Protein AF-A0A833XB16-F1 (afdb_monomer)

Nearest PDB structures (foldseek):
  5vkt-assembly1_A  TM=9.843E-01  e=1.422E-31  Sorghum bicolor
  3two-assembly1_A  TM=9.644E-01  e=2.245E-25  Helicobacter pylori 51
  1uuf-assembly1_A-2  TM=9.291E-01  e=1.873E-25  Escherichia coli K-12
  6c49-assembly1_A  TM=9.228E-01  e=1.831E-20  Acinetobacter baumannii
  6z42-assembly1_D  TM=9.075E-01  e=1.500E-16  Halomonas elongata DSM 2581

Solvent-accessible surface area (backbone atoms only — not comparable to full-atom values): 21908 Å² total; per-residue (Å²): 131,85,68,55,58,51,66,68,27,82,36,77,39,46,31,36,24,16,73,51,57,85,37,63,68,40,88,38,70,27,35,38,71,69,70,43,47,46,18,35,25,24,40,45,75,39,51,34,89,54,72,68,41,55,38,44,34,39,32,75,78,76,70,62,50,68,74,30,26,43,30,35,10,23,21,27,36,30,71,43,67,16,88,68,44,78,91,70,56,68,70,40,46,34,28,35,27,53,50,56,47,51,75,76,74,47,72,38,38,76,67,79,33,41,88,71,30,96,55,45,21,41,30,35,66,25,64,44,98,87,72,44,77,31,61,18,34,44,26,52,54,49,73,41,40,50,88,42,50,42,78,55,60,91,90,55,62,61,73,82,44,17,44,39,45,39,41,35,48,69,41,50,50,57,31,52,75,71,66,57,55,41,66,73,37,79,44,80,38,78,41,82,51,78,48,32,52,44,37,53,52,52,41,47,73,32,45,27,49,47,26,63,41,67,96,59,84,82,61,63,79,82,60,84,59,88,83,58,67,74,61,91,73,85,75,85,74,72,100,82,74,90,58,84,33,68,55,47,60,51,64,34,83,73,73,60,97,85,59,78,88,67,53,66,73,38,45,34,33,34,40,50,51,57,43,49,75,71,74,49,74,39,36,75,67,73,34,39,90,72,31,98,56,47,29,38,36,48,88,27,66,47,99,87,69,50,73,32,58,24,62,70,55,103,68,84,90,71,51,66,88,43,51,42,77,54,62,90,90,56,54,64,86,70,45,42,73,47,41,60,38,45,54,71,47,48,49,57,31,48,75,71,71,57,72,50,80,81,48,84,71,89,74,89,46,86,74,73,44,31,61,51,37,50,52,51,40,45,76,73,60,39,99

Organism: Juglans regia (NCBI:txid51240)

Radius of gyration: 28.68 Å; Cα contacts (8 Å, |Δi|>4): 712; chains: 1; bounding box: 74×72×60 Å

pLDDT: mean 74.76, std 21.72, range [21.66, 98.81]

InterPro domains:
  IPR002328 Alcohol dehydrogenase, zinc-type, conserved site [PS00059] (71-85)
  IPR002328 Alcohol dehydrogenase, zinc-type, conserved site [PS00059] (245-259)
  IPR011032 GroES-like superfamily [SSF50129] (20-185)
  IPR011032 GroES-like superfamily [SSF50129] (242-359)
  IPR013154 Alcohol dehydrogenase-like, N-terminal [PF08240] (36-153)
  IPR013154 Alcohol dehydrogenase-like, N-terminal [PF08240] (242-327)
  IPR036291 NAD(P)-binding domain superfamily [SSF51735] (168-221)
  IPR047109 Cinnamyl alcohol dehydrogenase-like [PTHR42683] (8-222)

Mean predicted aligned error: 16.92 Å

Secondary structure (DSSP, 8-state):
-PPPTTTSSSEEEEEEEB-STT---EEEEEEE----TTEEEEEEEEE---HHHHHHHTTTTS---SSB-----EEEEEEEE-TT--S--TT-EEEE-SEEE--SSSHHHHTT-GGG-TT-EESSSSB-TTSPBP--SSBSEEEEEGGGEEEPPTTS-HHHHGGGGTHHHHHHHHHHHTT--STT-EEEEE--SHHHHHHHHHHHHTT-EEEEE-S-GGGGGG--SS------------TT-----SSEEEE-----TT--S--TT-EEEE-SEEE--SSSHHHHTT-GGG-TTPEESEEEE-TTSPEEETTS-S-----GGGEEEPPTTS-HHHHHHHHHHHHHHHHHHHHTT--STT-------SSSHHHHHHHHHHHTT--

Structure (mmCIF, N/CA/C/O backbone):
data_AF-A0A833XB16-F1
#
_entry.id   AF-A0A833XB16-F1
#
loop_
_atom_site.group_PDB
_atom_site.id
_atom_site.type_symbol
_atom_site.label_atom_id
_atom_site.label_alt_id
_atom_site.label_comp_id
_atom_site.label_asym_id
_atom_site.label_entity_id
_atom_site.label_seq_id
_atom_site.pdbx_PDB_ins_code
_atom_site.Cartn_x
_atom_site.Cartn_y
_atom_site.Cartn_z
_atom_site.occupancy
_atom_site.B_iso_or_equiv
_atom_site.auth_seq_id
_atom_site.auth_comp_id
_atom_site.auth_asym_id
_atom_site.auth_atom_id
_atom_site.pdbx_PDB_model_num
ATOM 1 N N . MET A 1 1 ? 28.209 3.318 -18.991 1.00 53.84 1 MET A N 1
ATOM 2 C CA . MET A 1 1 ? 26.905 3.989 -19.162 1.00 53.84 1 MET A CA 1
ATOM 3 C C . MET A 1 1 ? 25.853 3.051 -18.613 1.00 53.84 1 MET A C 1
ATOM 5 O O . MET A 1 1 ? 25.850 1.893 -19.015 1.00 53.84 1 MET A O 1
ATOM 9 N N . GLU A 1 2 ? 25.046 3.495 -17.652 1.00 74.81 2 GLU A N 1
ATOM 10 C CA . GLU A 1 2 ? 23.890 2.709 -17.209 1.00 74.81 2 GLU A CA 1
ATOM 11 C C . GLU A 1 2 ? 22.916 2.539 -18.379 1.00 74.81 2 GLU A C 1
ATOM 13 O O . GLU A 1 2 ? 22.700 3.475 -19.151 1.00 74.81 2 GLU A O 1
ATOM 18 N N . LYS A 1 3 ? 22.369 1.330 -18.547 1.00 86.69 3 LYS A N 1
ATOM 19 C CA . LYS A 1 3 ? 21.352 1.067 -19.572 1.00 86.69 3 LYS A CA 1
ATOM 20 C C . LYS A 1 3 ? 20.090 1.864 -19.253 1.00 86.69 3 LYS A C 1
ATOM 22 O O . LYS A 1 3 ? 19.704 1.963 -18.084 1.00 86.69 3 LYS A O 1
ATOM 27 N N . ALA A 1 4 ? 19.428 2.375 -20.290 1.00 92.88 4 ALA A N 1
ATOM 28 C CA . ALA A 1 4 ? 18.131 3.025 -20.143 1.00 92.88 4 ALA A CA 1
ATOM 29 C C . ALA A 1 4 ? 17.128 2.070 -19.460 1.00 92.88 4 ALA A C 1
ATOM 31 O O . ALA A 1 4 ? 17.190 0.867 -19.725 1.00 92.88 4 ALA A O 1
ATOM 32 N N . PRO A 1 5 ? 16.175 2.554 -18.638 1.00 95.38 5 PRO A N 1
ATOM 33 C CA . PRO A 1 5 ? 15.213 1.693 -17.934 1.00 95.38 5 PRO A CA 1
ATOM 34 C C . PRO A 1 5 ? 14.433 0.728 -18.841 1.00 95.38 5 PRO A C 1
ATOM 36 O O . PRO A 1 5 ? 14.043 -0.359 -18.421 1.00 95.38 5 PRO A O 1
ATOM 39 N N . GLU A 1 6 ? 14.222 1.094 -20.106 1.00 96.25 6 GLU A N 1
ATOM 40 C CA . GLU A 1 6 ? 13.579 0.256 -21.125 1.00 96.25 6 GLU A CA 1
ATOM 41 C C . GLU A 1 6 ? 14.434 -0.938 -21.578 1.00 96.25 6 GLU A C 1
ATOM 43 O O . GLU A 1 6 ? 13.900 -1.902 -22.124 1.00 96.25 6 GLU A O 1
ATOM 48 N N . GLU A 1 7 ? 15.750 -0.877 -21.390 1.00 96.31 7 GLU A N 1
ATOM 49 C CA . GLU A 1 7 ? 16.743 -1.844 -21.878 1.00 96.31 7 GLU A CA 1
ATOM 50 C C . GLU A 1 7 ? 17.440 -2.614 -20.745 1.00 96.31 7 GLU A C 1
ATOM 52 O O . GLU A 1 7 ? 18.295 -3.465 -21.006 1.00 96.31 7 GLU A O 1
ATOM 57 N N . GLN A 1 8 ? 17.104 -2.313 -19.487 1.00 95.88 8 GLN A N 1
ATOM 58 C CA . GLN A 1 8 ? 17.676 -2.982 -18.316 1.00 95.88 8 GLN A CA 1
ATOM 59 C C . GLN A 1 8 ? 17.301 -4.467 -18.264 1.00 95.88 8 GLN A C 1
ATOM 61 O O . GLN A 1 8 ? 18.129 -5.295 -17.885 1.00 95.88 8 GLN A O 1
ATOM 66 N N . HIS A 1 9 ? 16.102 -4.818 -18.725 1.00 98.00 9 HIS A N 1
ATOM 67 C CA . HIS A 1 9 ? 15.565 -6.170 -18.675 1.00 98.00 9 HIS A CA 1
ATOM 68 C C . HIS A 1 9 ? 14.806 -6.560 -19.959 1.00 98.00 9 HIS A C 1
ATOM 70 O O . HIS A 1 9 ? 14.457 -5.698 -20.768 1.00 98.00 9 HIS A O 1
ATOM 76 N N . PRO A 1 10 ? 14.532 -7.864 -20.179 1.00 97.56 10 PRO A N 1
ATOM 77 C CA . PRO A 1 10 ? 13.933 -8.323 -21.434 1.00 97.56 10 PRO A CA 1
ATOM 78 C C . PRO A 1 10 ? 12.425 -8.059 -21.564 1.00 97.56 10 PRO A C 1
ATOM 80 O O . PRO A 1 10 ? 11.938 -7.917 -22.685 1.00 97.56 10 PRO A O 1
ATOM 83 N N . VAL A 1 11 ? 11.665 -8.004 -20.463 1.00 98.31 11 VAL A N 1
ATOM 84 C CA . VAL A 1 11 ? 10.201 -7.857 -20.526 1.00 98.31 11 VAL A CA 1
ATOM 85 C C . VAL A 1 11 ? 9.843 -6.380 -20.497 1.00 98.31 11 VAL A C 1
ATOM 87 O O . VAL A 1 11 ? 10.078 -5.708 -19.499 1.00 98.31 11 VAL A O 1
ATOM 90 N N . LYS A 1 12 ? 9.272 -5.859 -21.583 1.00 98.50 12 LYS A N 1
ATOM 91 C CA . LYS A 1 12 ? 8.818 -4.463 -21.644 1.00 98.50 12 LYS A CA 1
ATOM 92 C C . LYS A 1 12 ? 7.637 -4.242 -20.700 1.00 98.50 12 LYS A C 1
ATOM 94 O O . LYS A 1 12 ? 6.765 -5.100 -20.591 1.00 98.50 12 LYS A O 1
ATOM 99 N N . ALA A 1 13 ? 7.624 -3.088 -20.048 1.00 98.62 13 ALA A N 1
ATOM 100 C CA . ALA A 1 13 ? 6.581 -2.682 -19.121 1.00 98.62 13 ALA A CA 1
ATOM 101 C C . ALA A 1 13 ? 6.256 -1.197 -19.300 1.00 98.62 13 ALA A C 1
ATOM 103 O O . ALA A 1 13 ? 7.085 -0.396 -19.751 1.00 98.62 13 ALA A O 1
ATOM 104 N N . PHE A 1 14 ? 5.039 -0.830 -18.928 1.00 98.75 14 PHE A N 1
ATOM 105 C CA . PHE A 1 14 ? 4.556 0.540 -18.980 1.00 98.75 14 PHE A CA 1
ATOM 106 C C . PHE A 1 14 ? 3.933 0.931 -17.646 1.00 98.75 14 PHE A C 1
ATOM 108 O O . PHE A 1 14 ? 3.233 0.145 -17.015 1.00 98.75 14 PHE A O 1
ATOM 115 N N . GLY A 1 15 ? 4.172 2.163 -17.212 1.00 98.38 15 GLY A N 1
ATOM 116 C CA . GLY A 1 15 ? 3.622 2.681 -15.970 1.00 98.38 15 GLY A CA 1
ATOM 117 C C . GLY A 1 15 ? 3.672 4.195 -15.887 1.00 98.38 15 GLY A C 1
ATOM 118 O O . GLY A 1 15 ? 3.915 4.888 -16.875 1.00 98.38 15 GLY A O 1
ATOM 119 N N . TRP A 1 16 ? 3.422 4.706 -14.689 1.00 98.56 16 TRP A N 1
ATOM 120 C CA . TRP A 1 16 ? 3.446 6.131 -14.386 1.00 98.56 16 TRP A CA 1
ATOM 121 C C . TRP A 1 16 ? 4.534 6.412 -13.360 1.00 98.56 16 TRP A C 1
ATOM 123 O O . TRP A 1 16 ? 4.531 5.829 -12.278 1.00 98.56 16 TRP A O 1
ATOM 133 N N . ALA A 1 17 ? 5.463 7.304 -13.705 1.00 98.56 17 ALA A N 1
ATOM 134 C CA . ALA A 1 17 ? 6.603 7.626 -12.860 1.00 98.56 17 ALA A CA 1
ATOM 135 C C . ALA A 1 17 ? 6.670 9.113 -12.515 1.00 98.56 17 ALA A C 1
ATOM 137 O O . ALA A 1 17 ? 6.361 9.972 -13.349 1.00 98.56 17 ALA A O 1
ATOM 138 N N . ALA A 1 18 ? 7.144 9.398 -11.304 1.00 98.38 18 ALA A N 1
ATOM 139 C CA . ALA A 1 18 ? 7.681 10.698 -10.934 1.00 98.38 18 ALA A CA 1
ATOM 140 C C . ALA A 1 18 ? 9.149 10.773 -11.376 1.00 98.38 18 ALA A C 1
ATOM 142 O O . ALA A 1 18 ? 9.864 9.765 -11.356 1.00 98.38 18 ALA A O 1
ATOM 143 N N . ARG A 1 19 ? 9.604 11.957 -11.792 1.00 98.12 19 ARG A N 1
ATOM 144 C CA . ARG A 1 19 ? 11.000 12.197 -12.213 1.00 98.12 19 ARG A CA 1
ATOM 145 C C . ARG A 1 19 ? 11.774 13.104 -11.256 1.00 98.12 19 ARG A C 1
ATOM 147 O O . ARG A 1 19 ? 12.991 13.189 -11.367 1.00 98.12 19 ARG A O 1
ATOM 154 N N . ASP A 1 20 ? 11.073 13.746 -10.331 1.00 97.62 20 ASP A N 1
ATOM 155 C CA . ASP A 1 20 ? 11.612 14.656 -9.330 1.00 97.62 20 ASP A CA 1
ATOM 156 C C . ASP A 1 20 ? 10.635 14.781 -8.143 1.00 97.62 20 ASP A C 1
ATOM 158 O O . ASP A 1 20 ? 9.554 14.186 -8.137 1.00 97.62 20 ASP A O 1
ATOM 162 N N . SER A 1 21 ? 11.016 15.580 -7.143 1.00 97.38 21 SER A N 1
ATOM 163 C CA . SER A 1 21 ? 10.261 15.792 -5.904 1.00 97.38 21 SER A CA 1
ATOM 164 C C . SER A 1 21 ? 8.990 16.634 -6.046 1.00 97.38 21 SER A C 1
ATOM 166 O O . SER A 1 21 ? 8.310 16.852 -5.045 1.00 97.38 21 SER A O 1
ATOM 168 N N . SER A 1 22 ? 8.619 17.097 -7.248 1.00 97.19 22 SER A N 1
ATOM 169 C CA . SER A 1 22 ? 7.267 17.637 -7.466 1.00 97.19 22 SER A CA 1
ATOM 170 C C . SER A 1 22 ? 6.197 16.557 -7.274 1.00 97.19 22 SER A C 1
ATOM 172 O O . SER A 1 22 ? 5.050 16.865 -6.942 1.00 97.19 22 SER A O 1
ATOM 174 N N . GLY A 1 23 ? 6.572 15.288 -7.477 1.00 93.06 23 GLY A N 1
ATOM 175 C CA . GLY A 1 23 ? 5.671 14.145 -7.421 1.00 93.06 23 GLY A CA 1
ATOM 176 C C . GLY A 1 23 ? 4.689 14.069 -8.589 1.00 93.06 23 GLY A C 1
ATOM 177 O O . GLY A 1 23 ? 3.736 13.293 -8.524 1.00 93.06 23 GLY A O 1
ATOM 178 N N . LEU A 1 24 ? 4.891 14.850 -9.657 1.00 97.19 24 LEU A N 1
ATOM 179 C CA . LEU A 1 24 ? 4.035 14.782 -10.835 1.00 97.19 24 LEU A CA 1
ATOM 180 C C . LEU A 1 24 ? 4.273 13.462 -11.582 1.00 97.19 24 LEU A C 1
ATOM 182 O O . LEU A 1 24 ? 5.356 13.205 -12.110 1.00 97.19 24 LEU A O 1
ATOM 186 N N . LEU A 1 25 ? 3.237 12.627 -11.639 1.00 96.12 25 LEU A N 1
ATOM 187 C CA . LEU A 1 25 ? 3.277 11.360 -12.358 1.00 96.12 25 LEU A CA 1
ATOM 188 C C . LEU A 1 25 ? 3.029 11.575 -13.850 1.00 96.12 25 LEU A C 1
ATOM 190 O O . LEU A 1 25 ? 2.124 12.304 -14.252 1.00 96.12 25 LEU A O 1
ATOM 194 N N . SER A 1 26 ? 3.805 10.887 -14.681 1.00 97.44 26 SER A N 1
ATOM 195 C CA . SER A 1 26 ? 3.625 10.895 -16.134 1.00 97.44 26 SER A CA 1
ATOM 196 C C . SER A 1 26 ? 3.974 9.534 -16.744 1.00 97.44 26 SER A C 1
ATOM 198 O O . SER A 1 26 ? 4.704 8.761 -16.114 1.00 97.44 26 SER A O 1
ATOM 200 N N . PRO A 1 27 ? 3.480 9.228 -17.960 1.00 98.50 27 PRO A N 1
ATOM 201 C CA . PRO A 1 27 ? 3.797 7.991 -18.663 1.00 98.50 27 PRO A CA 1
ATOM 202 C C . PRO A 1 27 ? 5.299 7.692 -18.711 1.00 98.50 27 PRO A C 1
ATOM 204 O O . PRO A 1 27 ? 6.126 8.566 -19.001 1.00 98.50 27 PRO A O 1
ATOM 207 N N . PHE A 1 28 ? 5.640 6.437 -18.445 1.00 98.50 28 PHE A N 1
ATOM 208 C CA . PHE A 1 28 ? 7.004 5.944 -18.363 1.00 98.50 28 PHE A CA 1
ATOM 209 C C . PHE A 1 28 ? 7.079 4.513 -18.892 1.00 98.50 28 PHE A C 1
ATOM 211 O O . PHE A 1 28 ? 6.339 3.627 -18.462 1.00 98.50 28 PHE A O 1
ATOM 218 N N . LYS A 1 29 ? 7.979 4.293 -19.848 1.00 98.62 29 LYS A N 1
ATOM 219 C CA . LYS A 1 29 ? 8.306 2.969 -20.366 1.00 98.62 29 LYS A CA 1
ATOM 220 C C . LYS A 1 29 ? 9.550 2.468 -19.652 1.00 98.62 29 LYS A C 1
ATOM 222 O O . LYS A 1 29 ? 10.493 3.224 -19.427 1.00 98.62 29 LYS A O 1
ATOM 227 N N . PHE A 1 30 ? 9.537 1.196 -19.299 1.00 98.56 30 PHE A N 1
ATOM 228 C CA . PHE A 1 30 ? 10.648 0.539 -18.631 1.00 98.56 30 PHE A CA 1
ATOM 229 C C . PHE A 1 30 ? 10.635 -0.952 -18.961 1.00 98.56 30 PHE A C 1
ATOM 231 O O . PHE A 1 30 ? 9.959 -1.400 -19.892 1.00 98.56 30 PHE A O 1
ATOM 238 N N . SER A 1 31 ? 11.420 -1.726 -18.227 1.00 98.50 31 SER A N 1
ATOM 239 C CA . SER A 1 31 ? 11.467 -3.170 -18.373 1.00 98.50 31 SER A CA 1
ATOM 240 C C . SER A 1 31 ? 11.545 -3.869 -17.018 1.00 98.50 31 SER A C 1
ATOM 242 O O . SER A 1 31 ? 11.919 -3.271 -16.012 1.00 98.50 31 SER A O 1
ATOM 244 N N . ARG A 1 32 ? 11.126 -5.135 -16.982 1.00 98.50 32 ARG A N 1
ATOM 245 C CA . ARG A 1 32 ? 11.205 -6.024 -15.821 1.00 98.50 32 ARG A CA 1
ATOM 246 C C . ARG A 1 32 ? 11.946 -7.298 -16.187 1.00 98.50 32 ARG A C 1
ATOM 248 O O . ARG A 1 32 ? 11.926 -7.726 -17.345 1.00 98.50 32 ARG A O 1
ATOM 255 N N . ARG A 1 33 ? 12.597 -7.910 -15.194 1.00 98.12 33 ARG A N 1
ATOM 256 C CA . ARG A 1 33 ? 13.314 -9.181 -15.368 1.00 98.12 33 ARG A CA 1
ATOM 257 C C . ARG A 1 33 ? 12.415 -10.265 -15.975 1.00 98.12 33 ARG A C 1
ATOM 259 O O . ARG A 1 33 ? 11.194 -10.237 -15.814 1.00 98.12 33 ARG A O 1
ATOM 266 N N . ALA A 1 34 ? 13.039 -11.224 -16.657 1.00 98.31 34 ALA A N 1
ATOM 267 C CA . ALA A 1 34 ? 12.362 -12.455 -17.052 1.00 98.31 34 ALA A CA 1
ATOM 268 C C . ALA A 1 34 ? 11.823 -13.185 -15.810 1.00 98.31 34 ALA A C 1
ATOM 270 O O . ALA A 1 34 ? 12.359 -13.017 -14.714 1.00 98.31 34 ALA A O 1
ATOM 271 N N . THR A 1 35 ? 10.781 -13.997 -15.977 1.00 98.56 35 THR A N 1
ATOM 272 C CA . THR A 1 35 ? 10.270 -14.838 -14.889 1.00 98.56 35 THR A CA 1
ATOM 273 C C . THR A 1 35 ? 11.315 -15.907 -14.574 1.00 98.56 35 THR A C 1
ATOM 275 O O . THR A 1 35 ? 11.482 -16.852 -15.342 1.00 98.56 35 THR A O 1
ATOM 278 N N . GLY A 1 36 ? 12.068 -15.732 -13.487 1.00 98.19 36 GLY A N 1
ATOM 279 C CA . GLY A 1 36 ? 12.984 -16.761 -13.000 1.00 98.19 36 GLY A CA 1
ATOM 280 C C . GLY A 1 36 ? 12.237 -17.970 -12.431 1.00 98.19 36 GLY A C 1
ATOM 281 O O . GLY A 1 36 ? 11.025 -17.926 -12.236 1.00 98.19 36 GLY A O 1
ATOM 282 N N . ASP A 1 37 ? 12.962 -19.040 -12.098 1.00 98.44 37 ASP A N 1
ATOM 283 C CA . ASP A 1 37 ? 12.356 -20.322 -11.699 1.00 98.44 37 ASP A CA 1
ATOM 284 C C . ASP A 1 37 ? 11.425 -20.235 -10.481 1.00 98.44 37 ASP A C 1
ATOM 286 O O . ASP A 1 37 ? 10.475 -21.005 -10.385 1.00 98.44 37 ASP A O 1
ATOM 290 N N . LYS A 1 38 ? 11.644 -19.270 -9.581 1.00 98.25 38 LYS A N 1
ATOM 291 C CA . LYS A 1 38 ? 10.799 -19.022 -8.396 1.00 98.25 38 LYS A CA 1
ATOM 292 C C . LYS A 1 38 ? 9.952 -17.758 -8.504 1.00 98.25 38 LYS A C 1
ATOM 294 O O . LYS A 1 38 ? 9.364 -17.326 -7.513 1.00 98.25 38 LYS A O 1
ATOM 299 N N . ASP A 1 39 ? 9.933 -17.119 -9.665 1.00 98.69 39 ASP A N 1
ATOM 300 C CA . ASP A 1 39 ? 9.173 -15.897 -9.880 1.00 98.69 39 AS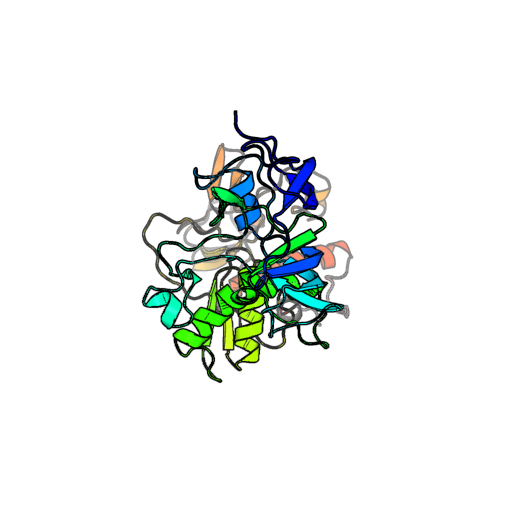P A CA 1
ATOM 301 C C . ASP A 1 39 ? 7.777 -16.183 -10.418 1.00 98.69 39 ASP A C 1
ATOM 303 O O . ASP A 1 39 ? 7.520 -17.151 -11.128 1.00 98.69 39 ASP A O 1
ATOM 307 N N . VAL A 1 40 ? 6.874 -15.264 -10.113 1.00 98.81 40 VAL A N 1
ATOM 308 C CA . VAL A 1 40 ? 5.525 -15.201 -10.653 1.00 98.81 40 VAL A CA 1
ATOM 309 C C . VAL A 1 40 ? 5.386 -13.861 -11.353 1.00 98.81 40 VAL A C 1
ATOM 311 O O . VAL A 1 40 ? 5.588 -12.807 -10.738 1.00 98.81 40 VAL A O 1
ATOM 314 N N . ARG A 1 41 ? 5.020 -13.893 -12.634 1.00 98.81 41 ARG A N 1
ATOM 315 C CA . ARG A 1 41 ? 4.631 -12.704 -13.390 1.00 98.81 41 ARG A CA 1
ATOM 316 C C . ARG A 1 41 ? 3.116 -12.646 -13.483 1.00 98.81 41 ARG A C 1
ATOM 318 O O . ARG A 1 41 ? 2.451 -13.644 -13.759 1.00 98.81 41 ARG A O 1
ATOM 325 N N . PHE A 1 42 ? 2.563 -11.468 -13.247 1.00 98.75 42 PHE A N 1
ATOM 326 C CA . PHE A 1 42 ? 1.127 -11.254 -13.284 1.00 98.75 42 PHE A CA 1
ATOM 327 C C . PHE A 1 42 ? 0.787 -9.905 -13.909 1.00 98.75 42 PHE A C 1
ATOM 329 O O . PHE A 1 42 ? 1.524 -8.923 -13.776 1.00 98.75 42 PHE A O 1
ATOM 336 N N . LYS A 1 43 ? -0.350 -9.871 -14.604 1.00 98.69 43 LYS A N 1
ATOM 337 C CA . LYS A 1 43 ? -0.941 -8.634 -15.110 1.00 98.69 43 LYS A CA 1
ATOM 338 C C . LYS A 1 43 ? -1.553 -7.890 -13.934 1.00 98.69 43 LYS A C 1
ATOM 340 O O . LYS A 1 43 ? -2.380 -8.462 -13.224 1.00 98.69 43 LYS A O 1
ATOM 345 N N . VAL A 1 44 ? -1.178 -6.629 -13.746 1.00 98.38 44 VAL A N 1
ATOM 346 C CA . VAL A 1 44 ? -1.765 -5.787 -12.701 1.00 98.38 44 VAL A CA 1
ATOM 347 C C . VAL A 1 44 ? -3.182 -5.406 -13.127 1.00 98.38 44 VAL A C 1
ATOM 349 O O . VAL A 1 44 ? -3.410 -4.967 -14.254 1.00 98.38 44 VAL A O 1
ATOM 352 N N . LEU A 1 45 ? -4.147 -5.621 -12.236 1.00 95.06 45 LEU A N 1
ATOM 353 C CA . LEU A 1 45 ? -5.548 -5.246 -12.443 1.00 95.06 45 LEU A CA 1
ATOM 354 C C . LEU A 1 45 ? -5.911 -4.021 -11.604 1.00 95.06 45 LEU A C 1
ATOM 356 O O . LEU A 1 45 ? -6.588 -3.124 -12.096 1.00 95.06 45 LEU A O 1
ATOM 360 N N . TYR A 1 46 ? -5.427 -3.979 -10.362 1.00 94.88 46 TYR A N 1
ATOM 361 C CA . TYR A 1 46 ? -5.645 -2.881 -9.428 1.00 94.88 46 TYR A CA 1
ATOM 362 C C . TYR A 1 46 ? -4.359 -2.595 -8.653 1.00 94.88 46 TYR A C 1
ATOM 364 O O . TYR A 1 46 ? -3.625 -3.515 -8.288 1.00 94.88 46 TYR A O 1
ATOM 372 N N . CYS A 1 47 ? -4.112 -1.321 -8.366 1.00 92.88 47 CYS A N 1
ATOM 373 C CA . CYS A 1 47 ? -3.117 -0.907 -7.389 1.00 92.88 47 CYS A CA 1
ATOM 374 C C . CYS A 1 47 ? -3.741 0.149 -6.479 1.00 92.88 47 CYS A C 1
ATOM 376 O O . CYS A 1 47 ? -4.255 1.157 -6.966 1.00 92.88 47 CYS A O 1
ATOM 378 N N . GLY A 1 48 ? -3.720 -0.096 -5.171 1.00 86.44 48 GLY A N 1
ATOM 379 C CA . GLY A 1 48 ? -4.150 0.888 -4.184 1.00 86.44 48 GLY A CA 1
ATOM 380 C C . GLY A 1 48 ? -3.179 2.069 -4.087 1.00 86.44 48 GLY A C 1
ATOM 381 O O . GLY A 1 48 ? -2.026 1.974 -4.519 1.00 86.44 48 GLY A O 1
ATOM 382 N N . ILE A 1 49 ? -3.677 3.186 -3.549 1.00 88.69 49 ILE A N 1
ATOM 383 C CA . ILE A 1 49 ? -2.910 4.412 -3.308 1.00 88.69 49 ILE A CA 1
ATOM 384 C C . ILE A 1 49 ? -2.724 4.565 -1.803 1.00 88.69 49 ILE A C 1
ATOM 386 O O . ILE A 1 49 ? -3.686 4.801 -1.066 1.00 88.69 49 ILE A O 1
ATOM 390 N N . CYS A 1 50 ? -1.476 4.507 -1.357 1.00 81.31 50 CYS A N 1
ATOM 391 C CA . CYS A 1 50 ? -1.101 4.665 0.037 1.00 81.31 50 CYS A CA 1
ATOM 392 C C . CYS A 1 50 ? -0.384 6.005 0.256 1.00 81.31 50 CYS A C 1
ATOM 394 O O . CYS A 1 50 ? 0.268 6.555 -0.631 1.00 81.31 50 CYS A O 1
ATOM 396 N N . HIS A 1 51 ? -0.461 6.553 1.471 1.00 83.56 51 HIS A N 1
ATOM 397 C CA . HIS A 1 51 ? 0.228 7.809 1.793 1.00 83.56 51 HIS A CA 1
ATOM 398 C C . HIS A 1 51 ? 1.757 7.681 1.660 1.00 83.56 51 HIS A C 1
ATOM 400 O O . HIS A 1 51 ? 2.432 8.653 1.332 1.00 83.56 51 HIS A O 1
ATOM 406 N N . SER A 1 52 ? 2.304 6.475 1.837 1.00 82.88 52 SER A N 1
ATOM 407 C CA . SER A 1 52 ? 3.720 6.191 1.582 1.00 82.88 52 SER A CA 1
ATOM 408 C C . SER A 1 52 ? 4.111 6.418 0.118 1.00 82.88 52 SER A C 1
ATOM 410 O O . SER A 1 52 ? 5.242 6.818 -0.146 1.00 82.88 52 SER A O 1
ATOM 412 N N . ASP A 1 53 ? 3.193 6.218 -0.836 1.00 83.75 53 ASP A N 1
ATOM 413 C CA . ASP A 1 53 ? 3.445 6.535 -2.245 1.00 83.75 53 ASP A CA 1
ATOM 414 C C . ASP A 1 53 ? 3.638 8.047 -2.416 1.00 83.75 53 ASP A C 1
ATOM 416 O O . ASP A 1 53 ? 4.589 8.474 -3.068 1.00 83.75 53 ASP A O 1
ATOM 420 N N . LEU A 1 54 ? 2.796 8.856 -1.755 1.00 90.44 54 LEU A N 1
ATOM 421 C CA . LEU A 1 54 ? 2.888 10.319 -1.765 1.00 90.44 54 LEU A CA 1
ATOM 422 C C . LEU A 1 54 ? 4.197 10.821 -1.138 1.00 90.44 54 LEU A C 1
ATOM 424 O O . LEU A 1 54 ? 4.895 11.630 -1.749 1.00 90.44 54 LEU A O 1
ATOM 428 N N . HIS A 1 55 ? 4.554 10.316 0.047 1.00 87.12 55 HIS A N 1
ATOM 429 C CA . HIS A 1 55 ? 5.806 10.682 0.718 1.00 87.12 55 HIS A CA 1
ATOM 430 C C . HIS A 1 55 ? 7.031 10.388 -0.160 1.00 87.12 55 HIS A C 1
ATOM 432 O O . HIS A 1 55 ? 7.973 11.181 -0.208 1.00 87.12 55 HIS A O 1
ATOM 438 N N . LYS A 1 56 ? 7.010 9.262 -0.884 1.00 94.69 56 LYS A N 1
ATOM 439 C CA . LYS A 1 56 ? 8.099 8.837 -1.768 1.00 94.69 56 LYS A CA 1
ATOM 440 C C . LYS A 1 56 ? 8.182 9.666 -3.049 1.00 94.69 56 LYS A C 1
ATOM 442 O O . LYS A 1 56 ? 9.251 10.177 -3.355 1.00 94.69 56 LYS A O 1
ATOM 447 N N . ILE A 1 57 ? 7.078 9.889 -3.767 1.00 96.31 57 ILE A N 1
ATOM 448 C CA . ILE A 1 57 ? 7.115 10.709 -4.997 1.00 96.31 57 ILE A CA 1
ATOM 449 C C . ILE A 1 57 ? 7.466 12.179 -4.725 1.00 96.31 57 ILE A C 1
ATOM 451 O O . ILE A 1 57 ? 7.943 12.859 -5.624 1.00 96.31 57 ILE A O 1
ATOM 455 N N . LYS A 1 58 ? 7.236 12.680 -3.504 1.00 96.44 58 LYS A N 1
ATOM 456 C CA . LYS A 1 58 ? 7.620 14.039 -3.085 1.00 96.44 58 LYS A CA 1
ATOM 457 C C . LYS A 1 58 ? 8.969 14.119 -2.377 1.00 96.44 58 LYS A C 1
ATOM 459 O O . LYS A 1 58 ? 9.406 15.200 -1.994 1.00 96.44 58 LYS A O 1
ATOM 464 N N . ASN A 1 59 ? 9.646 12.987 -2.204 1.00 96.19 59 ASN A N 1
ATOM 465 C CA . ASN A 1 59 ? 10.887 12.880 -1.448 1.00 96.19 59 ASN A CA 1
ATOM 466 C C . ASN A 1 59 ? 10.833 13.453 -0.018 1.00 96.19 59 ASN A C 1
ATOM 468 O O . ASN A 1 59 ? 11.833 13.957 0.489 1.00 96.19 59 ASN A O 1
ATOM 472 N N . GLU A 1 60 ? 9.695 13.344 0.665 1.00 92.06 60 GLU A N 1
ATOM 473 C CA . GLU A 1 60 ? 9.516 13.886 2.022 1.00 92.06 60 GLU A CA 1
ATOM 474 C C . GLU A 1 60 ? 10.380 13.154 3.069 1.00 92.06 60 GLU A C 1
ATOM 476 O O . GLU A 1 60 ? 10.629 13.675 4.152 1.00 92.06 60 GLU A O 1
ATOM 481 N N . TRP A 1 61 ? 10.898 11.969 2.728 1.00 89.25 61 TRP A N 1
ATOM 482 C CA . TRP A 1 61 ? 11.867 11.208 3.531 1.00 89.25 61 TRP A CA 1
ATOM 483 C C . TRP A 1 61 ? 13.320 11.331 3.038 1.00 89.25 61 TRP A C 1
ATOM 485 O O . TRP A 1 61 ? 14.191 10.601 3.509 1.00 89.25 61 TRP A O 1
ATOM 495 N N . GLY A 1 62 ? 13.593 12.198 2.057 1.00 94.56 62 GLY A N 1
ATOM 496 C CA . GLY A 1 62 ? 14.948 12.565 1.623 1.00 94.56 62 GLY A CA 1
ATOM 497 C C . GLY A 1 62 ? 15.783 11.476 0.931 1.00 94.56 62 GLY A C 1
ATOM 498 O O . GLY A 1 62 ? 16.971 11.685 0.715 1.00 94.56 62 GLY A O 1
ATOM 499 N N . SER A 1 63 ? 15.204 10.324 0.584 1.00 93.62 63 SER A N 1
ATOM 500 C CA . SER A 1 63 ? 15.931 9.132 0.102 1.00 93.62 63 SER A CA 1
ATOM 501 C C . SER A 1 63 ? 15.383 8.519 -1.197 1.00 93.62 63 SER A C 1
ATOM 503 O O . SER A 1 63 ? 15.715 7.378 -1.533 1.00 93.62 63 SER A O 1
ATOM 505 N N . SER A 1 64 ? 14.547 9.261 -1.922 1.00 95.88 64 SER A N 1
ATOM 506 C CA . SER A 1 64 ? 13.838 8.768 -3.111 1.00 95.88 64 SER A CA 1
ATOM 507 C C . SER A 1 64 ? 14.727 8.783 -4.352 1.00 95.88 64 SER A C 1
ATOM 509 O O . SER A 1 64 ? 15.426 9.762 -4.616 1.00 95.88 64 SER A O 1
ATOM 511 N N . LYS A 1 65 ? 14.682 7.702 -5.129 1.00 95.31 65 LYS A N 1
ATOM 512 C CA . LYS A 1 65 ? 15.417 7.499 -6.380 1.00 95.31 65 LYS A CA 1
ATOM 513 C C . LYS A 1 65 ? 14.459 7.656 -7.552 1.00 95.31 65 LYS A C 1
ATOM 515 O O . LYS A 1 65 ? 13.437 6.977 -7.617 1.00 95.31 65 LYS A O 1
ATOM 520 N N . TYR A 1 66 ? 14.813 8.532 -8.486 1.00 96.88 66 TYR A N 1
ATOM 521 C CA . TYR A 1 66 ? 14.041 8.788 -9.700 1.00 96.88 66 TYR A CA 1
ATOM 522 C C . TYR A 1 66 ? 14.730 8.185 -10.938 1.00 96.88 66 TYR A C 1
ATOM 524 O O . TYR A 1 66 ? 15.960 8.123 -10.960 1.00 96.88 66 TYR A O 1
ATOM 532 N N . PRO A 1 67 ? 13.983 7.777 -11.984 1.00 97.44 67 PRO A N 1
ATOM 533 C CA . PRO A 1 67 ? 12.519 7.773 -12.075 1.00 97.44 67 PRO A CA 1
ATOM 534 C C . PRO A 1 67 ? 11.888 6.788 -11.080 1.00 97.44 67 PRO A C 1
ATOM 536 O O . PRO A 1 67 ? 12.428 5.711 -10.856 1.00 97.44 67 PRO A O 1
ATOM 539 N N . LEU A 1 68 ? 10.756 7.164 -10.479 1.00 98.38 68 LEU A N 1
ATOM 540 C CA . LEU A 1 68 ? 10.088 6.408 -9.415 1.00 98.38 68 LEU A CA 1
ATOM 541 C C . LEU A 1 68 ? 8.683 6.016 -9.867 1.00 98.38 68 LEU A C 1
ATOM 543 O O . LEU A 1 68 ? 7.843 6.891 -10.061 1.00 98.38 68 LEU A O 1
ATOM 547 N N . VAL A 1 69 ? 8.417 4.714 -9.992 1.00 98.75 69 VAL A N 1
ATOM 548 C CA . VAL A 1 69 ? 7.065 4.161 -10.204 1.00 98.75 69 VAL A CA 1
ATOM 549 C C . VAL A 1 69 ? 6.542 3.671 -8.850 1.00 98.75 69 VAL A C 1
ATOM 551 O O . VAL A 1 69 ? 7.059 2.662 -8.364 1.00 98.75 69 VAL A O 1
ATOM 554 N N . PRO A 1 70 ? 5.587 4.364 -8.205 1.00 98.06 70 PRO A N 1
ATOM 555 C CA . PRO A 1 70 ? 5.092 3.977 -6.885 1.00 98.06 70 PRO A CA 1
ATOM 556 C C . PRO A 1 70 ? 4.047 2.847 -6.973 1.00 98.06 70 PRO A C 1
ATOM 558 O O . PRO A 1 70 ? 3.821 2.259 -8.037 1.00 98.06 70 PRO A O 1
ATOM 561 N N . GLY A 1 71 ? 3.414 2.536 -5.840 1.00 96.44 71 GLY A N 1
ATOM 562 C CA . GLY A 1 71 ? 2.372 1.524 -5.716 1.00 96.44 71 GLY A CA 1
ATOM 563 C C . GLY A 1 71 ? 2.897 0.222 -5.120 1.00 96.44 71 GLY A C 1
ATOM 564 O O . GLY A 1 71 ? 3.778 -0.431 -5.680 1.00 96.44 71 GLY A O 1
ATOM 565 N N . HIS A 1 72 ? 2.332 -0.168 -3.982 1.00 97.56 72 HIS A N 1
ATOM 566 C CA . HIS A 1 72 ? 2.708 -1.371 -3.227 1.00 97.56 72 HIS A CA 1
ATOM 567 C C . HIS A 1 72 ? 1.494 -2.102 -2.624 1.00 97.56 72 HIS A C 1
ATOM 569 O O . HIS A 1 72 ? 1.611 -2.903 -1.700 1.00 97.56 72 HIS A O 1
ATOM 575 N N . GLU A 1 73 ? 0.312 -1.808 -3.156 1.00 96.19 73 GLU A N 1
ATOM 576 C CA . GLU A 1 73 ? -0.956 -2.462 -2.843 1.00 96.19 73 GLU A CA 1
ATOM 577 C C . GLU A 1 73 ? -1.458 -3.133 -4.129 1.00 96.19 73 GLU A C 1
ATOM 579 O O . GLU A 1 73 ? -2.457 -2.716 -4.709 1.00 96.19 73 GLU A O 1
ATOM 584 N N . ILE A 1 74 ? -0.688 -4.094 -4.655 1.00 97.88 74 ILE A N 1
ATOM 585 C CA . ILE A 1 74 ? -0.797 -4.553 -6.048 1.00 97.88 74 ILE A CA 1
ATOM 586 C C . ILE A 1 74 ? -1.620 -5.834 -6.122 1.00 97.88 74 ILE A C 1
ATOM 588 O O . ILE A 1 74 ? -1.270 -6.813 -5.468 1.00 97.88 74 ILE A O 1
ATOM 592 N N . VAL A 1 75 ? -2.656 -5.870 -6.962 1.00 96.81 75 VAL A N 1
ATOM 593 C CA . VAL A 1 75 ? -3.480 -7.064 -7.205 1.00 96.81 75 VAL A CA 1
ATOM 594 C C . VAL A 1 75 ? -3.638 -7.314 -8.696 1.00 96.81 75 VAL A C 1
ATOM 596 O O . VAL A 1 75 ? -3.812 -6.391 -9.495 1.00 96.81 75 VAL A O 1
ATOM 599 N N . GLY A 1 76 ? -3.603 -8.582 -9.086 1.00 96.88 76 GLY A N 1
ATOM 600 C CA . GLY A 1 76 ? -3.682 -8.967 -10.478 1.00 96.88 76 GLY A CA 1
ATOM 601 C C . GLY A 1 76 ? -3.948 -10.444 -10.719 1.00 96.88 76 GLY A C 1
ATOM 602 O O . GLY A 1 76 ? -4.408 -11.174 -9.841 1.00 96.88 76 GLY A O 1
ATOM 603 N N . GLU A 1 77 ? -3.681 -10.865 -11.949 1.00 98.06 77 GLU A N 1
ATOM 604 C CA . GLU A 1 77 ? -3.877 -12.237 -12.415 1.00 98.06 77 GLU A CA 1
ATOM 605 C C . GLU A 1 77 ? -2.575 -12.800 -12.977 1.00 98.06 77 GLU A C 1
ATOM 607 O O . GLU A 1 77 ? -1.924 -12.156 -13.806 1.00 98.06 77 GLU A O 1
ATOM 612 N N . VAL A 1 78 ? -2.194 -13.991 -12.514 1.00 98.69 78 VAL A N 1
ATOM 613 C CA . VAL A 1 78 ? -0.953 -14.662 -12.919 1.00 98.69 78 VAL A CA 1
ATOM 614 C C . VAL A 1 78 ? -0.963 -14.949 -14.416 1.00 98.69 78 VAL A C 1
ATOM 616 O O . VAL A 1 78 ? -1.873 -15.602 -14.922 1.00 98.69 78 VAL A O 1
ATOM 619 N N . THR A 1 79 ? 0.083 -14.504 -15.110 1.00 98.75 79 THR A N 1
ATOM 620 C CA . THR A 1 79 ? 0.279 -14.711 -16.551 1.00 98.75 79 THR A CA 1
ATOM 621 C C . THR A 1 79 ? 1.419 -15.674 -16.858 1.00 98.75 79 THR A C 1
ATOM 623 O O . THR A 1 79 ? 1.399 -16.308 -17.907 1.00 98.75 79 THR A O 1
ATOM 626 N N . GLU A 1 80 ? 2.390 -15.820 -15.955 1.00 98.75 80 GLU A N 1
ATOM 627 C CA . GLU A 1 80 ? 3.497 -16.770 -16.086 1.00 98.75 80 GLU A CA 1
ATOM 628 C C . GLU A 1 80 ? 4.032 -17.157 -14.700 1.00 98.75 80 GLU A C 1
ATOM 630 O O . GLU A 1 80 ? 4.047 -16.337 -13.779 1.00 98.75 80 GLU A O 1
ATOM 635 N N . VAL A 1 81 ? 4.482 -18.402 -14.552 1.00 98.81 81 VAL A N 1
ATOM 636 C CA . VAL A 1 81 ? 5.129 -18.913 -13.337 1.00 98.81 81 VAL A CA 1
ATOM 637 C C . VAL A 1 81 ? 6.445 -19.584 -13.708 1.00 98.81 81 VAL A C 1
ATOM 639 O O . VAL A 1 81 ? 6.535 -20.225 -14.755 1.00 98.81 81 VAL A O 1
ATOM 642 N N . GLY A 1 82 ? 7.456 -19.430 -12.859 1.00 98.56 82 GLY A N 1
ATOM 643 C CA . GLY A 1 82 ? 8.706 -20.168 -12.974 1.00 98.56 82 GLY A CA 1
ATOM 644 C C . GLY A 1 82 ? 8.538 -21.660 -12.674 1.00 98.56 82 GLY A C 1
ATOM 645 O O . GLY A 1 82 ? 7.562 -22.085 -12.055 1.00 98.56 82 GLY A O 1
ATOM 646 N N . ASN A 1 83 ? 9.513 -22.464 -13.099 1.00 98.12 83 ASN A N 1
ATOM 647 C CA . ASN A 1 83 ? 9.447 -23.928 -13.027 1.00 98.12 83 ASN A CA 1
ATOM 648 C C . ASN A 1 83 ? 9.422 -24.494 -11.597 1.00 98.12 83 ASN A C 1
ATOM 650 O O . ASN A 1 83 ? 8.958 -25.613 -11.383 1.00 98.12 83 ASN A O 1
ATOM 654 N N . GLU A 1 84 ? 9.936 -23.748 -10.622 1.00 98.31 84 GLU A N 1
ATOM 655 C CA . GLU A 1 84 ? 9.983 -24.144 -9.213 1.00 98.31 84 GLU A CA 1
ATOM 656 C C . GLU A 1 84 ? 8.823 -23.575 -8.386 1.00 98.31 84 GLU A C 1
ATOM 658 O O . GLU A 1 84 ? 8.697 -23.938 -7.215 1.00 98.31 84 GLU A O 1
ATOM 663 N N . VAL A 1 85 ? 7.965 -22.733 -8.976 1.00 98.50 85 VAL A N 1
ATOM 664 C CA . VAL A 1 85 ? 6.808 -22.149 -8.287 1.00 98.50 85 VAL A CA 1
ATOM 665 C C . VAL A 1 85 ? 5.796 -23.232 -7.929 1.00 98.50 85 VAL A C 1
ATOM 667 O O . VAL A 1 85 ? 5.344 -24.000 -8.779 1.00 98.50 85 VAL A O 1
ATOM 670 N N . LYS A 1 86 ? 5.381 -23.259 -6.660 1.00 96.81 86 LYS A N 1
ATOM 671 C CA . LYS A 1 86 ? 4.399 -24.233 -6.142 1.00 96.81 86 LYS A CA 1
ATOM 672 C C . LYS A 1 86 ? 3.147 -23.579 -5.572 1.00 96.81 86 LYS A C 1
ATOM 674 O O . LYS A 1 86 ? 2.127 -24.248 -5.412 1.00 96.81 86 LYS A O 1
ATOM 679 N N . LYS A 1 87 ? 3.210 -22.287 -5.234 1.00 96.50 87 LYS A N 1
ATOM 680 C CA . LYS A 1 87 ? 2.142 -21.587 -4.500 1.00 96.50 87 LYS A CA 1
ATOM 681 C C . LYS A 1 87 ? 0.904 -21.262 -5.342 1.00 96.50 87 LYS A C 1
ATOM 683 O O . LYS A 1 87 ? -0.204 -21.219 -4.804 1.00 96.50 87 LYS A O 1
ATOM 688 N N . VAL A 1 88 ? 1.095 -20.980 -6.630 1.00 98.00 88 VAL A N 1
ATOM 689 C CA . VAL A 1 88 ? 0.071 -20.447 -7.545 1.00 98.00 88 VAL A CA 1
ATOM 690 C C . VAL A 1 88 ? 0.283 -20.971 -8.965 1.00 98.00 88 VAL A C 1
ATOM 692 O O . VAL A 1 88 ? 1.368 -21.443 -9.298 1.00 98.00 88 VAL A O 1
ATOM 695 N N . LYS A 1 89 ? -0.742 -20.855 -9.811 1.00 97.81 89 LYS A N 1
ATOM 696 C CA . LYS A 1 89 ? -0.698 -21.179 -11.247 1.00 97.81 89 LYS A CA 1
ATOM 697 C C . LYS A 1 89 ? -1.229 -20.023 -12.097 1.00 97.81 89 LYS A C 1
ATOM 699 O O . LYS A 1 89 ? -1.870 -19.108 -11.584 1.00 97.81 89 LYS A O 1
ATOM 704 N N . VAL A 1 90 ? -0.991 -20.085 -13.408 1.00 98.50 90 VAL A N 1
ATOM 705 C CA . VAL A 1 90 ? -1.560 -19.139 -14.386 1.00 98.50 90 VAL A CA 1
ATOM 706 C C . VAL A 1 90 ? -3.085 -19.055 -14.234 1.00 98.50 90 VAL A C 1
ATOM 708 O O . VAL A 1 90 ? -3.751 -20.076 -14.064 1.00 98.50 90 VAL A O 1
ATOM 711 N N . GLY A 1 91 ? -3.622 -17.833 -14.265 1.00 97.50 91 GLY A N 1
ATOM 712 C CA . GLY A 1 91 ? -5.037 -17.527 -14.036 1.00 97.50 91 GLY A CA 1
ATOM 713 C C . GLY A 1 91 ? -5.422 -17.287 -12.569 1.00 97.50 91 GLY A C 1
ATOM 714 O O . GLY A 1 91 ? -6.493 -16.735 -12.309 1.00 97.50 91 GLY A O 1
ATOM 715 N N . ASP A 1 92 ? -4.570 -17.639 -11.598 1.00 97.50 92 ASP A N 1
ATOM 716 C CA . ASP A 1 92 ? -4.856 -17.353 -10.188 1.00 97.50 92 ASP A CA 1
ATO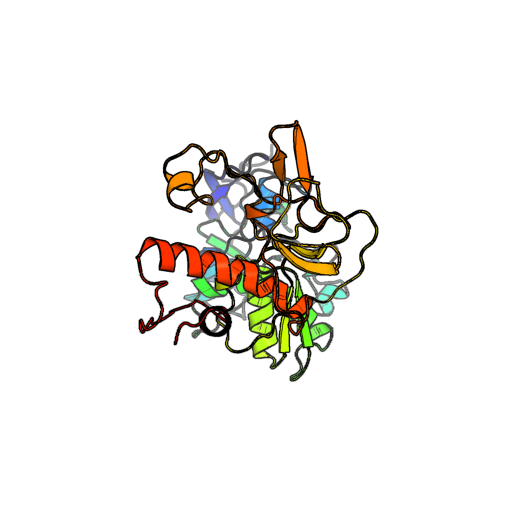M 717 C C . ASP A 1 92 ? -4.847 -15.839 -9.914 1.00 97.50 92 ASP A C 1
ATOM 719 O O . ASP A 1 92 ? -4.059 -15.076 -10.485 1.00 97.50 92 ASP A O 1
ATOM 723 N N . LYS A 1 93 ? -5.707 -15.400 -8.986 1.00 97.50 93 LYS A N 1
ATOM 724 C CA . LYS A 1 93 ? -5.707 -14.025 -8.477 1.00 97.50 93 LYS A CA 1
ATOM 725 C C . LYS A 1 93 ? -4.698 -13.880 -7.348 1.00 97.50 93 LYS A C 1
ATOM 727 O O . LYS A 1 93 ? -4.745 -14.604 -6.348 1.00 97.50 93 LYS A O 1
ATOM 732 N N . VAL A 1 94 ? -3.789 -12.932 -7.513 1.00 98.00 94 VAL A N 1
ATOM 733 C CA . VAL A 1 94 ? -2.646 -12.742 -6.622 1.00 98.00 94 VAL A CA 1
ATOM 734 C C . VAL A 1 94 ? -2.408 -11.273 -6.330 1.00 98.00 94 VAL A C 1
ATOM 736 O O . VAL A 1 94 ? -2.872 -10.403 -7.063 1.00 98.00 94 VAL A O 1
ATOM 739 N N . GLY A 1 95 ? -1.641 -10.993 -5.285 1.00 97.25 95 GLY A N 1
ATOM 740 C CA . GLY A 1 95 ? -1.117 -9.664 -5.039 1.00 97.25 95 GLY A CA 1
ATOM 741 C C . GLY A 1 95 ? 0.260 -9.658 -4.401 1.00 97.25 95 GLY A C 1
ATOM 742 O O . GLY A 1 95 ? 0.785 -10.695 -3.998 1.00 97.25 95 GLY A O 1
ATOM 743 N N . VAL A 1 96 ? 0.841 -8.467 -4.337 1.00 98.12 96 VAL A N 1
ATOM 744 C CA . VAL A 1 96 ? 2.158 -8.182 -3.760 1.00 98.12 96 VAL A CA 1
ATOM 745 C C . VAL A 1 96 ? 2.022 -6.942 -2.882 1.00 98.12 96 VAL A C 1
ATOM 747 O O . VAL A 1 96 ? 1.451 -5.938 -3.314 1.00 98.12 96 VAL A O 1
ATOM 750 N N . GLY A 1 97 ? 2.498 -7.053 -1.639 1.00 96.12 97 GLY A N 1
ATOM 751 C CA . GLY A 1 97 ? 2.505 -5.967 -0.654 1.00 96.12 97 GLY A CA 1
ATOM 752 C C . GLY A 1 97 ? 3.777 -5.127 -0.724 1.00 96.12 97 GLY A C 1
ATOM 753 O O . GLY A 1 97 ? 4.346 -4.959 -1.790 1.00 96.12 97 GLY A O 1
ATOM 754 N N . CYS A 1 98 ? 4.251 -4.620 0.418 1.00 96.00 98 CYS A N 1
ATOM 755 C CA . CYS A 1 98 ? 5.373 -3.672 0.473 1.00 96.00 98 CYS A CA 1
ATOM 756 C C . CYS A 1 98 ? 6.760 -4.270 0.194 1.00 96.00 98 CYS A C 1
ATOM 758 O O . CYS A 1 98 ? 7.672 -3.520 -0.158 1.00 96.00 98 CYS A O 1
ATOM 760 N N . VAL A 1 99 ? 6.935 -5.586 0.328 1.00 96.81 99 VAL A N 1
ATOM 761 C CA . VAL A 1 99 ? 8.241 -6.267 0.283 1.00 96.81 99 VAL A CA 1
ATOM 762 C C . VAL A 1 99 ? 8.299 -7.241 -0.890 1.00 96.81 99 VAL A C 1
ATOM 764 O O . VAL A 1 99 ? 7.351 -7.990 -1.113 1.00 96.81 99 VAL A O 1
ATOM 767 N N . VAL A 1 100 ? 9.427 -7.255 -1.605 1.00 98.31 100 VAL A N 1
ATOM 768 C CA . VAL A 1 100 ? 9.680 -8.139 -2.764 1.00 98.31 100 VAL A CA 1
ATOM 769 C C . VAL A 1 100 ? 10.994 -8.926 -2.671 1.00 98.31 100 VAL A C 1
ATOM 771 O O . VAL A 1 100 ? 11.315 -9.692 -3.585 1.00 98.31 100 VAL A O 1
ATOM 774 N N . GLY A 1 101 ? 11.762 -8.739 -1.596 1.00 98.06 101 GLY A N 1
ATOM 775 C CA . GLY A 1 101 ? 13.031 -9.428 -1.356 1.00 98.06 101 GLY A CA 1
ATOM 776 C C . GLY A 1 101 ? 13.552 -9.228 0.069 1.00 98.06 101 GLY A C 1
ATOM 777 O O . GLY A 1 101 ? 13.127 -8.311 0.771 1.00 98.06 101 GLY A O 1
ATOM 778 N N . ALA A 1 102 ? 14.454 -10.107 0.498 1.00 98.00 102 ALA A N 1
ATOM 779 C CA . ALA A 1 102 ? 15.161 -10.073 1.778 1.00 98.00 102 ALA A CA 1
ATOM 780 C C . ALA A 1 102 ? 16.437 -10.935 1.672 1.00 98.00 102 ALA A C 1
ATOM 782 O O . ALA A 1 102 ? 16.734 -11.476 0.609 1.00 98.00 102 ALA A O 1
ATOM 783 N N . CYS A 1 103 ? 17.210 -11.103 2.752 1.00 96.62 103 CYS A N 1
ATOM 784 C CA . CYS A 1 103 ? 18.402 -11.967 2.708 1.00 96.62 103 CYS A CA 1
ATOM 785 C C . CYS A 1 103 ? 18.095 -13.472 2.787 1.00 96.62 103 CYS A C 1
ATOM 787 O O . CYS A 1 103 ? 18.932 -14.285 2.405 1.00 96.62 103 CYS A O 1
ATOM 789 N N . HIS A 1 104 ? 16.925 -13.847 3.318 1.00 95.81 104 HIS A N 1
ATOM 790 C CA . HIS A 1 104 ? 16.481 -15.235 3.524 1.00 95.81 104 HIS A CA 1
ATOM 791 C C . HIS A 1 104 ? 17.388 -16.110 4.408 1.00 95.81 104 HIS A C 1
ATOM 793 O O . HIS A 1 104 ? 17.253 -17.329 4.400 1.00 95.81 104 HIS A O 1
ATOM 799 N N . SER A 1 105 ? 18.302 -15.506 5.168 1.00 97.25 105 SER A N 1
ATOM 800 C CA . SER A 1 105 ? 19.277 -16.226 6.000 1.00 97.25 105 SER A CA 1
ATOM 801 C C . SER A 1 105 ? 19.389 -15.702 7.433 1.00 97.25 105 SER A C 1
ATOM 803 O O . SER A 1 105 ? 19.971 -16.375 8.282 1.00 97.25 105 SER A O 1
ATOM 805 N N . CYS A 1 106 ? 18.843 -14.517 7.727 1.00 97.44 106 CYS A N 1
ATOM 806 C CA . CYS A 1 106 ? 18.861 -13.953 9.074 1.00 97.44 106 CYS A CA 1
ATOM 807 C C . CYS A 1 106 ? 17.712 -14.487 9.936 1.00 97.44 106 CYS A C 1
ATOM 809 O O . CYS A 1 106 ? 16.716 -15.000 9.428 1.00 97.44 106 CYS A O 1
ATOM 811 N N . GLU A 1 107 ? 17.826 -14.286 11.249 1.00 97.88 107 GLU A N 1
ATOM 812 C CA . GLU A 1 107 ? 16.818 -14.689 12.232 1.00 97.88 107 GLU A CA 1
ATOM 813 C C . GLU A 1 107 ? 15.412 -14.174 11.891 1.00 97.88 107 GLU A C 1
ATOM 815 O O . GLU A 1 107 ? 14.458 -14.943 11.924 1.00 97.88 107 GLU A O 1
ATOM 820 N N . ASN A 1 108 ? 15.278 -12.913 11.467 1.00 97.06 108 ASN A N 1
ATOM 821 C CA . ASN A 1 108 ? 13.979 -12.364 11.067 1.00 97.06 108 ASN A CA 1
ATOM 822 C C . ASN A 1 108 ? 13.390 -13.114 9.863 1.00 97.06 108 ASN A C 1
ATOM 824 O O . ASN A 1 108 ? 12.213 -13.447 9.859 1.00 97.06 108 ASN A O 1
ATOM 828 N N . CYS A 1 109 ? 14.202 -13.449 8.858 1.00 96.25 109 CYS A N 1
ATOM 829 C CA . CYS A 1 109 ? 13.710 -14.214 7.709 1.00 96.25 109 CYS A CA 1
ATOM 830 C C . CYS A 1 109 ? 13.325 -15.650 8.084 1.00 96.25 109 CYS A C 1
ATOM 832 O O . CYS A 1 109 ? 12.375 -16.184 7.523 1.00 96.25 109 CYS A O 1
ATOM 834 N N . ASN A 1 110 ? 14.042 -16.268 9.025 1.00 96.25 110 ASN A N 1
ATOM 835 C CA . ASN A 1 110 ? 13.747 -17.626 9.490 1.00 96.25 110 ASN A CA 1
ATOM 836 C C . ASN A 1 110 ? 12.482 -17.698 10.359 1.00 96.25 110 ASN A C 1
ATOM 838 O O . ASN A 1 110 ? 11.932 -18.780 10.531 1.00 96.25 110 ASN A O 1
ATOM 842 N N . ASN A 1 111 ? 12.029 -16.557 10.885 1.00 95.56 111 ASN A N 1
ATOM 843 C CA . ASN A 1 111 ? 10.827 -16.424 11.705 1.00 95.56 111 ASN A CA 1
ATOM 844 C C . ASN A 1 111 ? 9.645 -15.782 10.947 1.00 95.56 111 ASN A C 1
ATOM 846 O O . ASN A 1 111 ? 8.737 -15.263 11.588 1.00 95.56 111 ASN A O 1
ATOM 850 N N . ASP A 1 112 ? 9.661 -15.776 9.606 1.00 95.50 112 ASP A N 1
ATOM 851 C CA . ASP A 1 112 ? 8.614 -15.173 8.754 1.00 95.50 112 ASP A CA 1
ATOM 852 C C . ASP A 1 112 ? 8.368 -13.672 9.043 1.00 95.50 112 ASP A C 1
ATOM 854 O O . ASP A 1 112 ? 7.251 -13.149 8.994 1.00 95.50 112 ASP A O 1
ATOM 858 N N . LEU A 1 113 ? 9.448 -12.968 9.388 1.00 94.94 113 LEU A N 1
ATOM 859 C CA . LEU A 1 113 ? 9.495 -11.552 9.742 1.00 94.94 113 LEU A CA 1
ATOM 860 C C . LEU A 1 113 ? 10.332 -10.758 8.727 1.00 94.94 113 LEU A C 1
ATOM 862 O O . LEU A 1 113 ? 11.097 -9.862 9.094 1.00 94.94 113 LEU A O 1
ATOM 866 N N . GLU A 1 114 ? 10.205 -11.068 7.433 1.00 94.75 114 GLU A N 1
ATOM 867 C CA . GLU A 1 114 ? 11.065 -10.511 6.381 1.00 94.75 114 GLU A CA 1
ATOM 868 C C . GLU A 1 114 ? 11.049 -8.979 6.319 1.00 94.75 114 GLU A C 1
ATOM 870 O O . GLU A 1 114 ? 12.063 -8.404 5.948 1.00 94.75 114 GLU A O 1
ATOM 875 N N . ILE A 1 115 ? 9.965 -8.310 6.731 1.00 91.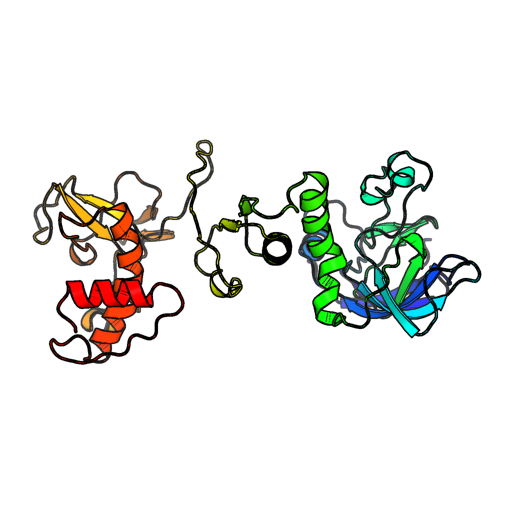19 115 ILE A N 1
ATOM 876 C CA . ILE A 1 115 ? 9.887 -6.836 6.813 1.00 91.19 115 ILE A CA 1
ATOM 877 C C . ILE A 1 115 ? 10.909 -6.226 7.790 1.00 91.19 115 ILE A C 1
ATOM 879 O O . ILE A 1 115 ? 11.295 -5.069 7.641 1.00 91.19 115 ILE A O 1
ATOM 883 N N . TYR A 1 116 ? 11.357 -6.995 8.785 1.00 93.25 116 TYR A N 1
ATOM 884 C CA . TYR A 1 116 ? 12.374 -6.586 9.753 1.00 93.25 116 TYR A CA 1
ATOM 885 C C . TYR A 1 116 ? 13.784 -7.040 9.340 1.00 93.25 116 TYR A C 1
ATOM 887 O O . TYR A 1 116 ? 14.739 -6.892 10.104 1.00 93.25 116 TYR A O 1
ATOM 895 N N . CYS A 1 117 ? 13.960 -7.615 8.147 1.00 96.12 117 CYS A N 1
ATOM 896 C CA . CYS A 1 117 ? 15.280 -7.981 7.648 1.00 96.12 117 CYS A CA 1
ATOM 897 C C . CYS A 1 117 ? 16.138 -6.714 7.421 1.00 96.12 117 CYS A C 1
ATOM 899 O O . CYS A 1 117 ? 15.678 -5.774 6.769 1.00 96.12 117 CYS A O 1
ATOM 901 N N . PRO A 1 118 ? 17.414 -6.679 7.851 1.00 95.25 118 PRO A N 1
ATOM 902 C CA . PRO A 1 118 ? 18.312 -5.561 7.537 1.00 95.25 118 PRO A CA 1
ATOM 903 C C . PRO A 1 118 ? 18.556 -5.357 6.032 1.00 95.25 118 PRO A C 1
ATOM 905 O O . PRO A 1 118 ? 18.977 -4.286 5.614 1.00 95.25 118 PRO A O 1
ATOM 908 N N . GLN A 1 119 ? 18.300 -6.389 5.223 1.00 96.50 119 GLN A N 1
ATOM 909 C CA . GLN A 1 119 ? 18.409 -6.376 3.762 1.00 96.50 119 GLN A CA 1
ATOM 910 C C . GLN A 1 119 ? 17.031 -6.502 3.089 1.00 96.50 119 GLN A C 1
ATOM 912 O O . GLN A 1 119 ? 16.922 -7.079 2.009 1.00 96.50 119 GLN A O 1
ATOM 917 N N . THR A 1 120 ? 15.967 -6.016 3.738 1.00 97.25 120 THR A N 1
ATOM 918 C CA . THR A 1 120 ? 14.625 -5.962 3.137 1.00 97.25 120 THR A CA 1
ATOM 919 C C . THR A 1 120 ? 14.659 -5.144 1.851 1.00 97.25 120 THR A C 1
ATOM 921 O O . THR A 1 120 ? 15.212 -4.047 1.819 1.00 97.25 120 THR A O 1
ATOM 924 N N . ILE A 1 121 ? 14.025 -5.653 0.800 1.00 98.38 121 ILE A N 1
ATOM 925 C CA . ILE A 1 121 ? 13.884 -4.968 -0.481 1.00 98.38 121 ILE A CA 1
ATOM 926 C C . ILE A 1 121 ? 12.422 -4.580 -0.660 1.00 98.38 121 ILE A C 1
ATOM 928 O O . ILE A 1 121 ? 11.531 -5.435 -0.721 1.00 98.38 121 ILE A O 1
ATOM 932 N N . LEU A 1 122 ? 12.184 -3.273 -0.740 1.00 98.06 122 LEU A N 1
ATOM 933 C CA . LEU A 1 122 ? 10.852 -2.715 -0.941 1.00 98.06 122 LEU A CA 1
ATOM 934 C C . LEU A 1 122 ? 10.409 -2.832 -2.401 1.00 98.06 122 LEU A C 1
ATOM 936 O O . LEU A 1 122 ? 11.217 -2.965 -3.315 1.00 98.06 122 LEU A O 1
ATOM 940 N N . THR A 1 123 ? 9.097 -2.775 -2.600 1.00 98.56 123 THR A N 1
ATOM 941 C CA . THR A 1 123 ? 8.433 -2.981 -3.900 1.00 98.56 123 THR A CA 1
ATOM 942 C C . THR A 1 123 ? 8.789 -1.936 -4.950 1.00 98.56 123 THR A C 1
ATOM 944 O O . THR A 1 123 ? 8.744 -2.222 -6.146 1.00 98.56 123 THR A O 1
ATOM 947 N N . TYR A 1 124 ? 9.157 -0.736 -4.510 1.00 98.31 124 TYR A N 1
ATOM 948 C CA . TYR A 1 124 ? 9.705 0.310 -5.359 1.00 98.31 124 TYR A CA 1
ATOM 949 C C . TYR A 1 124 ? 10.747 1.134 -4.600 1.00 98.31 124 TYR A C 1
ATOM 951 O O . TYR A 1 124 ? 10.817 1.079 -3.369 1.00 98.31 124 TYR A O 1
ATOM 959 N N . ASP A 1 125 ? 11.537 1.920 -5.339 1.00 96.69 125 ASP A N 1
ATOM 960 C CA . ASP A 1 125 ? 12.555 2.831 -4.785 1.00 96.69 125 ASP A CA 1
ATOM 961 C C . ASP A 1 125 ? 13.672 2.115 -3.981 1.00 96.69 125 ASP A C 1
ATOM 963 O O . ASP A 1 125 ? 14.380 2.679 -3.137 1.00 96.69 125 ASP A O 1
ATOM 967 N N . HIS A 1 126 ? 13.882 0.833 -4.275 1.00 96.94 126 HIS A N 1
ATOM 968 C CA . HIS A 1 126 ? 14.941 0.015 -3.689 1.00 96.94 126 HIS A CA 1
ATOM 969 C C . HIS A 1 126 ? 15.759 -0.701 -4.760 1.00 96.94 126 HIS A C 1
ATOM 971 O O . HIS A 1 126 ? 15.265 -0.926 -5.860 1.00 96.94 126 HIS A O 1
ATOM 977 N N . ILE A 1 127 ? 16.992 -1.085 -4.435 1.00 97.25 127 ILE A N 1
ATOM 978 C CA . ILE A 1 127 ? 17.818 -1.920 -5.313 1.00 97.25 127 ILE A CA 1
ATOM 979 C C . ILE A 1 127 ? 17.441 -3.390 -5.100 1.00 97.25 127 ILE A C 1
ATOM 981 O O . ILE A 1 127 ? 17.371 -3.842 -3.953 1.00 97.25 127 ILE A O 1
ATOM 985 N N . TYR A 1 128 ? 17.154 -4.102 -6.192 1.00 97.75 128 TYR A N 1
ATOM 986 C CA . TYR A 1 128 ? 16.873 -5.536 -6.201 1.00 97.75 128 TYR A CA 1
ATOM 987 C C . TYR A 1 128 ? 18.168 -6.362 -6.216 1.00 97.75 128 TYR A C 1
ATOM 989 O O . TYR A 1 128 ? 19.263 -5.825 -6.376 1.00 97.75 128 TYR A O 1
ATOM 997 N N . HIS A 1 129 ? 18.064 -7.687 -6.077 1.00 96.25 129 HIS A N 1
ATOM 998 C CA . HIS A 1 129 ? 19.230 -8.582 -6.054 1.00 96.25 129 HIS A CA 1
ATOM 999 C C . HIS A 1 129 ? 20.089 -8.535 -7.329 1.00 96.25 129 HIS A C 1
ATOM 1001 O O . HIS A 1 129 ? 21.274 -8.847 -7.275 1.00 96.25 129 HIS A O 1
ATOM 1007 N N . ASP A 1 130 ? 19.511 -8.137 -8.464 1.00 95.44 130 ASP A N 1
ATOM 1008 C CA . ASP A 1 130 ? 20.212 -7.984 -9.744 1.00 95.44 130 ASP A CA 1
ATOM 1009 C C . ASP A 1 130 ? 20.881 -6.604 -9.919 1.00 95.44 130 ASP A C 1
ATOM 1011 O O . ASP A 1 130 ? 21.430 -6.313 -10.980 1.00 95.44 130 ASP A O 1
ATOM 1015 N N . GLY A 1 131 ? 20.837 -5.751 -8.889 1.00 96.31 131 GLY A N 1
ATOM 1016 C CA . GLY A 1 131 ? 21.420 -4.410 -8.899 1.00 96.31 131 GLY A CA 1
ATOM 1017 C C . GLY A 1 131 ? 20.542 -3.332 -9.541 1.00 96.31 131 GLY A C 1
ATOM 1018 O O . GLY A 1 131 ? 20.956 -2.176 -9.589 1.00 96.31 131 GLY A O 1
ATOM 1019 N N . THR A 1 132 ? 19.337 -3.664 -10.011 1.00 96.19 132 THR A N 1
ATOM 1020 C CA . THR A 1 132 ? 18.425 -2.701 -10.650 1.00 96.19 132 THR A CA 1
ATOM 1021 C C . THR A 1 132 ? 17.435 -2.079 -9.665 1.00 96.19 132 THR A C 1
ATOM 1023 O O . THR A 1 132 ? 17.192 -2.611 -8.580 1.00 96.19 132 THR A O 1
ATOM 1026 N N . ILE A 1 133 ? 16.853 -0.929 -10.025 1.00 96.88 133 ILE A N 1
ATOM 1027 C CA . ILE A 1 133 ? 15.807 -0.286 -9.219 1.00 96.88 133 ILE A CA 1
ATOM 1028 C C . ILE A 1 133 ? 14.497 -1.074 -9.343 1.00 96.88 133 ILE A C 1
ATOM 1030 O O . ILE A 1 133 ? 14.071 -1.473 -10.424 1.00 96.88 133 ILE A O 1
ATOM 1034 N N . THR A 1 134 ? 13.821 -1.250 -8.216 1.00 98.50 134 THR A N 1
ATOM 1035 C CA . THR A 1 134 ? 12.468 -1.799 -8.132 1.00 98.50 134 THR A CA 1
ATOM 1036 C C . THR A 1 134 ? 11.422 -0.759 -8.552 1.00 98.50 134 THR A C 1
ATOM 1038 O O . THR A 1 134 ? 11.450 0.396 -8.119 1.00 98.50 134 THR A O 1
ATOM 1041 N N . TYR A 1 135 ? 10.468 -1.191 -9.381 1.00 98.75 135 TYR A N 1
ATOM 1042 C CA . TYR A 1 135 ? 9.334 -0.391 -9.853 1.00 98.75 135 TYR A CA 1
ATOM 1043 C C . TYR A 1 135 ? 8.008 -0.989 -9.376 1.00 98.75 135 TYR A C 1
ATOM 1045 O O . TYR A 1 135 ? 7.784 -2.194 -9.525 1.00 98.75 135 TYR A O 1
ATOM 1053 N N . GLY A 1 136 ? 7.125 -0.141 -8.852 1.00 98.69 136 GLY A N 1
ATOM 1054 C CA . GLY A 1 136 ? 5.892 -0.529 -8.175 1.00 98.69 136 GLY A CA 1
ATOM 1055 C C . GLY A 1 136 ? 4.706 -0.831 -9.089 1.00 98.69 136 GLY A C 1
ATOM 1056 O O . GLY A 1 136 ? 4.836 -1.029 -10.300 1.00 98.69 136 GLY A O 1
ATOM 1057 N N . GLY A 1 137 ? 3.529 -0.897 -8.472 1.00 98.06 137 GLY A N 1
ATOM 1058 C CA . GLY A 1 137 ? 2.276 -1.354 -9.067 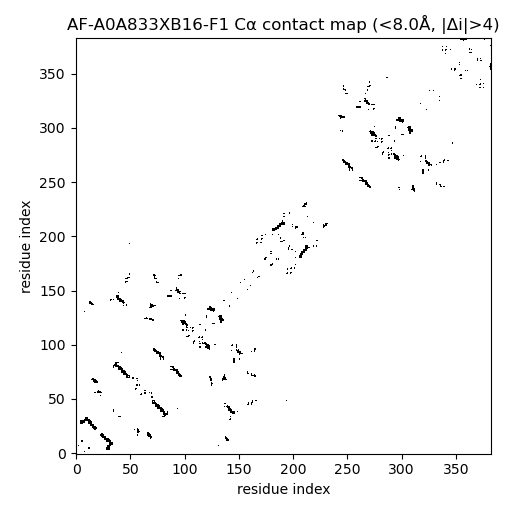1.00 98.06 137 GLY A CA 1
ATOM 1059 C C . GLY A 1 137 ? 1.531 -0.345 -9.927 1.00 98.06 137 GLY A C 1
ATOM 1060 O O . GLY A 1 137 ? 0.530 -0.721 -10.527 1.00 98.06 137 GLY A O 1
ATOM 1061 N N . TYR A 1 138 ? 1.995 0.902 -10.055 1.00 98.44 138 TYR A N 1
ATOM 1062 C CA . TYR A 1 138 ? 1.427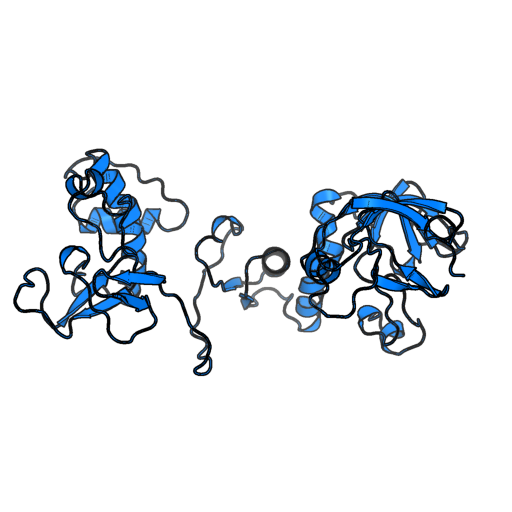 1.853 -11.025 1.00 98.44 138 TYR A CA 1
ATOM 1063 C C . TYR A 1 138 ? 1.937 1.542 -12.442 1.00 98.44 138 TYR A C 1
ATOM 1065 O O . TYR A 1 138 ? 2.442 2.407 -13.161 1.00 98.44 138 TYR A O 1
ATOM 1073 N N . SER A 1 139 ? 1.854 0.268 -12.815 1.00 98.25 139 SER A N 1
ATOM 1074 C CA . SER A 1 139 ? 2.329 -0.317 -14.059 1.00 98.25 139 SER A CA 1
ATOM 1075 C C . SER A 1 139 ? 1.407 -1.447 -14.516 1.00 98.25 139 SER A C 1
ATOM 1077 O O . SER A 1 139 ? 0.565 -1.924 -13.761 1.00 98.25 139 SER A O 1
ATOM 1079 N N . ASP A 1 140 ? 1.538 -1.849 -15.774 1.00 98.38 140 ASP A N 1
ATOM 1080 C CA . ASP A 1 140 ? 0.707 -2.862 -16.433 1.00 98.38 140 ASP A CA 1
ATOM 1081 C C . ASP A 1 140 ? 1.011 -4.310 -16.006 1.00 98.38 140 ASP A C 1
ATOM 1083 O O . ASP A 1 140 ? 0.133 -5.179 -16.022 1.00 98.38 140 ASP A O 1
ATOM 1087 N N . THR A 1 141 ? 2.249 -4.584 -15.603 1.00 98.50 141 THR A N 1
ATOM 1088 C CA . THR A 1 141 ? 2.719 -5.914 -15.207 1.00 98.50 141 THR A CA 1
ATOM 1089 C C . THR A 1 141 ? 3.608 -5.841 -13.974 1.00 98.50 141 THR A C 1
ATOM 1091 O O . THR A 1 141 ? 4.324 -4.863 -13.762 1.00 98.50 141 THR A O 1
ATOM 1094 N N . MET A 1 142 ? 3.627 -6.919 -13.191 1.00 98.62 142 MET A N 1
ATOM 1095 C CA . MET A 1 142 ? 4.510 -7.086 -12.038 1.00 98.62 142 MET A CA 1
ATOM 1096 C C . MET A 1 142 ? 5.155 -8.474 -12.060 1.00 98.62 142 MET A C 1
ATOM 1098 O O . MET A 1 142 ? 4.556 -9.436 -12.541 1.00 98.62 142 MET A O 1
ATOM 1102 N N . VAL A 1 143 ? 6.387 -8.572 -11.558 1.00 98.69 143 VAL A N 1
ATOM 1103 C CA . VAL A 1 143 ? 7.089 -9.845 -11.346 1.00 98.69 143 VAL A CA 1
ATOM 1104 C C . VAL A 1 143 ? 7.702 -9.855 -9.950 1.00 98.69 143 VAL A C 1
ATOM 1106 O O . VAL A 1 143 ? 8.398 -8.915 -9.559 1.00 98.69 143 VAL A O 1
ATOM 1109 N N . ALA A 1 144 ? 7.421 -10.902 -9.182 1.00 98.56 144 ALA A N 1
ATOM 1110 C CA . ALA A 1 144 ? 7.922 -11.066 -7.823 1.00 98.56 144 ALA A CA 1
ATOM 1111 C C . ALA A 1 144 ? 8.166 -12.546 -7.518 1.00 98.56 144 ALA A C 1
ATOM 1113 O O . ALA A 1 144 ? 7.519 -13.418 -8.093 1.00 98.56 144 ALA A O 1
ATOM 1114 N N . ASN A 1 145 ? 9.086 -12.819 -6.597 1.00 98.38 145 ASN A N 1
ATOM 1115 C CA . ASN A 1 145 ? 9.343 -14.176 -6.129 1.00 98.38 145 ASN A CA 1
ATOM 1116 C C . ASN A 1 145 ? 8.101 -14.738 -5.408 1.00 98.38 145 ASN A C 1
ATOM 1118 O O . ASN A 1 145 ? 7.452 -14.002 -4.659 1.00 98.38 145 ASN A O 1
ATOM 1122 N N . GLU A 1 146 ? 7.779 -16.025 -5.591 1.00 98.25 146 GLU A N 1
ATOM 1123 C CA . GLU A 1 146 ? 6.556 -16.661 -5.069 1.00 98.25 146 GLU A CA 1
ATOM 1124 C C . GLU A 1 146 ? 6.373 -16.502 -3.551 1.00 98.25 146 GLU A C 1
ATOM 1126 O O . GLU A 1 146 ? 5.242 -16.481 -3.055 1.00 98.25 146 GLU A O 1
ATOM 1131 N N . ARG A 1 147 ? 7.474 -16.335 -2.805 1.00 97.25 147 ARG A N 1
ATOM 1132 C CA . ARG A 1 147 ? 7.446 -16.066 -1.363 1.00 97.25 147 ARG A CA 1
ATOM 1133 C C . ARG A 1 147 ? 6.649 -14.803 -1.031 1.00 97.25 147 ARG A C 1
ATOM 1135 O O . ARG A 1 147 ? 5.881 -14.812 -0.074 1.00 97.25 147 ARG A O 1
ATOM 1142 N N . TYR A 1 148 ? 6.776 -13.762 -1.852 1.00 98.19 148 TYR A N 1
ATOM 1143 C CA . TYR A 1 148 ? 6.121 -12.461 -1.671 1.00 98.19 148 TYR A CA 1
ATOM 1144 C C . TYR A 1 148 ? 4.770 -12.350 -2.384 1.00 98.19 148 TYR A C 1
ATOM 1146 O O . TYR A 1 148 ? 4.094 -11.326 -2.289 1.00 98.19 148 TYR A O 1
ATOM 1154 N N . ILE A 1 149 ? 4.355 -13.405 -3.087 1.00 98.31 149 ILE A N 1
ATOM 1155 C CA . ILE A 1 149 ? 3.052 -13.479 -3.741 1.00 98.31 149 ILE A CA 1
ATOM 1156 C C . ILE A 1 149 ? 1.998 -13.889 -2.719 1.00 98.31 149 ILE A C 1
ATOM 1158 O O . ILE A 1 149 ? 2.085 -14.957 -2.117 1.00 98.31 149 ILE A O 1
ATOM 1162 N N . ILE A 1 150 ? 0.960 -13.082 -2.546 1.00 97.25 150 ILE A N 1
ATOM 1163 C CA . ILE A 1 150 ? -0.202 -13.402 -1.716 1.00 97.25 150 ILE A CA 1
ATOM 1164 C C . ILE A 1 150 ? -1.327 -13.893 -2.620 1.00 97.25 150 ILE A C 1
ATOM 1166 O O . ILE A 1 150 ? -1.715 -13.208 -3.562 1.00 97.25 150 ILE A O 1
ATOM 1170 N N . ARG A 1 151 ? -1.870 -15.080 -2.341 1.00 94.88 151 ARG A N 1
ATOM 1171 C CA . ARG A 1 151 ? -3.044 -15.594 -3.053 1.00 94.88 151 ARG A CA 1
ATOM 1172 C C . ARG A 1 151 ? -4.302 -14.929 -2.503 1.00 94.88 151 ARG A C 1
ATOM 1174 O O . ARG A 1 151 ? -4.497 -14.904 -1.289 1.00 94.88 151 ARG A O 1
ATOM 1181 N N . PHE A 1 152 ? -5.158 -14.431 -3.389 1.00 87.81 152 PHE A N 1
ATOM 1182 C CA . PHE A 1 152 ? -6.431 -13.841 -2.989 1.00 87.81 152 PHE A CA 1
ATOM 1183 C C . PHE A 1 152 ? -7.513 -14.924 -2.878 1.00 87.81 152 PHE A C 1
ATOM 1185 O O . PHE A 1 152 ? -7.642 -15.753 -3.783 1.00 87.81 152 PHE A O 1
ATOM 1192 N N . PRO A 1 153 ? -8.296 -14.940 -1.785 1.00 84.12 153 PRO A N 1
ATOM 1193 C CA . PRO A 1 153 ? -9.521 -15.726 -1.701 1.00 84.12 153 PRO A CA 1
ATOM 1194 C C . PRO A 1 153 ? -10.501 -15.357 -2.822 1.00 84.12 153 PRO A C 1
ATOM 1196 O O . PRO A 1 153 ? -10.689 -14.178 -3.114 1.00 84.12 153 PRO A O 1
ATOM 1199 N N . GLU A 1 154 ? -11.164 -16.351 -3.418 1.00 83.75 154 GLU A N 1
ATOM 1200 C CA . GLU A 1 154 ? -12.092 -16.145 -4.548 1.00 83.75 154 GLU A CA 1
ATOM 1201 C C . GLU A 1 154 ? -13.294 -15.258 -4.194 1.00 83.75 154 GLU A C 1
ATOM 1203 O O . GLU A 1 154 ? -13.863 -14.595 -5.055 1.00 83.75 154 GLU A O 1
ATOM 1208 N N . ASN A 1 155 ? -13.670 -15.221 -2.916 1.00 85.44 155 ASN A N 1
ATOM 1209 C CA . ASN A 1 155 ? -14.790 -14.437 -2.409 1.00 85.44 155 ASN A CA 1
ATOM 1210 C C . ASN A 1 155 ? -14.421 -12.991 -2.037 1.00 85.44 155 ASN A C 1
ATOM 1212 O O . ASN A 1 155 ? -15.284 -12.270 -1.532 1.00 85.44 155 ASN A O 1
ATOM 1216 N N . LEU A 1 156 ? -13.169 -12.566 -2.239 1.00 82.31 156 LEU A N 1
ATOM 1217 C CA . LEU A 1 156 ? -12.746 -11.196 -1.969 1.00 82.31 156 LEU A CA 1
ATOM 1218 C C . LEU A 1 156 ? -12.687 -10.361 -3.259 1.00 82.31 156 LEU A C 1
ATOM 1220 O O . LEU A 1 156 ? -11.928 -10.698 -4.171 1.00 82.31 156 LEU A O 1
ATOM 1224 N N . PRO A 1 157 ? -13.437 -9.244 -3.344 1.00 83.69 157 PRO A N 1
ATOM 1225 C CA . PRO A 1 157 ? -13.344 -8.332 -4.480 1.00 83.69 157 PRO A CA 1
ATOM 1226 C C . PRO A 1 157 ? -11.939 -7.721 -4.549 1.00 83.69 157 PRO A C 1
ATOM 1228 O O . PRO A 1 157 ? -11.437 -7.177 -3.561 1.00 83.69 157 PRO A O 1
ATOM 1231 N N . LEU A 1 158 ? -11.282 -7.859 -5.703 1.00 81.19 158 LEU A N 1
ATOM 1232 C CA . LEU A 1 158 ? -9.857 -7.546 -5.873 1.00 81.19 158 LEU A CA 1
ATOM 1233 C C . LEU A 1 158 ? -9.543 -6.058 -5.673 1.00 81.19 158 LEU A C 1
ATOM 1235 O O . LEU A 1 158 ? -8.542 -5.719 -5.048 1.00 81.19 158 LEU A O 1
ATOM 1239 N N . ASP A 1 159 ? -10.416 -5.185 -6.166 1.00 80.06 159 ASP A N 1
ATOM 1240 C CA . ASP A 1 159 ? -10.326 -3.729 -6.059 1.00 80.06 159 ASP A CA 1
ATOM 1241 C C . ASP A 1 159 ? -10.402 -3.252 -4.603 1.00 80.06 159 ASP A C 1
ATOM 1243 O O . ASP A 1 159 ? -9.539 -2.508 -4.139 1.00 80.06 159 ASP A O 1
ATOM 1247 N N . ALA A 1 160 ? -11.387 -3.737 -3.843 1.00 77.69 160 ALA A N 1
ATOM 1248 C CA . ALA A 1 160 ? -11.557 -3.358 -2.442 1.00 77.69 160 ALA A CA 1
ATOM 1249 C C . ALA A 1 160 ? -10.538 -4.029 -1.505 1.00 77.69 160 ALA A C 1
ATOM 1251 O O . ALA A 1 160 ? -10.356 -3.582 -0.371 1.00 77.69 160 ALA A O 1
ATOM 1252 N N . SER A 1 161 ? -9.886 -5.101 -1.960 1.00 83.44 161 SER A N 1
ATOM 1253 C CA . SER A 1 161 ? -8.958 -5.890 -1.145 1.00 83.44 161 SER A CA 1
ATOM 1254 C C . SER A 1 161 ? -7.489 -5.527 -1.374 1.00 83.44 161 SER A C 1
ATOM 1256 O O . SER A 1 161 ? -6.660 -5.851 -0.527 1.00 83.44 161 SER A O 1
ATOM 1258 N N . ALA A 1 162 ? -7.155 -4.814 -2.455 1.00 84.25 162 ALA A N 1
ATOM 1259 C CA . ALA A 1 162 ? -5.801 -4.318 -2.706 1.00 84.25 162 ALA A CA 1
ATOM 1260 C C . ALA A 1 162 ? -5.204 -3.535 -1.513 1.00 84.25 162 ALA A C 1
ATOM 1262 O O . ALA A 1 162 ? -4.090 -3.874 -1.099 1.00 84.25 162 ALA A O 1
ATOM 1263 N N . PRO A 1 163 ? -5.941 -2.616 -0.846 1.00 86.12 163 PRO A N 1
ATOM 1264 C CA . PRO A 1 163 ? -5.420 -1.900 0.322 1.00 86.12 163 PRO A CA 1
ATOM 1265 C C . PRO A 1 163 ? -5.079 -2.782 1.530 1.00 86.12 163 PRO A C 1
ATOM 1267 O O . PRO A 1 163 ? -4.368 -2.364 2.446 1.00 86.12 163 PRO A O 1
ATOM 1270 N N . LEU A 1 164 ? -5.564 -4.028 1.573 1.00 87.69 164 LEU A N 1
ATOM 1271 C CA . LEU A 1 164 ? -5.241 -4.943 2.669 1.00 87.69 164 LEU A CA 1
ATOM 1272 C C . LEU A 1 164 ? -3.765 -5.375 2.654 1.00 87.69 164 LEU A C 1
ATOM 1274 O O . LEU A 1 164 ? -3.238 -5.751 3.700 1.00 87.69 164 LEU A O 1
ATOM 1278 N N . LEU A 1 165 ? -3.095 -5.275 1.501 1.00 89.56 165 LEU A N 1
ATOM 1279 C CA . LEU A 1 165 ? -1.692 -5.654 1.316 1.00 89.56 165 LEU A CA 1
ATOM 1280 C C . LEU A 1 165 ? -0.695 -4.686 1.974 1.00 89.56 165 LEU A C 1
ATOM 1282 O O . LEU A 1 165 ? 0.449 -5.074 2.207 1.00 89.56 165 LEU A O 1
ATOM 1286 N N . CYS A 1 166 ? -1.129 -3.468 2.314 1.00 86.50 166 CYS A N 1
ATOM 1287 C CA . CYS A 1 166 ? -0.382 -2.545 3.166 1.00 86.50 166 CYS A CA 1
ATOM 1288 C C . CYS A 1 166 ? -1.204 -2.176 4.398 1.00 86.50 166 CYS A C 1
ATOM 1290 O O . CYS A 1 166 ? -0.969 -2.727 5.472 1.00 86.50 166 CYS A O 1
ATOM 1292 N N . ALA A 1 167 ? -2.209 -1.302 4.258 1.00 77.88 167 ALA A N 1
ATOM 1293 C CA . ALA A 1 167 ? -3.003 -0.830 5.393 1.00 77.88 167 ALA A CA 1
ATOM 1294 C C . ALA A 1 167 ? -3.601 -1.986 6.211 1.00 77.88 167 ALA A C 1
ATOM 1296 O O . ALA A 1 167 ? -3.629 -1.930 7.439 1.00 77.88 167 ALA A O 1
ATOM 1297 N N . GLY A 1 168 ? -4.037 -3.059 5.545 1.00 83.50 168 GLY A N 1
ATOM 1298 C CA . GLY A 1 168 ? -4.566 -4.232 6.232 1.00 83.50 168 GLY A CA 1
ATOM 1299 C C . GLY A 1 168 ? -3.554 -4.901 7.152 1.00 83.50 168 GLY A C 1
ATOM 1300 O O . GLY A 1 168 ? -3.759 -4.950 8.367 1.00 83.50 168 GLY A O 1
ATOM 1301 N N . ILE A 1 169 ? -2.452 -5.393 6.591 1.00 89.06 169 ILE A N 1
ATOM 1302 C CA . ILE A 1 169 ? -1.436 -6.103 7.369 1.00 89.06 169 ILE A CA 1
ATOM 1303 C C . ILE A 1 169 ? -0.760 -5.207 8.417 1.00 89.06 169 ILE A C 1
ATOM 1305 O O . ILE A 1 169 ? -0.485 -5.680 9.521 1.00 89.06 169 ILE A O 1
ATOM 1309 N N . THR A 1 170 ? -0.581 -3.908 8.136 1.00 81.06 170 THR A N 1
ATOM 1310 C CA . THR A 1 170 ? -0.038 -2.934 9.099 1.00 81.06 170 THR A CA 1
ATOM 1311 C C . THR A 1 170 ? -0.881 -2.846 10.369 1.00 81.06 170 THR A C 1
ATOM 1313 O O . THR A 1 170 ? -0.327 -2.644 11.446 1.00 81.06 170 THR A O 1
ATOM 1316 N N . LEU A 1 171 ? -2.204 -3.012 10.273 1.00 84.19 171 LEU A N 1
ATOM 1317 C CA . LEU A 1 171 ? -3.088 -2.999 11.441 1.00 84.19 171 LEU A CA 1
ATOM 1318 C C . LEU A 1 171 ? -3.267 -4.396 12.034 1.00 84.19 171 LEU A C 1
ATOM 1320 O O . LEU A 1 171 ? -3.286 -4.548 13.253 1.00 84.19 171 LEU A O 1
ATOM 1324 N N . TYR A 1 172 ? -3.377 -5.422 11.193 1.00 83.38 172 TYR A N 1
ATOM 1325 C CA . TYR A 1 172 ? -3.573 -6.799 11.638 1.00 83.38 172 TYR A CA 1
ATOM 1326 C C . TYR A 1 172 ? -2.390 -7.318 12.471 1.00 83.38 172 TYR A C 1
ATOM 1328 O O . TYR A 1 172 ? -2.604 -7.921 13.524 1.00 83.38 172 TYR A O 1
ATOM 1336 N N . SER A 1 173 ? -1.155 -7.057 12.027 1.00 83.44 173 SER A N 1
ATOM 1337 C CA . SER A 1 173 ? 0.069 -7.550 12.672 1.00 83.44 173 SER A CA 1
ATOM 1338 C C . SER A 1 173 ? 0.188 -7.139 14.151 1.00 83.44 173 SER A C 1
ATOM 1340 O O . SER A 1 173 ? 0.196 -8.034 14.999 1.00 83.44 173 SER A O 1
ATOM 1342 N N . PRO A 1 174 ? 0.177 -5.841 14.526 1.00 78.94 174 PRO A N 1
ATOM 1343 C CA . PRO A 1 174 ? 0.264 -5.444 15.933 1.00 78.94 174 PRO A CA 1
ATOM 1344 C C . PRO A 1 174 ? -0.955 -5.889 16.751 1.00 78.94 174 PRO A C 1
ATOM 1346 O O . PRO A 1 174 ? -0.803 -6.245 17.919 1.00 78.94 174 PRO A O 1
ATOM 1349 N N . LEU A 1 175 ? -2.157 -5.932 16.158 1.00 78.81 175 LEU A N 1
ATOM 1350 C CA . LEU A 1 175 ? -3.342 -6.442 16.857 1.00 78.81 175 LEU A CA 1
ATOM 1351 C C . LEU A 1 175 ? -3.159 -7.902 17.291 1.00 78.81 175 LEU A C 1
ATOM 1353 O O . LEU A 1 175 ? -3.550 -8.268 18.399 1.00 78.81 175 LEU A O 1
ATOM 1357 N N . LYS A 1 176 ? -2.555 -8.735 16.440 1.00 83.38 176 LYS A N 1
ATOM 1358 C CA . LYS A 1 176 ? -2.255 -10.132 16.768 1.00 83.38 176 LYS A CA 1
ATOM 1359 C C . LYS A 1 176 ? -1.052 -10.262 17.694 1.00 83.38 176 LYS A C 1
ATOM 1361 O O . LYS A 1 176 ? -1.171 -10.917 18.724 1.00 83.38 176 LYS A O 1
ATOM 1366 N N . TYR A 1 177 ? 0.061 -9.612 17.362 1.00 83.19 177 TYR A N 1
ATOM 1367 C CA . TYR A 1 177 ? 1.322 -9.729 18.095 1.00 83.19 177 TYR A CA 1
ATOM 1368 C C . TYR A 1 177 ? 1.184 -9.348 19.576 1.00 83.19 177 TYR A C 1
ATOM 1370 O O . TYR A 1 177 ? 1.683 -10.053 20.446 1.00 83.19 177 TYR A O 1
ATOM 1378 N N . TYR A 1 178 ? 0.441 -8.279 19.882 1.00 79.31 178 TYR A N 1
ATOM 1379 C CA . TYR A 1 178 ? 0.229 -7.817 21.259 1.00 79.31 178 TYR A CA 1
ATOM 1380 C C . TYR A 1 178 ? -1.000 -8.437 21.951 1.00 79.31 178 TYR A C 1
ATOM 1382 O O . TYR A 1 178 ? -1.418 -7.954 23.003 1.00 79.31 178 TYR A O 1
ATOM 1390 N N . GLY A 1 179 ? -1.621 -9.477 21.378 1.00 81.38 179 GLY A N 1
ATOM 1391 C CA . GLY A 1 179 ? -2.780 -10.148 21.988 1.00 81.38 179 GLY A CA 1
ATOM 1392 C C . GLY A 1 179 ? -4.037 -9.269 22.093 1.00 81.38 179 GLY A C 1
ATOM 1393 O O . GLY A 1 179 ? -4.859 -9.440 22.998 1.00 81.38 179 GLY A O 1
ATOM 1394 N N . LEU A 1 180 ? -4.187 -8.295 21.190 1.00 80.00 180 LEU A N 1
ATOM 1395 C CA . LEU A 1 180 ? -5.338 -7.385 21.128 1.00 80.00 180 LEU A CA 1
ATOM 1396 C C . LEU A 1 180 ? -6.472 -7.921 20.244 1.00 80.00 180 LEU A C 1
ATOM 1398 O O . LEU A 1 180 ? -7.581 -7.399 20.289 1.00 80.00 180 LEU A O 1
ATOM 1402 N N . ALA A 1 181 ? -6.216 -8.968 19.463 1.00 81.88 181 ALA A N 1
ATOM 1403 C CA . ALA A 1 181 ? -7.188 -9.617 18.586 1.00 81.88 181 ALA A CA 1
ATOM 1404 C C . ALA A 1 181 ? -8.138 -10.599 19.306 1.00 81.88 181 ALA A C 1
ATOM 1406 O O . ALA A 1 181 ? -8.750 -11.441 18.649 1.00 81.88 181 ALA A O 1
ATOM 1407 N N . GLU A 1 182 ? -8.241 -10.504 20.632 1.00 83.19 182 GLU A N 1
ATOM 1408 C CA . GLU A 1 182 ? -9.161 -11.295 21.449 1.00 83.19 182 GLU A CA 1
ATOM 1409 C C . GLU A 1 182 ? -10.500 -10.558 21.648 1.00 83.19 182 GLU A C 1
ATOM 1411 O O . GLU A 1 182 ? -10.512 -9.326 21.775 1.00 83.19 182 GLU A O 1
ATOM 1416 N N . PRO A 1 183 ? -11.635 -11.273 21.740 1.00 83.69 183 PRO A N 1
ATOM 1417 C CA . PRO A 1 183 ? -12.926 -10.655 22.019 1.00 83.69 183 PRO A CA 1
ATOM 1418 C C . PRO A 1 183 ? -12.956 -9.879 23.340 1.00 83.69 183 PRO A C 1
ATOM 1420 O O . PRO A 1 183 ? -12.294 -10.222 24.319 1.00 83.69 183 PRO A O 1
ATOM 1423 N N . GLY A 1 184 ? -13.767 -8.820 23.388 1.00 76.81 184 GLY A N 1
ATOM 1424 C CA . GLY A 1 184 ? -14.003 -8.040 24.607 1.00 76.81 184 GLY A CA 1
ATOM 1425 C C . GLY A 1 184 ? -12.915 -7.018 24.957 1.00 76.81 184 GLY A C 1
ATOM 1426 O O . GLY A 1 184 ? -13.102 -6.245 25.898 1.00 76.81 184 GLY A O 1
ATOM 1427 N N . LYS A 1 185 ? -11.812 -6.947 24.199 1.00 75.31 185 LYS A N 1
ATOM 1428 C CA . LYS A 1 185 ? -10.795 -5.895 24.360 1.00 75.31 185 LYS A CA 1
ATOM 1429 C C . LYS A 1 185 ? -11.371 -4.509 24.046 1.00 75.31 185 LYS A C 1
ATOM 1431 O O . LYS A 1 185 ? -12.309 -4.373 23.262 1.00 75.31 185 LYS A O 1
ATOM 1436 N N . HIS A 1 186 ? -10.801 -3.472 24.653 1.00 76.19 186 HIS A N 1
ATOM 1437 C CA . HIS A 1 186 ? -11.097 -2.074 24.337 1.00 76.19 186 HIS A CA 1
ATOM 1438 C C . HIS A 1 186 ? -9.924 -1.493 23.546 1.00 76.19 186 HIS A C 1
ATOM 1440 O O . HIS A 1 186 ? -8.795 -1.519 24.029 1.00 76.19 186 HIS A O 1
ATOM 1446 N N . ILE A 1 187 ? -10.179 -0.998 22.335 1.00 70.75 187 ILE A N 1
ATOM 1447 C CA . ILE A 1 187 ? -9.129 -0.556 21.409 1.00 70.75 187 ILE A CA 1
ATOM 1448 C C . ILE A 1 187 ? -9.400 0.881 20.974 1.00 70.75 187 ILE A C 1
ATOM 1450 O O . ILE A 1 187 ? -10.446 1.177 20.396 1.00 70.75 187 ILE A O 1
ATOM 1454 N N . GLY A 1 188 ? -8.439 1.765 21.238 1.00 69.12 188 GLY A N 1
ATOM 1455 C CA . GLY A 1 188 ? -8.415 3.124 20.706 1.00 69.12 188 GLY A CA 1
ATOM 1456 C C . GLY A 1 188 ? -7.738 3.162 19.335 1.00 69.12 188 GLY A C 1
ATOM 1457 O O . GLY A 1 188 ? -6.623 2.668 19.192 1.00 69.12 188 GLY A O 1
ATOM 1458 N N . ILE A 1 189 ? -8.384 3.762 18.336 1.00 65.00 189 ILE A N 1
ATOM 1459 C CA . ILE A 1 189 ? -7.811 4.015 17.009 1.00 65.00 189 ILE A CA 1
ATOM 1460 C C . ILE A 1 189 ? -7.641 5.520 16.836 1.00 65.00 189 ILE A C 1
ATOM 1462 O O . ILE A 1 189 ? -8.629 6.245 16.722 1.00 65.00 189 ILE A O 1
ATOM 1466 N N . VAL A 1 190 ? -6.395 5.992 16.810 1.00 68.38 190 VAL A N 1
ATOM 1467 C CA . VAL A 1 190 ? -6.076 7.414 16.636 1.00 68.38 190 VAL A CA 1
ATOM 1468 C C . VAL A 1 190 ? -5.954 7.741 15.147 1.00 68.38 190 VAL A C 1
ATOM 1470 O O . VAL A 1 190 ? -5.063 7.250 14.461 1.00 68.38 190 VAL A O 1
ATOM 1473 N N . GLY A 1 191 ? -6.853 8.592 14.653 1.00 57.34 191 GLY A N 1
ATOM 1474 C CA . GLY A 1 191 ? -6.947 9.002 13.255 1.00 57.34 191 GLY A CA 1
ATOM 1475 C C . GLY A 1 191 ? -7.805 8.057 12.409 1.00 57.34 191 GLY A C 1
ATOM 1476 O O . GLY A 1 191 ? -7.580 6.852 12.364 1.00 57.34 191 GLY A O 1
ATOM 1477 N N . LEU A 1 192 ? -8.780 8.613 11.680 1.00 68.00 192 LEU A N 1
ATOM 1478 C CA . LEU A 1 192 ? -9.653 7.859 10.771 1.00 68.00 192 LEU A CA 1
ATOM 1479 C C . LEU A 1 192 ? -9.312 8.185 9.310 1.00 68.00 192 LEU A C 1
ATOM 1481 O O . LEU A 1 192 ? -9.982 8.985 8.660 1.00 68.00 192 LEU A O 1
ATOM 1485 N N . GLY A 1 193 ? -8.202 7.617 8.837 1.00 69.69 193 GLY A N 1
ATOM 1486 C CA . GLY A 1 193 ? -7.755 7.662 7.438 1.00 69.69 193 GLY A CA 1
ATOM 1487 C C . GLY A 1 193 ? -7.724 6.265 6.806 1.00 69.69 193 GLY A C 1
ATOM 1488 O O . GLY A 1 193 ? -8.457 5.373 7.235 1.00 69.69 193 GLY A O 1
ATOM 1489 N N . GLY A 1 194 ? -6.837 6.051 5.828 1.00 69.62 194 GLY A N 1
ATOM 1490 C CA . GLY A 1 194 ? -6.636 4.745 5.181 1.00 69.62 194 GLY A CA 1
ATOM 1491 C C . GLY A 1 194 ? -6.341 3.624 6.185 1.00 69.62 194 GLY A C 1
ATOM 1492 O O . GLY A 1 194 ? -7.094 2.668 6.284 1.00 69.62 194 GLY A O 1
ATOM 1493 N N . LEU A 1 195 ? -5.330 3.789 7.034 1.00 73.38 195 LEU A N 1
ATOM 1494 C CA . LEU A 1 195 ? -4.999 2.805 8.071 1.00 73.38 195 LEU A CA 1
ATOM 1495 C C . LEU A 1 195 ? -6.087 2.696 9.151 1.00 73.38 195 LEU A C 1
ATOM 1497 O O . LEU A 1 195 ? -6.551 1.606 9.482 1.00 73.38 195 LEU A O 1
ATOM 1501 N N . GLY A 1 196 ? -6.534 3.842 9.670 1.00 71.12 196 GLY A N 1
ATOM 1502 C CA . GLY A 1 196 ? -7.491 3.894 10.775 1.00 71.12 196 GLY A CA 1
ATOM 1503 C C . GLY A 1 196 ? -8.810 3.180 10.483 1.00 71.12 196 GLY A C 1
ATOM 1504 O O . GLY A 1 196 ? -9.285 2.412 11.317 1.00 71.12 196 GLY A O 1
ATOM 1505 N N . HIS A 1 197 ? -9.397 3.370 9.295 1.00 70.94 197 HIS A N 1
ATOM 1506 C CA . HIS A 1 197 ? -10.681 2.734 8.975 1.00 70.94 197 HIS A CA 1
ATOM 1507 C C . HIS A 1 197 ? -10.563 1.204 8.839 1.00 70.94 197 HIS A C 1
ATOM 1509 O O . HIS A 1 197 ? -11.493 0.485 9.212 1.00 70.94 197 HIS A O 1
ATOM 1515 N N . VAL A 1 198 ? -9.420 0.697 8.361 1.00 76.81 198 VAL A N 1
ATOM 1516 C CA . VAL A 1 198 ? -9.135 -0.746 8.325 1.00 76.81 198 VAL A CA 1
ATOM 1517 C C . VAL A 1 198 ? -8.911 -1.285 9.738 1.00 76.81 198 VAL A C 1
ATOM 1519 O O . VAL A 1 198 ? -9.460 -2.329 10.089 1.00 76.81 198 VAL A O 1
ATOM 1522 N N . GLY A 1 199 ? -8.203 -0.536 10.587 1.00 75.69 199 GLY A N 1
ATOM 1523 C CA . GLY A 1 199 ? -8.016 -0.867 12.002 1.00 75.69 199 GLY A CA 1
ATOM 1524 C C . GLY A 1 199 ? -9.339 -1.004 12.756 1.00 75.69 199 GLY A C 1
ATOM 1525 O O . GLY A 1 199 ? -9.534 -1.982 13.475 1.00 75.69 199 GLY A O 1
ATOM 1526 N N . VAL A 1 200 ? -10.290 -0.091 12.523 1.00 77.19 200 VAL A N 1
ATOM 1527 C CA . VAL A 1 200 ? -11.655 -0.194 13.069 1.00 77.19 200 VAL A CA 1
ATOM 1528 C C . VAL A 1 200 ? -12.333 -1.487 12.612 1.00 77.19 200 VAL A C 1
ATOM 1530 O O . VAL A 1 200 ? -12.906 -2.193 13.442 1.00 77.19 200 VAL A O 1
ATOM 1533 N N . LYS A 1 201 ? -12.258 -1.824 11.316 1.00 80.19 201 LYS A N 1
ATOM 1534 C CA . LYS A 1 201 ? -12.864 -3.048 10.766 1.00 80.19 201 LYS A CA 1
ATOM 1535 C C . LYS A 1 201 ? -12.274 -4.310 11.401 1.00 80.19 201 LYS A C 1
ATOM 1537 O O . LYS A 1 201 ? -13.047 -5.154 11.847 1.00 80.19 201 LYS A O 1
ATOM 1542 N N . PHE A 1 202 ? -10.948 -4.424 11.500 1.00 78.75 202 PHE A N 1
ATOM 1543 C CA . PHE A 1 202 ? -10.312 -5.581 12.141 1.00 78.75 202 PHE A CA 1
ATOM 1544 C C . PHE A 1 202 ? -10.642 -5.680 13.625 1.00 78.75 202 PHE A C 1
ATOM 1546 O O . PHE A 1 202 ? -11.087 -6.730 14.078 1.00 78.75 202 PHE A O 1
ATOM 1553 N N . ALA A 1 203 ? -10.487 -4.590 14.377 1.00 77.69 203 ALA A N 1
ATOM 1554 C CA . ALA A 1 203 ? -10.771 -4.587 15.805 1.00 77.69 203 ALA A CA 1
ATOM 1555 C C . ALA A 1 203 ? -12.239 -4.964 16.092 1.00 77.69 203 ALA A C 1
ATOM 1557 O O . ALA A 1 203 ? -12.506 -5.787 16.967 1.00 77.69 203 ALA A O 1
ATOM 1558 N N . LYS A 1 204 ? -13.197 -4.453 15.303 1.00 77.12 204 LYS A N 1
ATOM 1559 C CA . LYS A 1 204 ? -14.607 -4.867 15.396 1.00 77.12 204 LYS A CA 1
ATOM 1560 C C . LYS A 1 204 ? -14.810 -6.338 15.028 1.00 77.12 204 LYS A C 1
ATOM 1562 O O . LYS A 1 204 ? -15.561 -7.014 15.723 1.00 77.12 204 LYS A O 1
ATOM 1567 N N . ALA A 1 205 ? -14.152 -6.834 13.979 1.00 78.75 205 ALA A N 1
ATOM 1568 C CA . ALA A 1 205 ? -14.245 -8.236 13.567 1.00 78.75 205 ALA A CA 1
ATOM 1569 C C . ALA A 1 205 ? -13.689 -9.204 14.628 1.00 78.75 205 ALA A C 1
ATOM 1571 O O . ALA A 1 205 ? -14.228 -10.292 14.797 1.00 78.75 205 ALA A O 1
ATOM 1572 N N . PHE A 1 206 ? -12.678 -8.791 15.396 1.00 80.06 206 PHE A N 1
ATOM 1573 C CA . PHE A 1 206 ? -12.169 -9.546 16.548 1.00 80.06 206 PHE A CA 1
ATOM 1574 C C . PHE A 1 206 ? -13.070 -9.477 17.791 1.00 80.06 206 PHE A C 1
ATOM 1576 O O . PHE A 1 206 ? -12.759 -10.091 18.805 1.00 80.06 206 PHE A O 1
ATOM 1583 N N . GLY A 1 207 ? -14.189 -8.748 17.743 1.00 74.19 207 GLY A N 1
ATOM 1584 C CA . GLY A 1 207 ? -15.104 -8.610 18.877 1.00 74.19 207 GLY A CA 1
ATOM 1585 C C . GLY A 1 207 ? -14.662 -7.575 19.915 1.00 74.19 207 GLY A C 1
ATOM 1586 O O . GLY A 1 207 ? -15.128 -7.619 21.056 1.00 74.19 207 GLY A O 1
ATOM 1587 N N . ALA A 1 208 ? -13.775 -6.644 19.553 1.00 77.81 208 ALA A N 1
ATOM 1588 C CA . ALA A 1 208 ? -13.373 -5.552 20.431 1.00 77.81 208 ALA A CA 1
ATOM 1589 C C . ALA A 1 208 ? -14.423 -4.425 20.470 1.00 77.81 208 ALA A C 1
ATOM 1591 O O . ALA A 1 208 ? -15.154 -4.163 19.506 1.00 77.81 208 ALA A O 1
ATOM 1592 N N . LYS A 1 209 ? -14.448 -3.687 21.583 1.00 72.56 209 LYS A N 1
ATOM 1593 C CA . LYS A 1 209 ? -15.074 -2.365 21.661 1.00 72.56 209 LYS A CA 1
ATOM 1594 C C . LYS A 1 209 ? -14.076 -1.336 21.146 1.00 72.56 209 LYS A C 1
ATOM 1596 O O . LYS A 1 209 ? -13.005 -1.164 21.722 1.00 72.56 209 LYS A O 1
ATOM 1601 N N . VAL A 1 210 ? -14.427 -0.667 20.054 1.00 67.56 210 VAL A N 1
ATOM 1602 C CA . VAL A 1 210 ? -13.525 0.259 19.364 1.00 67.56 210 VAL A CA 1
ATOM 1603 C C . VAL A 1 210 ? -13.931 1.698 19.640 1.00 67.56 210 VAL A C 1
ATOM 1605 O O . VAL A 1 210 ? -15.085 2.065 19.417 1.00 67.56 210 VAL A O 1
ATOM 1608 N N . THR A 1 211 ? -12.962 2.503 20.063 1.00 66.25 211 THR A N 1
ATOM 1609 C CA . THR A 1 211 ? -13.083 3.953 20.211 1.00 66.25 211 THR A CA 1
ATOM 1610 C C . THR A 1 211 ? -12.216 4.616 19.152 1.00 66.25 211 THR A C 1
ATOM 1612 O O . THR A 1 211 ? -11.016 4.368 19.090 1.00 66.25 211 THR A O 1
ATOM 1615 N N . VAL A 1 212 ? -12.798 5.469 18.311 1.00 59.56 212 VAL A N 1
ATOM 1616 C CA . VAL A 1 212 ? -12.021 6.275 17.359 1.00 59.56 212 VAL A CA 1
ATOM 1617 C C . VAL A 1 212 ? -11.689 7.614 18.003 1.00 59.56 212 VAL A C 1
ATOM 1619 O O . VAL A 1 212 ? -12.577 8.306 18.485 1.00 59.56 212 VAL A O 1
ATOM 1622 N N . ILE A 1 213 ? -10.415 7.981 17.984 1.00 60.97 213 ILE A N 1
ATOM 1623 C CA . ILE A 1 213 ? -9.892 9.241 18.507 1.00 60.97 213 ILE A CA 1
ATOM 1624 C C . ILE A 1 213 ? -9.486 10.070 17.290 1.00 60.97 213 ILE A C 1
ATOM 1626 O O . ILE A 1 213 ? -8.692 9.618 16.465 1.00 60.97 213 ILE A O 1
ATOM 1630 N N . SER A 1 214 ? -10.061 11.254 17.103 1.00 51.97 214 SER A N 1
ATOM 1631 C CA . SER A 1 214 ? -9.812 12.069 15.909 1.00 51.97 214 SER A CA 1
ATOM 1632 C C . SER A 1 214 ? -9.668 13.541 16.257 1.00 51.97 214 SER A C 1
ATOM 1634 O O . SER A 1 214 ? -10.216 14.004 17.245 1.00 51.97 214 SER A O 1
ATOM 1636 N N . THR A 1 215 ? -8.959 14.278 15.405 1.00 44.44 215 THR A N 1
ATOM 1637 C CA . THR A 1 215 ? -8.765 15.728 15.527 1.00 44.44 215 THR A CA 1
ATOM 1638 C C . THR A 1 215 ? -9.852 16.547 14.827 1.00 44.44 215 THR A C 1
ATOM 1640 O O . THR A 1 215 ? -9.856 17.766 14.944 1.00 44.44 215 THR A O 1
ATOM 1643 N N . SER A 1 216 ? -10.769 15.916 14.077 1.00 42.81 216 SER A N 1
ATOM 1644 C CA . SER A 1 216 ? -11.837 16.618 13.354 1.00 42.81 216 SER A CA 1
ATOM 1645 C C . SER A 1 216 ? -13.177 15.873 13.388 1.00 42.81 216 SER A C 1
ATOM 1647 O O . SER A 1 216 ? -13.262 14.681 13.085 1.00 42.81 216 SER A O 1
ATOM 1649 N N . GLY A 1 217 ? -14.260 16.595 13.706 1.00 38.19 217 GLY A N 1
ATOM 1650 C CA . GLY A 1 217 ? -15.623 16.046 13.794 1.00 38.19 217 GLY A CA 1
ATOM 1651 C C . GLY A 1 217 ? -16.222 15.581 12.456 1.00 38.19 217 GLY A C 1
ATOM 1652 O O . GLY A 1 217 ? -17.154 14.776 12.447 1.00 38.19 217 GLY A O 1
ATOM 1653 N N . ASN A 1 218 ? -15.661 16.016 11.321 1.00 38.66 218 ASN A N 1
ATOM 1654 C CA . ASN A 1 218 ? -16.170 15.717 9.974 1.00 38.66 218 ASN A CA 1
ATOM 1655 C C . ASN A 1 218 ? -15.953 14.262 9.516 1.00 38.66 218 ASN A C 1
ATOM 1657 O O . ASN A 1 218 ? -16.529 13.845 8.516 1.00 38.66 218 ASN A O 1
ATOM 1661 N N . ARG A 1 219 ? -15.183 13.438 10.244 1.00 38.88 219 ARG A N 1
ATOM 1662 C CA . ARG A 1 219 ? -14.927 12.031 9.859 1.00 38.88 219 ARG A CA 1
ATOM 1663 C C . ARG A 1 219 ? -16.002 11.039 10.331 1.00 38.88 219 ARG A C 1
ATOM 1665 O O . ARG A 1 219 ? -15.840 9.833 10.175 1.00 38.88 219 ARG A O 1
ATOM 1672 N N . ARG A 1 220 ? -17.131 11.525 10.867 1.00 38.19 220 ARG A N 1
ATOM 1673 C CA . ARG A 1 220 ? -18.264 10.699 11.344 1.00 38.19 220 ARG A CA 1
ATOM 1674 C C . ARG A 1 220 ? -18.895 9.819 10.250 1.00 38.19 220 ARG A C 1
ATOM 1676 O O . ARG A 1 220 ? -19.421 8.755 10.565 1.00 38.19 220 ARG A O 1
ATOM 1683 N N . GLN A 1 221 ? -18.823 10.214 8.975 1.00 35.78 221 GLN A N 1
ATOM 1684 C CA . GLN A 1 221 ? -19.458 9.485 7.861 1.00 35.78 221 GLN A CA 1
ATOM 1685 C C . GLN A 1 221 ? -18.816 8.120 7.547 1.00 35.78 221 GLN A C 1
ATOM 1687 O O . GLN A 1 221 ? -19.524 7.224 7.091 1.00 35.78 221 GLN A O 1
ATOM 1692 N N . GLY A 1 222 ? -17.523 7.924 7.842 1.00 33.97 222 GLY A N 1
ATOM 1693 C CA . GLY A 1 222 ? -16.810 6.662 7.583 1.00 33.97 222 GLY A CA 1
ATOM 1694 C C . GLY A 1 222 ? -17.083 5.537 8.594 1.00 33.97 222 GLY A C 1
ATOM 1695 O O . GLY A 1 222 ? -16.748 4.385 8.331 1.00 33.97 222 GLY A O 1
ATOM 1696 N N . CYS A 1 223 ? -17.718 5.844 9.732 1.00 34.09 223 CYS A N 1
ATOM 1697 C CA . CYS A 1 223 ? -17.956 4.917 10.848 1.00 34.09 223 CYS A CA 1
ATOM 1698 C C . CYS A 1 223 ? -19.413 4.418 10.939 1.00 34.09 223 CYS A C 1
ATOM 1700 O O . CYS A 1 223 ? -19.953 4.254 12.030 1.00 34.09 223 CYS A O 1
ATOM 1702 N N . LYS A 1 224 ? -20.072 4.111 9.812 1.00 33.16 224 LYS A N 1
ATOM 1703 C CA . LYS A 1 224 ? -21.356 3.370 9.817 1.00 33.16 224 LYS A CA 1
ATOM 1704 C C . LYS A 1 224 ? -21.168 1.860 10.066 1.00 33.16 224 LYS A C 1
ATOM 1706 O O . LYS A 1 224 ? -21.824 1.038 9.437 1.00 33.16 224 LYS A O 1
ATOM 1711 N N . VAL A 1 225 ? -20.273 1.474 10.976 1.00 28.78 225 VAL A N 1
ATOM 1712 C CA . VAL A 1 225 ? -20.210 0.102 11.500 1.00 28.78 225 VAL A CA 1
ATOM 1713 C C . VAL A 1 225 ? -20.932 0.125 12.842 1.00 28.78 225 VAL A C 1
ATOM 1715 O O . VAL A 1 225 ? -20.542 0.870 13.737 1.00 28.78 225 VAL A O 1
ATOM 1718 N N . GLN A 1 226 ? -22.032 -0.624 12.953 1.00 27.12 226 GLN A N 1
ATOM 1719 C CA . GLN A 1 226 ? -22.898 -0.657 14.133 1.00 27.12 226 GLN A CA 1
ATOM 1720 C C . GLN A 1 226 ? -22.082 -0.775 15.439 1.00 27.12 226 GLN A C 1
ATOM 1722 O O . GLN A 1 226 ? -21.239 -1.661 15.597 1.00 27.12 226 GLN A O 1
ATOM 1727 N N . SER A 1 227 ? -22.384 0.152 16.353 1.00 27.36 227 SER A N 1
ATOM 1728 C CA . SER A 1 227 ? -21.874 0.324 17.721 1.00 27.36 227 SER A CA 1
ATOM 1729 C C . SER A 1 227 ? -20.388 0.701 17.886 1.00 27.36 227 SER A C 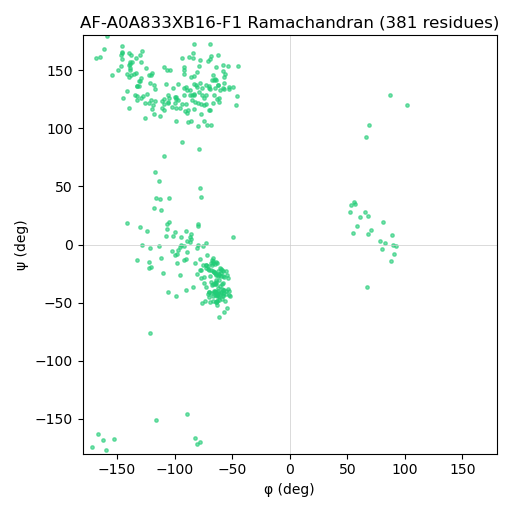1
ATOM 1731 O O . SER A 1 227 ? -19.509 -0.140 18.068 1.00 27.36 227 SER A O 1
ATOM 1733 N N . SER A 1 228 ? -20.113 2.003 17.968 1.00 25.86 228 SER A N 1
ATOM 1734 C CA . SER A 1 228 ? -18.932 2.533 18.662 1.00 25.86 228 SER A CA 1
ATOM 1735 C C . SER A 1 228 ? -19.327 3.784 19.441 1.00 25.86 228 SER A C 1
ATOM 1737 O O . SER A 1 228 ? -19.770 4.769 18.848 1.00 25.86 228 SER A O 1
ATOM 1739 N N . LEU A 1 229 ? -19.188 3.730 20.769 1.00 26.61 229 LEU A N 1
ATOM 1740 C CA . LEU A 1 229 ? -19.129 4.925 21.605 1.00 26.61 229 LEU A CA 1
ATOM 1741 C C . LEU A 1 229 ? -17.831 5.665 21.258 1.00 26.61 229 LEU A C 1
ATOM 1743 O O . LEU A 1 229 ? -16.747 5.098 21.363 1.00 26.61 229 LEU A O 1
ATOM 1747 N N . LEU A 1 230 ? -17.948 6.922 20.837 1.00 27.16 230 LEU A N 1
ATOM 1748 C CA . LEU A 1 230 ? -16.825 7.854 20.810 1.00 27.16 230 LEU A CA 1
ATOM 1749 C C . LEU A 1 230 ? -16.595 8.321 22.252 1.00 27.16 230 LEU A C 1
ATOM 1751 O O . LEU A 1 230 ? -17.513 8.842 22.879 1.00 27.16 230 LEU A O 1
ATOM 1755 N N . TRP A 1 231 ? -15.397 8.084 22.778 1.00 24.22 231 TRP A N 1
ATOM 1756 C CA . TRP A 1 231 ? -14.927 8.626 24.050 1.00 24.22 231 TRP A CA 1
ATOM 1757 C C . TRP A 1 231 ? -13.711 9.498 23.746 1.00 24.22 231 TRP A C 1
ATOM 1759 O O . TRP A 1 231 ? -12.671 8.982 23.336 1.00 24.22 231 TRP A O 1
ATOM 1769 N N . ASP A 1 232 ? -13.855 10.807 23.944 1.00 26.05 232 ASP A N 1
ATOM 1770 C CA . ASP A 1 232 ? -12.725 11.722 24.102 1.00 26.05 232 ASP A CA 1
ATOM 1771 C C . ASP A 1 232 ? -12.106 11.436 25.475 1.00 26.05 232 ASP A C 1
ATOM 1773 O O . ASP A 1 232 ? -12.669 11.807 26.505 1.00 26.05 232 ASP A O 1
ATOM 1777 N N . MET A 1 233 ? -10.979 10.719 25.526 1.00 21.66 233 MET A N 1
ATOM 1778 C CA . MET A 1 233 ? -10.195 10.644 26.762 1.00 21.66 233 MET A CA 1
ATOM 1779 C C . MET A 1 233 ? -9.168 11.780 26.800 1.00 21.66 233 MET A C 1
ATOM 1781 O O . MET A 1 233 ? -8.428 11.971 25.831 1.00 21.66 233 MET A O 1
ATOM 1785 N N . PRO A 1 234 ? -9.057 12.498 27.931 1.00 29.53 234 PRO A N 1
ATOM 1786 C CA . PRO A 1 234 ? -8.092 13.565 28.109 1.00 29.53 234 PRO A CA 1
ATOM 1787 C C . PRO A 1 234 ? -6.724 12.944 28.412 1.00 29.53 234 PRO A C 1
ATOM 1789 O O . PRO A 1 234 ? -6.311 12.840 29.565 1.00 29.53 234 PRO A O 1
ATOM 1792 N N . LEU A 1 235 ? -5.991 12.525 27.380 1.00 27.08 235 LEU A N 1
ATOM 1793 C CA . LEU A 1 235 ? -4.539 12.423 27.515 1.00 27.08 235 LEU A CA 1
ATOM 1794 C C . LEU A 1 235 ? -4.040 13.845 27.801 1.00 27.08 235 LEU A C 1
ATOM 1796 O O . LEU A 1 235 ? -4.361 14.757 27.041 1.00 27.08 235 LEU A O 1
ATOM 1800 N N . ARG A 1 236 ? -3.336 14.053 28.920 1.00 35.03 236 ARG A N 1
ATOM 1801 C CA . ARG A 1 236 ? -2.567 15.280 29.183 1.00 35.03 236 ARG A CA 1
ATOM 1802 C C . ARG A 1 236 ? -1.278 15.198 28.361 1.00 35.03 236 ARG A C 1
ATOM 1804 O O . ARG A 1 236 ? -0.449 14.354 28.698 1.00 35.03 236 ARG A O 1
ATOM 1811 N N . PRO A 1 237 ? -1.066 16.032 27.331 1.00 30.38 237 PRO A N 1
ATOM 1812 C CA . PRO A 1 237 ? 0.228 16.164 26.694 1.00 30.38 237 PRO A CA 1
ATOM 1813 C C . PRO A 1 237 ? 0.878 17.472 27.157 1.00 30.38 237 PRO A C 1
ATOM 1815 O O . PRO A 1 237 ? 0.213 18.448 27.506 1.00 30.38 237 PRO A O 1
ATOM 1818 N N . SER A 1 238 ? 2.200 17.444 27.179 1.00 27.84 238 SER A N 1
ATOM 1819 C CA . SER A 1 238 ? 3.111 18.563 27.396 1.00 27.84 238 SER A CA 1
ATOM 1820 C C . SER A 1 238 ? 2.738 19.826 26.606 1.00 27.84 238 SER A C 1
ATOM 1822 O O . SER A 1 238 ? 2.140 19.745 25.535 1.00 27.84 238 SER A O 1
ATOM 1824 N N . GLN A 1 239 ? 3.154 20.973 27.149 1.00 33.62 239 GLN A N 1
ATOM 1825 C CA . GLN A 1 239 ? 2.840 22.374 26.811 1.00 33.62 239 GLN A CA 1
ATOM 1826 C C . GLN A 1 239 ? 2.944 22.840 25.337 1.00 33.62 239 GLN A C 1
ATOM 1828 O O . GLN A 1 239 ? 2.720 24.017 25.086 1.00 33.62 239 GLN A O 1
ATOM 1833 N N . ASP A 1 240 ? 3.182 21.970 24.353 1.00 32.72 240 ASP A N 1
ATOM 1834 C CA . ASP A 1 240 ? 3.520 22.377 22.978 1.00 32.72 240 ASP A CA 1
ATOM 1835 C C . ASP A 1 240 ? 2.613 21.828 21.861 1.00 32.72 240 ASP A C 1
ATOM 1837 O O . ASP A 1 240 ? 2.917 22.006 20.681 1.00 32.72 240 ASP A O 1
ATOM 1841 N N . GLN A 1 241 ? 1.460 21.217 22.166 1.00 34.44 241 GLN A N 1
ATOM 1842 C CA . GLN A 1 241 ? 0.491 20.844 21.120 1.00 34.44 241 GLN A CA 1
ATOM 1843 C C . GLN A 1 241 ? -0.917 21.397 21.358 1.00 34.44 241 GLN A C 1
ATOM 1845 O O . GLN A 1 241 ? -1.676 20.987 22.234 1.00 34.44 241 GLN A O 1
ATOM 1850 N N . LYS A 1 242 ? -1.226 22.364 20.499 1.00 33.91 242 LYS A N 1
ATOM 1851 C CA . LYS A 1 242 ? -2.388 23.238 20.443 1.00 33.91 242 LYS A CA 1
ATOM 1852 C C . LYS A 1 242 ? -3.675 22.478 19.978 1.00 33.91 242 LYS A C 1
ATOM 1854 O O . LYS A 1 242 ? -3.694 21.933 18.881 1.00 33.91 242 LYS A O 1
ATOM 1859 N N . ARG A 1 243 ? -4.741 22.454 20.815 1.00 38.59 243 ARG A N 1
ATOM 1860 C CA . ARG A 1 243 ? -6.127 21.948 20.577 1.00 38.59 243 ARG A CA 1
ATOM 1861 C C . ARG A 1 243 ? -7.120 22.995 20.013 1.00 38.59 243 ARG A C 1
ATOM 1863 O O . ARG A 1 243 ? -7.441 23.933 20.726 1.00 38.59 243 ARG A O 1
ATOM 1870 N N . VAL A 1 244 ? -7.738 22.795 18.839 1.00 39.81 244 VAL A N 1
ATOM 1871 C CA . VAL A 1 244 ? -8.831 23.680 18.350 1.00 39.81 244 VAL A CA 1
ATOM 1872 C C . VAL A 1 244 ? -10.190 23.221 18.906 1.00 39.81 244 VAL A C 1
ATOM 1874 O O . VAL A 1 244 ? -10.737 22.212 18.452 1.00 39.81 244 VAL A O 1
ATOM 1877 N N . GLY A 1 245 ? -10.755 23.943 19.878 1.00 47.53 245 GLY A N 1
ATOM 1878 C CA . GLY A 1 245 ? -12.120 23.718 20.376 1.00 47.53 245 GLY A CA 1
ATOM 1879 C C . GLY A 1 245 ? -13.130 24.616 19.651 1.00 47.53 245 GLY A C 1
ATOM 1880 O O . GLY A 1 245 ? -13.001 25.833 19.689 1.00 47.53 245 GLY A O 1
ATOM 1881 N N . HIS A 1 246 ? -14.136 24.035 18.985 1.00 52.09 246 HIS A N 1
ATOM 1882 C CA . HIS A 1 246 ? -15.117 24.786 18.174 1.00 52.09 246 HIS A CA 1
ATOM 1883 C C . HIS A 1 246 ? -16.384 25.207 18.952 1.00 52.09 246 HIS A C 1
ATOM 1885 O O . HIS A 1 246 ? -17.158 26.030 18.464 1.00 52.09 246 H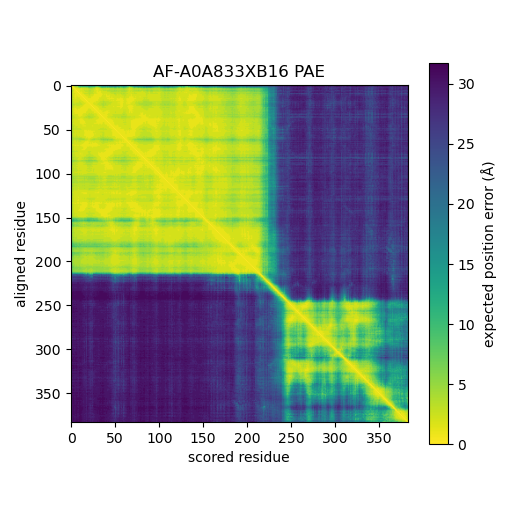IS A O 1
ATOM 1891 N N . GLU A 1 247 ? -16.595 24.646 20.145 1.00 60.94 247 GLU A N 1
ATOM 1892 C CA . GLU A 1 247 ? -17.716 24.914 21.055 1.00 60.94 247 GLU A CA 1
ATOM 1893 C C . GLU A 1 247 ? -17.135 25.259 22.423 1.00 60.94 247 GLU A C 1
ATOM 1895 O O . GLU A 1 247 ? -16.301 24.513 22.942 1.00 60.94 247 GLU A O 1
ATOM 1900 N N . ILE A 1 248 ? -17.546 26.388 22.997 1.00 67.00 248 ILE A N 1
ATOM 1901 C CA . ILE A 1 248 ? -16.975 26.876 24.253 1.00 67.00 248 ILE A CA 1
ATOM 1902 C C . ILE A 1 248 ? -18.110 27.026 25.252 1.00 67.00 248 ILE A C 1
ATOM 1904 O O . ILE A 1 248 ? -19.075 27.743 25.001 1.00 67.00 248 ILE A O 1
ATOM 1908 N N . VAL A 1 249 ? -17.998 26.327 26.376 1.00 70.69 249 VAL A N 1
ATOM 1909 C CA . VAL A 1 249 ? -18.913 26.443 27.513 1.00 70.69 249 VAL A CA 1
ATOM 1910 C C . VAL A 1 249 ? -18.130 26.869 28.737 1.00 70.69 249 VAL A C 1
ATOM 1912 O O . VAL A 1 249 ? -16.975 26.484 28.903 1.00 70.69 249 VAL A O 1
ATOM 1915 N N . GLY A 1 250 ? -18.755 27.659 29.593 1.00 72.25 250 GLY A N 1
ATOM 1916 C CA . GLY A 1 250 ? -18.097 28.184 30.775 1.00 72.25 250 GLY A CA 1
ATOM 1917 C C . GLY A 1 250 ? -19.066 28.887 31.703 1.00 72.25 250 GLY A C 1
ATOM 1918 O O . GLY A 1 250 ? -20.281 28.878 31.499 1.00 72.25 250 GLY A O 1
ATOM 1919 N N . GLU A 1 251 ? -18.502 29.487 32.737 1.00 78.12 251 GLU A N 1
ATOM 1920 C CA . GLU A 1 251 ? -19.218 30.332 33.680 1.00 78.12 251 GLU A CA 1
ATOM 1921 C C . GLU A 1 251 ? -18.822 31.787 33.434 1.00 78.12 251 GLU A C 1
ATOM 1923 O O . GLU A 1 251 ? -17.654 32.085 33.185 1.00 78.12 251 GLU A O 1
ATOM 1928 N N . VAL A 1 252 ? -19.795 32.695 33.463 1.00 73.06 252 VAL A N 1
ATOM 1929 C CA . VAL A 1 252 ? -19.529 34.126 33.303 1.00 73.06 252 VAL A CA 1
ATOM 1930 C C . VAL A 1 252 ? -18.784 34.629 34.534 1.00 73.06 252 VAL A C 1
ATOM 1932 O O . VAL A 1 252 ? -19.333 34.636 35.633 1.00 73.06 252 VAL A O 1
ATOM 1935 N N . THR A 1 253 ? -17.549 35.079 34.349 1.00 72.44 253 THR A N 1
ATOM 1936 C CA . THR A 1 253 ? -16.714 35.636 35.422 1.00 72.44 253 THR A CA 1
ATOM 1937 C C . THR A 1 253 ? -16.792 37.161 35.498 1.00 72.44 253 THR A C 1
ATOM 1939 O O . THR A 1 253 ? -16.642 37.724 36.579 1.00 72.44 253 THR A O 1
ATOM 1942 N N . GLU A 1 254 ? -17.090 37.829 34.381 1.00 68.44 254 GLU A N 1
ATOM 1943 C CA . GLU A 1 254 ? -17.204 39.287 34.273 1.00 68.44 254 GLU A CA 1
ATOM 1944 C C . GLU A 1 254 ? -18.230 39.668 33.189 1.00 68.44 254 GLU A C 1
ATOM 1946 O O . GLU A 1 254 ? -18.421 38.930 32.220 1.00 68.44 254 GLU A O 1
ATOM 1951 N N . VAL A 1 255 ? -18.901 40.816 33.342 1.00 72.06 255 VAL A N 1
ATOM 1952 C CA . VAL A 1 255 ? -19.817 41.381 32.336 1.00 72.06 255 VAL A CA 1
ATOM 1953 C C . VAL A 1 255 ? -19.521 42.862 32.116 1.00 72.06 255 VAL A C 1
ATOM 1955 O O . VAL A 1 255 ? -19.327 43.609 33.071 1.00 72.06 255 VAL A O 1
ATOM 1958 N N . GLY A 1 256 ? -19.501 43.294 30.853 1.00 68.44 256 GLY A N 1
ATOM 1959 C CA . GLY A 1 256 ? -19.356 44.709 30.508 1.00 68.44 256 GLY A CA 1
ATOM 1960 C C . GLY A 1 256 ? -20.615 45.518 30.838 1.00 68.44 256 GLY A C 1
ATOM 1961 O O . GLY A 1 256 ? -21.716 44.975 30.878 1.00 68.44 256 GLY A O 1
ATOM 1962 N N . ASN A 1 257 ? -20.463 46.835 31.007 1.00 68.56 257 ASN A N 1
ATOM 1963 C CA . ASN A 1 257 ? -21.531 47.745 31.461 1.00 68.56 257 ASN A CA 1
ATOM 1964 C C . ASN A 1 257 ? -22.796 47.761 30.579 1.00 68.56 257 ASN A C 1
ATOM 1966 O O . ASN A 1 257 ? -23.864 48.153 31.044 1.00 68.56 257 ASN A O 1
ATOM 1970 N N . GLU A 1 258 ? -22.682 47.363 29.311 1.00 70.31 258 GLU A N 1
ATOM 1971 C CA . GLU A 1 258 ? -23.788 47.363 28.345 1.00 70.31 258 GLU A CA 1
ATOM 1972 C C . GLU A 1 258 ? -24.463 45.989 28.184 1.00 70.31 258 GLU A C 1
ATOM 1974 O O . GLU A 1 258 ? -25.518 45.905 27.557 1.00 70.31 258 GLU A O 1
ATOM 1979 N N . VAL A 1 259 ? -23.898 44.929 28.778 1.00 68.69 259 VAL A N 1
ATOM 1980 C CA . VAL A 1 259 ? -24.419 43.554 28.709 1.00 68.69 259 VAL A CA 1
ATOM 1981 C C . VAL A 1 259 ? -25.636 43.402 29.624 1.00 68.69 259 VAL A C 1
ATOM 1983 O O . VAL A 1 259 ? -25.584 43.730 30.808 1.00 68.69 259 VAL A O 1
ATOM 1986 N N . LYS A 1 260 ? -26.740 42.872 29.088 1.00 76.56 260 LYS A N 1
ATOM 1987 C CA . LYS A 1 260 ? -28.020 42.692 29.802 1.00 76.56 260 LYS A CA 1
ATOM 1988 C C . LYS A 1 260 ? -28.513 41.243 29.833 1.00 76.56 260 LYS A C 1
ATOM 1990 O O . LYS A 1 260 ? -29.360 40.913 30.661 1.00 76.56 260 LYS A O 1
ATOM 1995 N N . LYS A 1 261 ? -28.033 40.377 28.932 1.00 72.81 261 LYS A N 1
ATOM 1996 C CA . LYS A 1 261 ? -28.555 39.010 28.724 1.00 72.81 261 LYS A CA 1
ATOM 1997 C C . LYS A 1 261 ? -28.035 37.982 29.733 1.00 72.81 261 LYS A C 1
ATOM 1999 O O . LYS A 1 261 ? -28.694 36.967 29.962 1.00 72.81 261 LYS A O 1
ATOM 2004 N N . VAL A 1 262 ? -26.858 38.220 30.307 1.00 78.62 262 VAL A N 1
ATOM 2005 C CA . VAL A 1 262 ? -26.170 37.305 31.229 1.00 78.62 262 VAL A CA 1
ATOM 2006 C C . VAL A 1 262 ? -25.586 38.073 32.408 1.00 78.62 262 VAL A C 1
ATOM 2008 O O . VAL A 1 262 ? -25.335 39.272 32.307 1.00 78.62 262 VAL A O 1
ATOM 2011 N N . LYS A 1 263 ? -25.366 37.383 33.525 1.00 83.06 263 LYS A N 1
ATOM 2012 C CA . LYS A 1 263 ? -24.723 37.922 34.731 1.00 83.06 263 LYS A CA 1
ATOM 2013 C C . LYS A 1 263 ? -23.602 37.001 35.204 1.00 83.06 263 LYS A C 1
ATOM 2015 O O . LYS A 1 263 ? -23.570 35.827 34.843 1.00 83.06 263 LYS A O 1
ATOM 2020 N N . VAL A 1 264 ? -22.720 37.529 36.050 1.00 82.44 264 VAL A N 1
ATOM 2021 C CA . VAL A 1 264 ? -21.669 36.739 36.710 1.00 82.44 264 VAL A CA 1
ATOM 2022 C C . VAL A 1 264 ? -22.282 35.521 37.415 1.00 82.44 264 VAL A C 1
ATOM 2024 O O . VAL A 1 264 ? -23.310 35.641 38.085 1.00 82.44 264 VAL A O 1
ATOM 2027 N N . GLY A 1 265 ? -21.666 34.355 37.224 1.00 77.19 265 GLY A N 1
ATOM 2028 C CA . GLY A 1 265 ? -22.127 33.057 37.722 1.00 77.19 265 GLY A CA 1
ATOM 2029 C C . GLY A 1 265 ? -23.054 32.288 36.772 1.00 77.19 265 GLY A C 1
ATOM 2030 O O . GLY A 1 265 ? -23.373 31.126 37.022 1.00 77.19 265 GLY A O 1
ATOM 2031 N N . ASP A 1 266 ? -23.505 32.896 35.669 1.00 78.12 266 ASP A N 1
ATOM 2032 C CA . ASP A 1 266 ? -24.316 32.177 34.690 1.00 78.12 266 ASP A CA 1
ATOM 2033 C C . ASP A 1 266 ? -23.487 31.132 33.936 1.00 78.12 266 ASP A C 1
ATOM 2035 O O . ASP A 1 266 ? -22.412 31.420 33.409 1.00 78.12 266 ASP A O 1
ATOM 2039 N N . LYS A 1 267 ? -24.045 29.925 33.800 1.00 77.69 267 LYS A N 1
ATOM 2040 C CA . LYS A 1 267 ? -23.540 28.903 32.878 1.00 77.69 267 LYS A CA 1
ATOM 2041 C C . LYS A 1 267 ? -23.913 29.281 31.455 1.00 77.69 267 LYS A C 1
ATOM 2043 O O . LYS A 1 267 ? -25.096 29.382 31.118 1.00 77.69 267 LYS A O 1
ATOM 2048 N N . VAL A 1 268 ? -22.911 29.454 30.609 1.00 74.81 268 VAL A N 1
ATOM 2049 C CA . VAL A 1 268 ? -23.086 29.955 29.251 1.00 74.81 268 VAL A CA 1
ATOM 2050 C C . VAL A 1 268 ? -22.320 29.131 28.233 1.00 74.81 268 VAL A C 1
ATOM 2052 O O . VAL A 1 268 ? -21.392 28.390 28.557 1.00 74.81 268 VAL A O 1
ATOM 2055 N N . GLY A 1 269 ? -22.735 29.257 26.980 1.00 73.38 269 GLY A N 1
ATOM 2056 C CA . GLY A 1 269 ? -22.081 28.653 25.840 1.00 73.38 269 GLY A CA 1
ATOM 2057 C C . GLY A 1 269 ? -22.028 29.598 24.655 1.00 73.38 269 GLY A C 1
ATOM 2058 O O . GLY A 1 269 ? -22.913 30.433 24.473 1.00 73.38 269 GLY A O 1
ATOM 2059 N N . VAL A 1 270 ? -20.993 29.442 23.843 1.00 69.06 270 VAL A N 1
ATOM 2060 C CA . VAL A 1 270 ? -20.780 30.195 22.611 1.00 69.06 270 VAL A CA 1
ATOM 2061 C C . VAL A 1 270 ? -20.507 29.199 21.494 1.00 69.06 270 VAL A C 1
ATOM 2063 O O . VAL A 1 270 ? -19.664 28.305 21.617 1.00 69.06 270 VAL A O 1
ATOM 2066 N N . GLY A 1 271 ? -21.294 29.320 20.426 1.00 65.94 271 GLY A N 1
ATOM 2067 C CA . GLY A 1 271 ? -21.150 28.500 19.228 1.00 65.94 271 GLY A CA 1
ATOM 2068 C C . GLY A 1 271 ? -19.993 28.964 18.347 1.00 65.94 271 GLY A C 1
ATOM 2069 O O . GLY A 1 271 ? -19.214 29.830 18.720 1.00 65.94 271 GLY A O 1
ATOM 2070 N N . CYS A 1 272 ? -19.900 28.417 17.137 1.00 66.25 272 CYS A N 1
ATOM 2071 C CA . CYS A 1 272 ? -18.774 28.693 16.242 1.00 66.25 272 CYS A CA 1
ATOM 2072 C C . CYS A 1 272 ? -18.714 30.136 15.715 1.00 66.25 272 CYS A C 1
ATOM 2074 O O . CYS A 1 272 ? -17.690 30.506 15.158 1.00 66.25 272 CYS A O 1
ATOM 2076 N N . VAL A 1 273 ? -19.782 30.927 15.863 1.00 65.94 273 VAL A N 1
ATOM 2077 C CA . VAL A 1 273 ? -19.872 32.320 15.402 1.00 65.94 273 VAL A CA 1
ATOM 2078 C C . VAL A 1 273 ? -19.853 33.254 16.609 1.00 65.94 273 VAL A C 1
ATOM 2080 O O . VAL A 1 273 ? -20.694 33.120 17.496 1.00 65.94 273 VAL A O 1
ATOM 2083 N N . VAL A 1 274 ? -18.918 34.205 16.616 1.00 65.06 274 VAL A N 1
ATOM 2084 C CA . VAL A 1 274 ? -18.746 35.228 17.670 1.00 65.06 274 VAL A CA 1
ATOM 2085 C C . VAL A 1 274 ? -18.857 36.660 17.153 1.00 65.06 274 VAL A C 1
ATOM 2087 O O . VAL A 1 274 ? -18.824 37.605 17.940 1.00 65.06 274 VAL A O 1
ATOM 2090 N N . GLY A 1 275 ? -19.023 36.834 15.842 1.00 68.06 275 GLY A N 1
ATOM 2091 C CA . GLY A 1 275 ? -19.199 38.139 15.219 1.00 68.06 275 GLY A CA 1
ATOM 2092 C C . GLY A 1 275 ? -19.720 38.043 13.789 1.00 68.06 275 GLY A C 1
ATOM 2093 O O . GLY A 1 275 ? -19.627 36.999 13.145 1.00 68.06 275 GLY A O 1
ATOM 2094 N N . ALA A 1 276 ? -20.269 39.151 13.299 1.00 72.00 276 ALA A N 1
ATOM 2095 C CA . ALA A 1 276 ? -20.706 39.358 11.922 1.00 72.00 276 ALA A CA 1
ATOM 2096 C C . ALA A 1 276 ? -20.826 40.870 11.660 1.00 72.00 276 ALA A C 1
ATOM 2098 O O . ALA A 1 276 ? -20.843 41.661 12.601 1.00 72.00 276 ALA A O 1
ATOM 2099 N N . CYS A 1 277 ? -20.976 41.295 10.401 1.00 74.31 277 CYS A N 1
ATOM 2100 C CA . CYS A 1 277 ? -21.033 42.729 10.069 1.00 74.31 277 CYS A CA 1
ATOM 2101 C C . CYS A 1 277 ? -22.292 43.457 10.565 1.00 74.31 277 CYS A C 1
ATOM 2103 O O . CYS A 1 277 ? -22.342 44.683 10.531 1.00 74.31 277 CYS A O 1
ATOM 2105 N N . HIS A 1 278 ? -23.339 42.712 10.933 1.00 73.00 278 HIS A N 1
ATOM 2106 C CA . HIS A 1 278 ? -24.646 43.226 11.368 1.00 73.00 278 HIS A CA 1
ATOM 2107 C C . HIS A 1 278 ? -25.373 44.197 10.419 1.00 73.00 278 HIS A C 1
ATOM 2109 O O . HIS A 1 278 ? -26.398 44.753 10.791 1.00 73.00 278 HIS A O 1
ATOM 2115 N N . SER A 1 279 ? -24.884 44.364 9.191 1.00 78.88 279 SER A N 1
ATOM 2116 C CA . SER A 1 279 ? -25.410 45.317 8.206 1.00 78.88 279 SER A CA 1
ATOM 2117 C C . SER A 1 279 ? -25.859 44.671 6.894 1.00 78.88 279 SER A C 1
ATOM 2119 O O . SER A 1 279 ? -26.552 45.309 6.104 1.00 78.88 279 SER A O 1
ATOM 2121 N N . CYS A 1 280 ? -25.474 43.415 6.639 1.00 68.56 280 CYS A N 1
ATOM 2122 C CA . CYS A 1 280 ? -25.859 42.700 5.423 1.00 68.56 280 CYS A CA 1
ATOM 2123 C C . CYS A 1 280 ? -27.240 42.045 5.549 1.00 68.56 280 CYS A C 1
ATOM 2125 O O . CYS A 1 280 ? -27.723 41.780 6.651 1.00 68.56 280 CYS A O 1
ATOM 2127 N N . GLU A 1 281 ? -27.846 41.724 4.406 1.00 73.69 281 GLU A N 1
ATOM 2128 C CA . GLU A 1 281 ? -29.162 41.079 4.322 1.00 73.69 281 GLU A CA 1
ATOM 2129 C C . GLU A 1 281 ? -29.245 39.793 5.158 1.00 73.69 281 GLU A C 1
ATOM 2131 O O . GLU A 1 281 ? -30.228 39.582 5.864 1.00 73.69 281 GLU A O 1
ATOM 2136 N N . ASN A 1 282 ? -28.185 38.979 5.173 1.00 69.06 282 ASN A N 1
ATOM 2137 C CA . ASN A 1 282 ? -28.136 37.771 5.998 1.00 69.06 282 ASN A CA 1
ATOM 2138 C C . ASN A 1 282 ? -28.194 38.108 7.497 1.00 69.06 282 ASN A C 1
ATOM 2140 O O . ASN A 1 282 ? -28.952 37.496 8.242 1.00 69.06 282 ASN A O 1
ATOM 2144 N N . CYS A 1 283 ? -27.466 39.129 7.952 1.00 69.31 283 CYS A N 1
ATOM 2145 C CA . CYS A 1 283 ? -27.507 39.551 9.354 1.00 69.31 283 CYS A CA 1
ATOM 2146 C C . CYS A 1 283 ? -28.866 40.132 9.769 1.00 69.31 283 CYS A C 1
ATOM 2148 O O . CYS A 1 283 ? -29.275 39.946 10.912 1.00 69.31 283 CYS A O 1
ATOM 2150 N N . ASN A 1 284 ? -29.563 40.818 8.859 1.00 71.50 284 ASN A N 1
ATOM 2151 C CA . ASN A 1 284 ? -30.895 41.374 9.121 1.00 71.50 284 ASN A CA 1
ATOM 2152 C C . ASN A 1 284 ? -31.977 40.288 9.234 1.00 71.50 284 ASN A C 1
ATOM 2154 O O . ASN A 1 284 ? -33.036 40.540 9.800 1.00 71.50 284 ASN A O 1
ATOM 2158 N N . ASN A 1 285 ? -31.697 39.089 8.718 1.00 65.12 285 ASN A N 1
ATOM 2159 C CA . ASN A 1 285 ? -32.593 37.936 8.733 1.00 65.12 285 ASN A CA 1
ATOM 2160 C C . ASN A 1 285 ? -32.158 36.842 9.733 1.00 65.12 285 ASN A C 1
ATOM 2162 O O . ASN A 1 285 ? -32.602 35.703 9.612 1.00 65.12 285 ASN A O 1
ATOM 2166 N N . ASP A 1 286 ? -31.293 37.162 10.708 1.00 60.88 286 ASP A N 1
ATOM 2167 C CA . ASP A 1 286 ? -30.733 36.213 11.695 1.00 60.88 286 ASP A CA 1
ATOM 2168 C C . ASP A 1 286 ? -30.020 34.996 11.057 1.00 60.88 286 ASP A C 1
ATOM 2170 O O . ASP A 1 286 ? -30.108 33.852 11.518 1.00 60.88 286 ASP A O 1
ATOM 2174 N N . LEU A 1 287 ? -29.331 35.246 9.941 1.00 62.50 287 LEU A N 1
ATOM 2175 C CA . LEU A 1 287 ? -28.536 34.291 9.171 1.00 62.50 287 LEU A CA 1
ATOM 2176 C C . LEU A 1 287 ? -27.039 34.628 9.253 1.00 62.50 287 LEU A C 1
ATOM 2178 O O . LEU A 1 287 ? -26.311 34.515 8.265 1.00 62.50 287 LEU A O 1
ATOM 2182 N N . GLU A 1 288 ? -26.552 35.047 10.424 1.00 64.69 288 GLU A N 1
ATOM 2183 C CA . GLU A 1 288 ? -25.184 35.558 10.606 1.00 64.69 288 GLU A CA 1
ATOM 2184 C C . GLU A 1 288 ? -24.080 34.551 10.234 1.00 64.69 288 GLU A C 1
ATOM 2186 O O . GLU A 1 288 ? -22.966 34.962 9.919 1.00 64.69 288 GLU A O 1
ATOM 2191 N N . ILE A 1 289 ? -24.372 33.245 10.204 1.00 59.91 289 ILE A N 1
ATOM 2192 C CA . ILE A 1 289 ? -23.437 32.205 9.729 1.00 59.91 289 ILE A CA 1
ATOM 2193 C C . ILE A 1 289 ? -23.138 32.295 8.223 1.00 59.91 289 ILE A C 1
ATOM 2195 O O . ILE A 1 289 ? -22.104 31.817 7.770 1.00 59.91 289 ILE A O 1
ATOM 2199 N N . TYR A 1 290 ? -24.030 32.913 7.449 1.00 61.88 290 TYR A N 1
ATOM 2200 C CA . TYR A 1 290 ? -23.860 33.144 6.014 1.00 61.88 290 TYR A CA 1
ATOM 2201 C C . TYR A 1 290 ? -23.386 34.575 5.717 1.00 61.88 290 TYR A C 1
ATOM 2203 O O . TYR A 1 290 ? -23.417 35.020 4.568 1.00 61.88 290 TYR A O 1
ATOM 2211 N N . CYS A 1 291 ? -22.987 35.342 6.736 1.00 67.12 291 CYS A N 1
ATOM 2212 C CA . CYS A 1 291 ? -22.426 36.669 6.533 1.00 67.12 291 CYS A CA 1
ATOM 2213 C C . CYS A 1 291 ? -21.038 36.550 5.864 1.00 67.12 291 CYS A C 1
ATOM 2215 O O . CYS A 1 291 ? -20.196 35.773 6.301 1.00 67.12 291 CYS A O 1
ATOM 2217 N N . PRO A 1 292 ? -20.727 37.344 4.827 1.00 68.25 292 PRO A N 1
ATOM 2218 C CA . PRO A 1 292 ? -19.390 37.334 4.225 1.00 68.25 292 PRO A CA 1
ATOM 2219 C C . PRO A 1 292 ? -18.292 37.863 5.169 1.00 68.25 292 PRO A C 1
ATOM 2221 O O . PRO A 1 292 ? -17.112 37.719 4.872 1.00 68.25 292 PRO A O 1
ATOM 2224 N N . GLN A 1 293 ? -18.674 38.480 6.293 1.00 73.50 293 GLN A N 1
ATOM 2225 C CA . GLN A 1 293 ? -17.780 38.966 7.350 1.00 73.50 293 GLN A CA 1
ATOM 2226 C C . GLN A 1 293 ? -18.051 38.262 8.692 1.00 73.50 293 GLN A C 1
ATOM 2228 O O . GLN A 1 293 ? -17.927 38.874 9.753 1.00 73.50 293 GLN A O 1
ATOM 2233 N N . THR A 1 294 ? -18.490 37.001 8.667 1.00 68.69 294 THR A N 1
ATOM 2234 C CA . THR A 1 294 ? -18.626 36.201 9.890 1.00 68.69 294 THR A CA 1
ATOM 2235 C C . THR A 1 294 ? -17.266 36.049 10.572 1.00 68.69 294 THR A C 1
ATOM 2237 O O . THR A 1 294 ? -16.273 35.710 9.934 1.00 68.69 294 THR A O 1
ATOM 2240 N N . ILE A 1 295 ? -17.231 36.266 11.883 1.00 63.56 295 ILE A N 1
ATOM 2241 C CA . ILE A 1 295 ? -16.071 36.007 12.734 1.00 63.56 295 ILE A CA 1
ATOM 2242 C C . ILE A 1 295 ? -16.341 34.699 13.464 1.00 63.56 295 ILE A C 1
ATOM 2244 O O . ILE A 1 295 ? -17.321 34.575 14.210 1.00 63.56 295 ILE A O 1
ATOM 2248 N N . LEU A 1 296 ? -15.478 33.716 13.223 1.00 67.81 296 LEU A N 1
ATOM 2249 C CA . LEU A 1 296 ? -15.549 32.426 13.890 1.00 67.81 296 LEU A CA 1
ATOM 2250 C C . LEU A 1 296 ? -14.771 32.444 15.203 1.00 67.81 296 LEU A C 1
ATOM 2252 O O . LEU A 1 296 ? -13.918 33.297 15.426 1.00 67.81 296 LEU A O 1
ATOM 2256 N N . THR A 1 297 ? -15.057 31.483 16.079 1.00 59.44 297 THR A N 1
ATOM 2257 C CA . THR A 1 297 ? -14.341 31.343 17.354 1.00 59.44 297 THR A CA 1
ATOM 2258 C C . THR A 1 297 ? -12.859 31.024 17.184 1.00 59.44 297 THR A C 1
ATOM 2260 O O . THR A 1 297 ? -12.127 31.167 18.153 1.00 59.44 297 THR A O 1
ATOM 2263 N N . TYR A 1 298 ? -12.399 30.610 16.002 1.00 60.62 298 TYR A N 1
ATOM 2264 C CA . TYR A 1 298 ? -11.026 30.190 15.722 1.00 60.62 298 TYR A CA 1
ATOM 2265 C C . TYR A 1 298 ? -10.503 30.793 14.411 1.00 60.62 298 TYR A C 1
ATOM 2267 O O . TYR A 1 298 ? -11.249 30.960 13.441 1.00 60.62 298 TYR A O 1
ATOM 2275 N N . ASP A 1 299 ? -9.198 31.080 14.389 1.00 55.88 299 ASP A N 1
ATOM 2276 C CA . ASP A 1 299 ? -8.421 31.503 13.217 1.00 55.88 299 ASP A CA 1
ATOM 2277 C C . ASP A 1 299 ? -9.017 32.705 12.449 1.00 55.88 299 ASP A C 1
ATOM 2279 O O . ASP A 1 299 ? -8.810 32.855 11.247 1.00 55.88 299 ASP A O 1
ATOM 2283 N N . HIS A 1 300 ? -9.757 33.581 13.140 1.00 56.38 300 HIS A N 1
ATOM 2284 C CA . HIS A 1 300 ? -10.282 34.847 12.608 1.00 56.38 300 HIS A CA 1
ATOM 2285 C C . HIS A 1 300 ? -9.757 36.046 13.392 1.00 56.38 300 HIS A C 1
ATOM 2287 O O . HIS A 1 300 ? -9.548 35.960 14.600 1.00 56.38 300 HIS A O 1
ATOM 2293 N N . ILE A 1 301 ? -9.580 37.172 12.707 1.00 57.72 301 ILE A N 1
ATOM 2294 C CA . ILE A 1 301 ? -9.166 38.443 13.304 1.00 57.72 301 ILE A CA 1
ATOM 2295 C C . ILE A 1 301 ? -10.422 39.294 13.548 1.00 57.72 301 ILE A C 1
ATOM 2297 O O . ILE A 1 301 ? -11.192 39.535 12.618 1.00 57.72 301 ILE A O 1
ATOM 2301 N N . TYR A 1 302 ? -10.644 39.730 14.788 1.00 55.12 302 TYR A N 1
ATOM 2302 C CA . TYR A 1 302 ? -11.645 40.740 15.134 1.00 55.12 302 TYR A CA 1
ATOM 2303 C C . TYR A 1 302 ? -11.332 42.081 14.454 1.00 55.12 302 TYR A C 1
ATOM 2305 O O . TYR A 1 302 ? -10.208 42.349 14.035 1.00 55.12 302 TYR A O 1
ATOM 2313 N N . HIS A 1 303 ? -12.322 42.974 14.388 1.00 54.72 303 HIS A N 1
ATOM 2314 C CA . HIS A 1 303 ? -12.172 44.299 13.769 1.00 54.72 303 HIS A CA 1
ATOM 2315 C C . HIS A 1 303 ? -11.076 45.180 14.399 1.00 54.72 303 HIS A C 1
ATOM 2317 O O . HIS A 1 303 ? -10.581 46.090 13.740 1.00 54.72 303 HIS A O 1
ATOM 2323 N N . ASP A 1 304 ? -10.687 44.910 15.645 1.00 51.97 304 ASP A N 1
ATOM 2324 C CA . ASP A 1 304 ? -9.619 45.605 16.372 1.00 51.97 304 ASP A CA 1
ATOM 2325 C C . ASP A 1 304 ? -8.221 44.984 16.169 1.00 51.97 304 ASP A C 1
ATOM 2327 O O . ASP A 1 304 ? -7.245 45.447 16.759 1.00 51.97 304 ASP A O 1
ATOM 2331 N N . GLY A 1 305 ? -8.105 43.950 15.328 1.00 46.72 305 GLY A N 1
ATOM 2332 C CA . GLY A 1 305 ? -6.850 43.256 15.042 1.00 46.72 305 GLY A CA 1
ATOM 2333 C C . GLY A 1 305 ? -6.542 42.079 15.974 1.00 46.72 305 GLY A C 1
ATOM 2334 O O . GLY A 1 305 ? -5.520 41.417 15.784 1.00 46.72 305 GLY A O 1
ATOM 2335 N N . THR A 1 306 ? -7.399 41.778 16.956 1.00 49.41 306 THR A N 1
ATOM 2336 C CA . THR A 1 306 ? -7.191 40.644 17.869 1.00 49.41 306 THR A CA 1
ATOM 2337 C C . THR A 1 306 ? -7.551 39.307 17.216 1.00 49.41 306 THR A C 1
ATOM 2339 O O . THR A 1 306 ? -8.533 39.193 16.489 1.00 49.41 306 THR A O 1
ATOM 2342 N N . ILE A 1 307 ? -6.744 38.267 17.445 1.00 52.84 307 ILE A N 1
ATOM 2343 C CA . ILE A 1 307 ? -6.950 36.933 16.857 1.00 52.84 307 ILE A CA 1
ATOM 2344 C C . ILE A 1 307 ? -7.835 36.089 17.782 1.00 52.84 307 ILE A C 1
ATOM 2346 O O . ILE A 1 307 ? -7.619 36.039 18.993 1.00 52.84 307 ILE A O 1
ATOM 2350 N N . THR A 1 308 ? -8.811 35.392 17.210 1.00 53.16 308 THR A N 1
ATOM 2351 C CA . THR A 1 308 ? -9.658 34.421 17.907 1.00 53.16 308 THR A CA 1
ATOM 2352 C C . THR A 1 308 ? -8.936 33.080 18.062 1.00 53.16 308 THR A C 1
ATOM 2354 O O . THR A 1 308 ? -8.526 32.448 17.090 1.00 53.16 308 THR A O 1
ATOM 2357 N N . TYR A 1 309 ? -8.778 32.629 19.308 1.00 49.91 309 TYR A N 1
ATOM 2358 C CA . TYR A 1 309 ? -8.083 31.384 19.656 1.00 49.91 309 TYR A CA 1
ATOM 2359 C C . TYR A 1 309 ? -9.050 30.352 20.255 1.00 49.91 309 TYR A C 1
ATOM 2361 O O . TYR A 1 309 ? -8.855 29.869 21.366 1.00 49.91 309 TYR A O 1
ATOM 2369 N N . GLY A 1 310 ? -10.130 30.018 19.557 1.00 48.12 310 GLY A N 1
ATOM 2370 C CA . GLY A 1 310 ? -11.213 29.168 20.065 1.00 48.12 310 GLY A CA 1
ATOM 2371 C C . GLY A 1 310 ? -10.742 27.891 20.764 1.00 48.12 310 GLY A C 1
ATOM 2372 O O . GLY A 1 310 ? -10.046 27.063 20.175 1.00 48.12 310 GLY A O 1
ATOM 2373 N N . GLY A 1 311 ? -11.114 27.752 22.042 1.00 50.38 311 GLY A N 1
ATOM 2374 C CA . GLY A 1 311 ? -10.793 26.600 22.893 1.00 50.38 311 GLY A CA 1
ATOM 2375 C C . GLY A 1 311 ? -9.372 26.562 23.477 1.00 50.38 311 GLY A C 1
ATOM 2376 O O . GLY A 1 311 ? -9.039 25.590 24.150 1.00 50.38 311 GLY A O 1
ATOM 2377 N N . TYR A 1 312 ? -8.547 27.588 23.242 1.00 48.69 312 TYR A N 1
ATOM 2378 C CA . TYR A 1 312 ? -7.145 27.660 23.686 1.00 48.69 312 TYR A CA 1
ATOM 2379 C C . TYR A 1 312 ? -6.888 28.530 24.916 1.00 48.69 312 TYR A C 1
ATOM 2381 O O . TYR A 1 312 ? -5.751 28.608 25.379 1.00 48.69 312 TYR A O 1
ATOM 2389 N N . SER A 1 313 ? -7.914 29.221 25.399 1.00 49.97 313 SER A N 1
ATOM 2390 C CA . SER A 1 313 ? -7.809 30.191 26.481 1.00 49.97 313 SER A CA 1
ATOM 2391 C C . SER A 1 313 ? -8.719 29.786 27.632 1.00 49.97 313 SER A C 1
ATOM 2393 O O . SER A 1 313 ? -9.862 29.391 27.400 1.00 49.97 313 SER A O 1
ATOM 2395 N N . ASP A 1 314 ? -8.225 29.939 28.861 1.00 52.00 314 ASP A N 1
ATOM 2396 C CA . ASP A 1 314 ? -9.014 29.764 30.088 1.00 52.00 314 ASP A CA 1
ATOM 2397 C C . ASP A 1 314 ? -10.101 30.851 30.225 1.00 52.00 314 ASP A C 1
ATOM 2399 O O . ASP A 1 314 ? -11.048 30.701 30.996 1.00 52.00 314 ASP A O 1
ATOM 2403 N N . THR A 1 315 ? -9.991 31.923 29.430 1.00 52.88 315 THR A N 1
ATOM 2404 C CA . THR A 1 315 ? -10.927 33.051 29.386 1.00 52.88 315 THR A CA 1
ATOM 2405 C C . THR A 1 315 ? -11.290 33.395 27.943 1.00 52.88 315 THR A C 1
ATOM 2407 O O . THR A 1 315 ? -10.420 33.499 27.079 1.00 52.88 315 THR A O 1
ATOM 2410 N N . MET A 1 316 ? -12.567 33.648 27.670 1.00 63.09 316 MET A N 1
ATOM 2411 C CA . MET A 1 316 ? -13.036 34.121 26.368 1.00 63.09 316 MET A CA 1
ATOM 2412 C C . MET A 1 316 ? -13.944 35.332 26.548 1.00 63.09 316 MET A C 1
ATOM 2414 O O . MET A 1 316 ? -14.841 35.321 27.387 1.00 63.09 316 MET A O 1
ATOM 2418 N N . VAL A 1 317 ? -13.746 36.340 25.701 1.00 59.69 317 VAL A N 1
ATOM 2419 C CA . VAL A 1 317 ? -14.658 37.476 25.566 1.00 59.69 317 VAL A CA 1
ATOM 2420 C C . VAL A 1 317 ? -15.542 37.231 24.348 1.00 59.69 317 VAL A C 1
ATOM 2422 O O . VAL A 1 317 ? -15.043 36.957 23.256 1.00 59.69 317 VAL A O 1
ATOM 2425 N N . ALA A 1 318 ? -16.856 37.304 24.539 1.00 63.34 318 ALA A N 1
ATOM 2426 C CA . ALA A 1 318 ? -17.841 37.141 23.478 1.00 63.34 318 ALA A CA 1
ATOM 2427 C C . ALA A 1 318 ? -18.946 38.187 23.630 1.00 63.34 318 ALA A C 1
ATOM 2429 O O . ALA A 1 318 ? -19.322 38.560 24.741 1.00 63.34 318 ALA A O 1
ATOM 2430 N N . ASN A 1 319 ? -19.487 38.651 22.505 1.00 64.50 319 ASN A N 1
ATOM 2431 C CA . ASN A 1 319 ? -20.629 39.554 22.518 1.00 64.50 319 ASN A CA 1
ATOM 2432 C C . ASN A 1 319 ? -21.890 38.803 22.985 1.00 64.50 319 ASN A C 1
ATOM 2434 O O . ASN A 1 319 ? -22.159 37.692 22.521 1.00 64.50 319 ASN A O 1
ATOM 2438 N N . GLU A 1 320 ? -22.688 39.419 23.866 1.00 63.53 320 GLU A N 1
ATOM 2439 C CA . GLU A 1 320 ? -23.876 38.801 24.475 1.00 63.53 320 GLU A CA 1
ATOM 2440 C C . GLU A 1 320 ? -24.900 38.261 23.462 1.00 63.53 320 GLU A C 1
ATOM 2442 O O . GLU A 1 320 ? -25.656 37.332 23.769 1.00 63.53 320 GLU A O 1
ATOM 2447 N N . ARG A 1 321 ? -24.896 38.782 22.228 1.00 65.81 321 ARG A N 1
ATOM 2448 C CA . ARG A 1 321 ? -25.730 38.293 21.125 1.00 65.81 321 ARG A CA 1
ATOM 2449 C C . ARG A 1 321 ? -25.471 36.818 20.813 1.00 65.81 321 ARG A C 1
ATOM 2451 O O . ARG A 1 321 ? -26.428 36.079 20.586 1.00 65.81 321 ARG A O 1
ATOM 2458 N N . TYR A 1 322 ? -24.214 36.382 20.878 1.00 68.62 322 TYR A N 1
ATOM 2459 C CA . TYR A 1 322 ? -23.780 35.016 20.552 1.00 68.62 322 TYR A CA 1
ATOM 2460 C C . TYR A 1 322 ? -23.684 34.097 21.773 1.00 68.62 322 TYR A C 1
ATOM 2462 O O . TYR A 1 322 ? -23.397 32.907 21.638 1.00 68.62 322 TYR A O 1
ATOM 2470 N N . ILE A 1 323 ? -23.950 34.638 22.964 1.00 68.94 323 ILE A N 1
ATOM 2471 C CA . ILE A 1 323 ? -23.959 33.877 24.207 1.00 68.94 323 ILE A CA 1
ATOM 2472 C C . ILE A 1 323 ? -25.324 33.212 24.395 1.00 68.94 323 ILE A C 1
ATOM 2474 O O . ILE A 1 323 ? -26.375 33.861 24.354 1.00 68.94 323 ILE A O 1
ATOM 2478 N N . ILE A 1 324 ? -25.311 31.908 24.646 1.00 71.75 324 ILE A N 1
ATOM 2479 C CA . ILE A 1 324 ? -26.478 31.116 25.027 1.00 71.75 324 ILE A CA 1
ATOM 2480 C C . ILE A 1 324 ? -26.363 30.803 26.517 1.00 71.75 324 ILE A C 1
ATOM 2482 O O . ILE A 1 324 ? -25.385 30.208 26.956 1.00 71.75 324 ILE A O 1
ATOM 2486 N N . ARG A 1 325 ? -27.370 31.196 27.299 1.00 74.38 325 ARG A N 1
ATOM 2487 C CA . ARG A 1 325 ? -27.464 30.855 28.722 1.00 74.38 325 ARG A CA 1
ATOM 2488 C C . ARG A 1 325 ? -28.076 29.467 28.871 1.00 74.38 325 ARG A C 1
ATOM 2490 O O . ARG A 1 325 ? -29.130 29.196 28.295 1.00 74.38 325 ARG A O 1
ATOM 2497 N N . PHE A 1 326 ? -27.435 28.602 29.646 1.00 71.81 326 PHE A N 1
ATOM 2498 C CA . PHE A 1 326 ? -27.960 27.276 29.950 1.00 71.81 326 PHE A CA 1
ATOM 2499 C C . PHE A 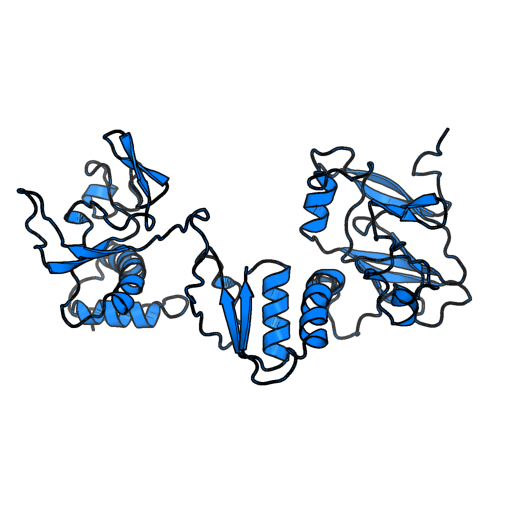1 326 ? -28.799 27.289 31.235 1.00 71.81 326 PHE A C 1
ATOM 2501 O O . PHE A 1 326 ? -28.516 28.074 32.143 1.00 71.81 326 PHE A O 1
ATOM 2508 N N . PRO A 1 327 ? -29.815 26.414 31.349 1.00 72.50 327 PRO A N 1
ATOM 2509 C CA . PRO A 1 327 ? -30.513 26.185 32.611 1.00 72.50 327 PRO A CA 1
ATOM 2510 C C . PRO A 1 327 ? -29.548 25.739 33.719 1.00 72.50 327 PRO A C 1
ATOM 2512 O O . PRO A 1 327 ? -28.628 24.961 33.468 1.00 72.50 327 PRO A O 1
ATOM 2515 N N . GLU A 1 328 ? -29.779 26.174 34.961 1.00 70.56 328 GLU A N 1
ATOM 2516 C CA . GLU A 1 328 ? -28.883 25.883 36.097 1.00 70.56 328 GLU A CA 1
ATOM 2517 C C . GLU A 1 328 ? -28.687 24.376 36.345 1.00 70.56 328 GLU A C 1
ATOM 2519 O O . GLU A 1 328 ? -27.593 23.932 36.716 1.00 70.56 328 GLU A O 1
ATOM 2524 N N . ASN A 1 329 ? -29.733 23.588 36.074 1.00 72.06 329 ASN A N 1
ATOM 2525 C CA . ASN A 1 329 ? -29.772 22.136 36.236 1.00 72.06 329 ASN A CA 1
ATOM 2526 C C . ASN A 1 329 ? -29.105 21.353 35.092 1.00 72.06 329 ASN A C 1
ATOM 2528 O O . ASN A 1 329 ? -29.094 20.123 35.144 1.00 72.06 329 ASN A O 1
ATOM 2532 N N . LEU A 1 330 ? -28.560 22.027 34.074 1.00 61.03 330 LEU A N 1
ATOM 2533 C CA . LEU A 1 330 ? -27.826 21.389 32.990 1.00 61.03 330 LEU A CA 1
ATOM 2534 C C . LEU A 1 330 ? -26.310 21.411 33.290 1.00 61.03 330 LEU A C 1
ATOM 2536 O O . LEU A 1 330 ? -25.719 22.489 33.436 1.00 61.03 330 LEU A O 1
ATOM 2540 N N . PRO A 1 331 ? -25.657 20.242 33.428 1.00 67.44 331 PRO A N 1
ATOM 2541 C CA . PRO A 1 331 ? -24.205 20.163 33.580 1.00 67.44 331 PRO A CA 1
ATOM 2542 C C . PRO A 1 331 ? -23.476 20.726 32.347 1.00 67.44 331 PRO A C 1
ATOM 2544 O O . PRO A 1 331 ? -23.891 20.462 31.222 1.00 67.44 331 PRO A O 1
ATOM 2547 N N . LEU A 1 332 ? -22.402 21.508 32.540 1.00 60.84 332 LEU A N 1
ATOM 2548 C CA . LEU A 1 332 ? -21.684 22.186 31.441 1.00 60.84 332 LEU A CA 1
ATOM 2549 C C . LEU A 1 332 ? -21.107 21.200 30.410 1.00 60.84 332 LEU A C 1
ATOM 2551 O O . LEU A 1 332 ? -21.138 21.466 29.210 1.00 60.84 332 LEU A O 1
ATOM 2555 N N . ASP A 1 333 ? -20.650 20.037 30.863 1.00 58.56 333 ASP A N 1
ATOM 2556 C CA . ASP A 1 333 ? -20.188 18.921 30.032 1.00 58.56 333 ASP A CA 1
ATOM 2557 C C . ASP A 1 333 ? -21.305 18.328 29.155 1.00 58.56 333 ASP A C 1
ATOM 2559 O O . ASP A 1 333 ? -21.053 17.898 28.030 1.00 58.56 333 ASP A O 1
ATOM 2563 N N . ALA A 1 334 ? -22.557 18.375 29.619 1.00 57.91 334 ALA A N 1
ATOM 2564 C CA . ALA A 1 334 ? -23.733 18.018 28.827 1.00 57.91 334 ALA A CA 1
ATOM 2565 C C . ALA A 1 334 ? -24.221 19.161 27.912 1.00 57.91 334 ALA A C 1
ATOM 2567 O O . ALA A 1 334 ? -24.999 18.913 26.986 1.00 57.91 334 ALA A O 1
ATOM 2568 N N . SER A 1 335 ? -23.770 20.397 28.156 1.00 61.62 335 SER A N 1
ATOM 2569 C CA . SER A 1 335 ? -24.206 21.604 27.449 1.00 61.62 335 SER A CA 1
ATOM 2570 C C . SER A 1 335 ? -23.469 21.864 26.136 1.00 61.62 335 SER A C 1
ATOM 2572 O O . SER A 1 335 ? -24.094 22.317 25.179 1.00 61.62 335 SER A O 1
ATOM 2574 N N . ALA A 1 336 ? -22.167 21.568 26.053 1.00 60.91 336 ALA A N 1
ATOM 2575 C CA . ALA A 1 336 ? -21.369 21.864 24.855 1.00 60.91 336 ALA A CA 1
ATOM 2576 C C . ALA A 1 336 ? -21.947 21.241 23.563 1.00 60.91 336 ALA A C 1
ATOM 2578 O O . ALA A 1 336 ? -22.230 21.996 22.628 1.00 60.91 336 ALA A O 1
ATOM 2579 N N . PRO A 1 337 ? -22.319 19.940 23.536 1.00 53.25 337 PRO A N 1
ATOM 2580 C CA . PRO A 1 337 ? -22.864 19.305 22.331 1.00 53.25 337 PRO A CA 1
ATOM 2581 C C . PRO A 1 337 ? -24.216 19.875 21.864 1.00 53.25 337 PRO A C 1
ATOM 2583 O O . PRO A 1 337 ? -24.641 19.616 20.733 1.00 53.25 337 PRO A O 1
ATOM 2586 N N . LEU A 1 338 ? -24.927 20.615 22.726 1.00 54.84 338 LEU A N 1
ATOM 2587 C CA . LEU A 1 338 ? -26.199 21.260 22.387 1.00 54.84 338 LEU A CA 1
ATOM 2588 C C . LEU A 1 338 ? -26.004 22.534 21.558 1.00 54.84 338 LEU A C 1
ATOM 2590 O O . LEU A 1 338 ? -26.939 22.924 20.865 1.00 54.84 338 LEU A O 1
ATOM 2594 N N . LEU A 1 339 ? -24.827 23.170 21.589 1.00 58.66 339 LEU A N 1
ATOM 2595 C CA . LEU A 1 339 ? -24.577 24.431 20.879 1.00 58.66 339 LEU A CA 1
ATOM 2596 C C . LEU A 1 339 ? -24.561 24.237 19.362 1.00 58.66 339 LEU A C 1
ATOM 2598 O O . LEU A 1 339 ? -25.273 24.936 18.642 1.00 58.66 339 LEU A O 1
ATOM 2602 N N . CYS A 1 340 ? -23.813 23.250 18.865 1.00 54.75 340 CYS A N 1
ATOM 2603 C CA . CYS A 1 340 ? -23.776 22.956 17.433 1.00 54.75 340 CYS A CA 1
ATOM 2604 C C . CYS A 1 340 ? -25.096 22.360 16.944 1.00 54.75 340 CYS A C 1
ATOM 2606 O O . CYS A 1 340 ? -25.602 22.779 15.904 1.00 54.75 340 CYS A O 1
ATOM 2608 N N . ALA A 1 341 ? -25.714 21.459 17.717 1.00 50.06 341 ALA A N 1
ATOM 2609 C CA . ALA A 1 341 ? -27.029 20.909 17.388 1.00 50.06 341 ALA A CA 1
ATOM 2610 C C . ALA A 1 341 ? -28.110 22.002 17.346 1.00 50.06 341 ALA A C 1
ATOM 2612 O O . ALA A 1 341 ? -28.908 22.045 16.417 1.00 50.06 341 ALA A O 1
ATOM 2613 N N . GLY A 1 342 ? -28.113 22.905 18.328 1.00 53.31 342 GLY A N 1
ATOM 2614 C CA . GLY A 1 342 ? -29.064 24.004 18.439 1.00 53.31 342 GLY A CA 1
ATOM 2615 C C . GLY A 1 342 ? -28.939 24.996 17.289 1.00 53.31 342 GLY A C 1
ATOM 2616 O O . GLY A 1 342 ? -29.938 25.278 16.644 1.00 53.31 342 GLY A O 1
ATOM 2617 N N . ILE A 1 343 ? -27.730 25.466 16.962 1.00 52.22 343 ILE A N 1
ATOM 2618 C CA . ILE A 1 343 ? -27.515 26.432 15.866 1.00 52.22 343 ILE A CA 1
ATOM 2619 C C . ILE A 1 343 ? -27.830 25.805 14.499 1.00 52.22 343 ILE A C 1
ATOM 2621 O O . ILE A 1 343 ? -28.530 26.406 13.686 1.00 52.22 343 ILE A O 1
ATOM 2625 N N . THR A 1 344 ? -27.373 24.572 14.253 1.00 48.66 344 THR A N 1
ATOM 2626 C CA . THR A 1 344 ? -27.601 23.892 12.963 1.00 48.66 344 THR A CA 1
ATOM 2627 C C . THR A 1 344 ? -29.049 23.455 12.744 1.00 48.66 344 THR A C 1
ATOM 2629 O O . THR A 1 344 ? -29.442 23.264 11.597 1.00 48.66 344 THR A O 1
ATOM 2632 N N . LEU A 1 345 ? -29.859 23.317 13.801 1.00 50.78 345 LEU A N 1
ATOM 2633 C CA . LEU A 1 345 ? -31.282 22.972 13.696 1.00 50.78 345 LEU A CA 1
ATOM 2634 C C . LEU A 1 345 ? -32.194 24.196 13.793 1.00 50.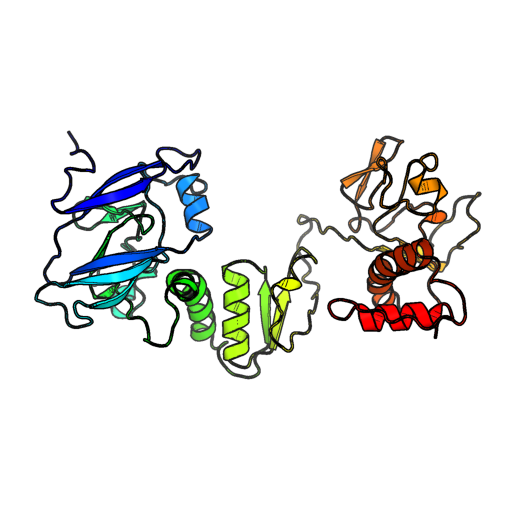78 345 LEU A C 1
ATOM 2636 O O . LEU A 1 345 ? -33.129 24.322 13.008 1.00 50.78 345 LEU A O 1
ATOM 2640 N N . TYR A 1 346 ? -31.940 25.106 14.729 1.00 53.25 346 TYR A N 1
ATOM 2641 C CA . TYR A 1 346 ? -32.824 26.236 15.004 1.00 53.25 346 TYR A CA 1
ATOM 2642 C C . TYR A 1 346 ? -32.797 27.286 13.893 1.00 53.25 346 TYR A C 1
ATOM 2644 O O . TYR A 1 346 ? -33.863 27.743 13.489 1.00 53.25 346 TYR A O 1
ATOM 2652 N N . SER A 1 347 ? -31.625 27.633 13.347 1.00 51.41 347 SER A N 1
ATOM 2653 C CA . SER A 1 347 ? -31.538 28.635 12.275 1.00 51.41 347 SER A CA 1
ATOM 2654 C C . SER A 1 347 ? -32.304 28.208 11.012 1.00 51.41 347 SER A C 1
ATOM 2656 O O . SER A 1 347 ? -33.103 29.009 10.528 1.00 51.41 347 SER A O 1
ATOM 2658 N N . PRO A 1 348 ? -32.202 26.955 10.516 1.00 49.16 348 PRO A N 1
ATOM 2659 C CA . PRO A 1 348 ? -33.072 26.476 9.440 1.00 49.16 348 PRO A CA 1
ATOM 2660 C C . PRO A 1 348 ? -34.554 26.438 9.824 1.00 49.16 348 PRO A C 1
ATOM 2662 O O . PRO A 1 348 ? -35.395 26.869 9.042 1.00 49.16 348 PRO A O 1
ATOM 2665 N N . LEU A 1 349 ? -34.903 25.959 11.024 1.00 51.94 349 LEU A N 1
ATOM 2666 C CA . LEU A 1 349 ? -36.305 25.911 11.459 1.00 51.94 349 LEU A CA 1
ATOM 2667 C C . LEU A 1 349 ? -36.928 27.308 11.544 1.00 51.94 349 LEU A C 1
ATOM 2669 O O . LEU A 1 349 ? -38.084 27.479 11.171 1.00 51.94 349 LEU A O 1
ATOM 2673 N N . LYS A 1 350 ? -36.173 28.318 11.979 1.00 50.84 350 LYS A N 1
ATOM 2674 C CA . LYS A 1 350 ? -36.616 29.714 11.978 1.00 50.84 350 LYS A CA 1
ATOM 2675 C C . LYS A 1 350 ? -36.702 30.273 10.556 1.00 50.84 350 LYS A C 1
ATOM 2677 O O . LYS A 1 350 ? -37.727 30.856 10.217 1.00 50.84 350 LYS A O 1
ATOM 2682 N N . TYR A 1 351 ? -35.688 30.029 9.720 1.00 52.75 351 TYR A N 1
ATOM 2683 C CA . TYR A 1 351 ? -35.657 30.455 8.314 1.00 52.75 351 TYR A CA 1
ATOM 2684 C C . TYR A 1 351 ? -36.872 29.954 7.521 1.00 52.75 351 TYR A C 1
ATOM 2686 O O . TYR A 1 351 ? -37.464 30.701 6.750 1.00 52.75 351 TYR A O 1
ATOM 2694 N N . TYR A 1 352 ? -37.299 28.713 7.763 1.00 54.31 352 TYR A N 1
ATOM 2695 C CA . TYR A 1 352 ? -38.481 28.129 7.122 1.00 54.31 352 TYR A CA 1
ATOM 2696 C C . TYR A 1 352 ? -39.813 28.426 7.849 1.00 54.31 352 TYR A C 1
ATOM 2698 O O . TYR A 1 352 ? -40.840 27.866 7.472 1.00 54.31 352 TYR A O 1
ATOM 2706 N N . GLY A 1 353 ? -39.839 29.268 8.893 1.00 55.81 353 GLY A N 1
ATOM 2707 C CA . GLY A 1 353 ? -41.071 29.598 9.637 1.00 55.81 353 GLY A CA 1
ATOM 2708 C C . GLY A 1 353 ? -41.657 28.430 10.452 1.00 55.81 353 GLY A C 1
ATOM 2709 O O . GLY A 1 353 ? -42.862 28.361 10.721 1.00 55.81 353 GLY A O 1
ATOM 2710 N N . LEU A 1 354 ? -40.809 27.470 10.820 1.00 52.59 354 LEU A N 1
ATOM 2711 C CA . LEU A 1 354 ? -41.167 26.234 11.516 1.00 52.59 354 LEU A CA 1
ATOM 2712 C C . LEU A 1 354 ? -40.905 26.294 13.027 1.00 52.59 354 LEU A C 1
ATOM 2714 O O . LEU A 1 354 ? -41.355 25.408 13.736 1.00 52.59 354 LEU A O 1
ATOM 2718 N N . ALA A 1 355 ? -40.240 27.326 13.546 1.00 53.31 355 ALA A N 1
ATOM 2719 C CA . ALA A 1 355 ? -39.904 27.457 14.971 1.00 53.31 355 ALA A CA 1
ATOM 2720 C C . ALA A 1 355 ? -41.063 27.947 15.883 1.00 53.31 355 ALA A C 1
ATOM 2722 O O . ALA A 1 355 ? -40.817 28.386 17.004 1.00 53.31 355 ALA A O 1
ATOM 2723 N N . GLU A 1 356 ? -42.319 27.901 15.423 1.00 55.50 356 GLU A N 1
ATOM 2724 C CA . GLU A 1 356 ? -43.490 28.384 16.173 1.00 55.50 356 GLU A CA 1
ATOM 2725 C C . GLU A 1 356 ? -44.071 27.318 17.129 1.00 55.50 356 GLU A C 1
ATOM 2727 O O . GLU A 1 356 ? -44.124 26.132 16.776 1.00 55.50 356 GLU A O 1
ATOM 2732 N N . PRO A 1 357 ? -44.577 27.709 18.317 1.00 50.69 357 PRO A N 1
ATOM 2733 C CA . PRO A 1 357 ? -45.220 26.784 19.248 1.00 50.69 357 PRO A CA 1
ATOM 2734 C C . PRO A 1 357 ? -46.406 26.038 18.614 1.00 50.69 357 PRO A C 1
ATOM 2736 O O . PRO A 1 357 ? -47.270 26.641 17.983 1.00 50.69 357 PRO A O 1
ATOM 2739 N N . GLY A 1 358 ? -46.480 24.718 18.821 1.00 48.78 358 GLY A N 1
ATOM 2740 C CA . GLY A 1 358 ? -47.611 23.887 18.380 1.00 48.78 358 GLY A CA 1
ATOM 2741 C C . GLY A 1 358 ? -47.478 23.237 16.996 1.00 48.78 358 GLY A C 1
ATOM 2742 O O . GLY A 1 358 ? -48.367 22.475 16.617 1.00 48.78 358 GLY A O 1
ATOM 2743 N N . LYS A 1 359 ? -46.382 23.465 16.258 1.00 47.28 359 LYS A N 1
ATOM 2744 C CA . LYS A 1 359 ? -46.109 22.762 14.991 1.00 47.28 359 LYS A CA 1
ATOM 2745 C C . LYS A 1 359 ? -45.452 21.397 15.228 1.00 47.28 359 LYS A C 1
ATOM 2747 O O . LYS A 1 359 ? -44.563 21.264 16.063 1.00 47.28 359 LYS A O 1
ATOM 2752 N N . HIS A 1 360 ? -45.884 20.384 14.473 1.00 46.44 360 HIS A N 1
ATOM 2753 C CA . HIS A 1 360 ? -45.297 19.040 14.484 1.00 46.44 360 HIS A CA 1
ATOM 2754 C C . HIS A 1 360 ? -44.168 18.961 13.454 1.00 46.44 360 HIS A C 1
ATOM 2756 O O . HIS A 1 360 ? -44.419 19.045 12.253 1.00 46.44 360 HIS A O 1
ATOM 2762 N N . ILE A 1 361 ? -42.926 18.806 13.915 1.00 49.34 361 ILE A N 1
ATOM 2763 C CA . ILE A 1 361 ? -41.736 18.875 13.058 1.00 49.34 361 ILE A CA 1
ATOM 2764 C C . ILE A 1 361 ? -40.997 17.539 13.108 1.00 49.34 361 ILE A C 1
ATOM 2766 O O . ILE A 1 361 ? -40.522 17.106 14.157 1.00 49.34 361 ILE A O 1
ATOM 2770 N N . GLY A 1 362 ? -40.860 16.889 11.952 1.00 41.31 362 GLY A N 1
ATOM 2771 C CA . GLY A 1 362 ? -39.998 15.721 11.798 1.00 41.31 362 GLY A CA 1
ATOM 2772 C C . GLY A 1 362 ? -38.542 16.151 11.637 1.00 41.31 362 GLY A C 1
ATOM 2773 O O . GLY A 1 362 ? -38.140 16.570 10.556 1.00 41.31 362 GLY A O 1
ATOM 2774 N N . ILE A 1 363 ? -37.739 16.046 12.696 1.00 42.00 363 ILE A N 1
ATOM 2775 C CA . ILE A 1 363 ? -36.301 16.341 12.628 1.00 42.00 363 ILE A CA 1
ATOM 2776 C C . ILE A 1 363 ? -35.546 15.072 12.216 1.00 42.00 363 ILE A C 1
ATOM 2778 O O . ILE A 1 363 ? -35.353 14.160 13.023 1.00 42.00 363 ILE A O 1
ATOM 2782 N N . VAL A 1 364 ? -35.077 15.013 10.967 1.00 38.59 364 VAL A N 1
ATOM 2783 C CA . VAL A 1 364 ? -34.200 13.934 10.483 1.00 38.59 364 VAL A CA 1
ATOM 2784 C C . VAL A 1 364 ? -32.742 14.373 10.629 1.00 38.59 364 VAL A C 1
ATOM 2786 O O . VAL A 1 364 ? -32.152 14.962 9.729 1.00 38.59 364 VAL A O 1
ATOM 2789 N N . GLY A 1 365 ? -32.159 14.113 11.800 1.00 35.09 365 GLY A N 1
ATOM 2790 C CA . GLY A 1 365 ? -30.746 14.388 12.080 1.00 35.09 365 GLY A CA 1
ATOM 2791 C C . GLY A 1 365 ? -29.843 13.187 11.777 1.00 35.09 365 GLY A C 1
ATOM 2792 O O . GLY A 1 365 ? -30.130 12.062 12.191 1.00 35.09 365 GLY A O 1
ATOM 2793 N N . LEU A 1 366 ? -28.710 13.411 11.108 1.00 30.36 366 LEU A N 1
ATOM 2794 C CA . LEU A 1 366 ? -27.685 12.386 10.876 1.00 30.36 366 LEU A CA 1
ATOM 2795 C C . LEU A 1 366 ? -26.881 12.112 12.163 1.00 30.36 366 LEU A C 1
ATOM 2797 O O . LEU A 1 366 ? -26.039 12.913 12.550 1.00 30.36 366 LEU A O 1
ATOM 2801 N N . GLY A 1 367 ? -27.130 10.956 12.796 1.00 37.16 367 GLY A N 1
ATOM 2802 C CA . GLY A 1 367 ? -26.332 10.369 13.887 1.00 37.16 367 GLY A CA 1
ATOM 2803 C C . GLY A 1 367 ? -26.380 11.120 15.225 1.00 37.16 367 GLY A C 1
ATOM 2804 O O . GLY A 1 367 ? -25.693 12.117 15.388 1.00 37.16 367 GLY A O 1
ATOM 2805 N N . GLY A 1 368 ? -27.146 10.627 16.212 1.00 37.59 368 GLY A N 1
ATOM 2806 C CA . GLY A 1 368 ? -27.182 11.115 17.612 1.00 37.59 368 GLY A CA 1
ATOM 2807 C C . GLY A 1 368 ? -27.753 12.529 17.835 1.00 37.59 368 GLY A C 1
ATOM 2808 O O . GLY A 1 368 ? -28.503 12.750 18.785 1.00 37.59 368 GLY A O 1
ATOM 2809 N N . LEU A 1 369 ? -27.488 13.460 16.918 1.00 36.69 369 LEU A N 1
ATOM 2810 C CA . LEU A 1 369 ? -27.947 14.848 16.908 1.00 36.69 369 LEU A CA 1
ATOM 2811 C C . LEU A 1 369 ? -29.465 14.976 16.766 1.00 36.69 369 LEU A C 1
ATOM 2813 O O . LEU A 1 369 ? -30.022 15.954 17.236 1.00 36.69 369 LEU A O 1
ATOM 2817 N N . GLY A 1 370 ? -30.157 13.986 16.192 1.00 40.59 370 GLY A N 1
ATOM 2818 C CA . GLY A 1 370 ? -31.624 13.975 16.160 1.00 40.59 370 GLY A CA 1
ATOM 2819 C C . GLY A 1 370 ? -32.234 13.890 17.563 1.00 40.59 370 GLY A C 1
ATOM 2820 O O . GLY A 1 370 ? -33.168 14.614 17.879 1.00 40.59 370 GLY A O 1
ATOM 2821 N N . HIS A 1 371 ? -31.659 13.073 18.452 1.00 45.62 371 HIS A N 1
ATOM 2822 C CA . HIS A 1 371 ? -32.144 12.949 19.830 1.00 45.62 371 HIS A CA 1
ATOM 2823 C C . HIS A 1 371 ? -31.801 14.189 20.673 1.00 45.62 371 HIS A C 1
ATOM 2825 O O . HIS A 1 371 ? -32.602 14.627 21.495 1.00 45.62 371 HIS A O 1
ATOM 2831 N N . VAL A 1 372 ? -30.627 14.781 20.433 1.00 46.53 372 VAL A N 1
ATOM 2832 C CA . VAL A 1 372 ? -30.180 16.041 21.052 1.00 46.53 372 VAL A CA 1
ATOM 2833 C C . VAL A 1 372 ? -31.018 17.224 20.551 1.00 46.53 372 VAL A C 1
ATOM 2835 O O . VAL A 1 372 ? -31.471 18.031 21.353 1.00 46.53 372 VAL A O 1
ATOM 2838 N N . GLY A 1 373 ? -31.321 17.267 19.255 1.00 46.78 373 GLY A N 1
ATOM 2839 C CA . GLY A 1 373 ? -32.215 18.231 18.619 1.00 46.78 373 GLY A CA 1
ATOM 2840 C C . GLY A 1 373 ? -33.650 18.145 19.128 1.00 46.78 373 GLY A C 1
ATOM 2841 O O . GLY A 1 373 ? -34.259 19.171 19.396 1.00 46.78 373 GLY A O 1
ATOM 2842 N N . VAL A 1 374 ? -34.165 16.933 19.363 1.00 51.22 374 VAL A N 1
ATOM 2843 C CA . VAL A 1 374 ? -35.469 16.723 20.017 1.00 51.22 374 VAL A CA 1
ATOM 2844 C C . VAL A 1 374 ? -35.448 17.201 21.474 1.00 51.22 374 VAL A C 1
ATOM 2846 O O . VAL A 1 374 ? -36.406 17.824 21.922 1.00 51.22 374 VAL A O 1
ATOM 2849 N N . LYS A 1 375 ? -34.365 16.953 22.227 1.00 52.09 375 LYS A N 1
ATOM 2850 C CA . LYS A 1 375 ? -34.211 17.473 23.601 1.00 52.09 375 LYS A CA 1
ATOM 2851 C C . LYS A 1 375 ? -34.130 19.001 23.633 1.00 52.09 375 LYS A C 1
ATOM 2853 O O . LYS A 1 375 ? -34.765 19.610 24.487 1.00 52.09 375 LYS A O 1
ATOM 2858 N N . PHE A 1 376 ? -33.406 19.604 22.692 1.00 50.34 376 PHE A N 1
ATOM 2859 C CA . PHE A 1 376 ? -33.319 21.052 22.520 1.00 50.34 376 PHE A CA 1
ATOM 2860 C C . PHE A 1 376 ? -34.689 21.643 22.159 1.00 50.34 376 PHE A C 1
ATOM 2862 O O . PHE A 1 376 ? -35.188 22.500 22.874 1.00 50.34 376 PHE A O 1
ATOM 2869 N N . ALA A 1 377 ? -35.362 21.116 21.134 1.00 51.66 377 ALA A N 1
ATOM 2870 C CA . ALA A 1 377 ? -36.697 21.555 20.723 1.00 51.66 377 ALA A CA 1
ATOM 2871 C C . ALA A 1 377 ? -37.714 21.494 21.882 1.00 51.66 377 ALA A C 1
ATOM 2873 O O . ALA A 1 377 ? -38.450 22.454 22.109 1.00 51.66 377 ALA A O 1
ATOM 2874 N N . LYS A 1 378 ? -37.686 20.420 22.687 1.00 55.25 378 LYS A N 1
ATOM 2875 C CA . LYS A 1 378 ? -38.511 20.293 23.900 1.00 55.25 378 LYS A CA 1
ATOM 2876 C C . LYS A 1 378 ? -38.152 21.303 24.989 1.00 55.25 378 LYS A C 1
ATOM 2878 O O . LYS A 1 378 ? -39.056 21.835 25.626 1.00 55.25 378 LYS A O 1
ATOM 2883 N N . ALA A 1 379 ? -36.864 21.586 25.198 1.00 49.81 379 ALA A N 1
ATOM 2884 C CA . ALA A 1 379 ? -36.411 22.591 26.164 1.00 49.81 379 ALA A CA 1
ATOM 2885 C C . ALA A 1 379 ? -36.895 24.014 25.815 1.00 49.81 379 ALA A C 1
ATOM 2887 O O . ALA A 1 379 ? -37.026 24.842 26.711 1.00 49.81 379 ALA A O 1
ATOM 2888 N N . PHE A 1 380 ? -37.220 24.271 24.542 1.00 47.81 380 PHE A N 1
ATOM 2889 C CA . PHE A 1 380 ? -37.766 25.540 24.046 1.00 47.81 380 PHE A CA 1
ATOM 2890 C C . PHE A 1 380 ? -39.269 25.485 23.692 1.00 47.81 380 PHE A C 1
ATOM 2892 O O . PHE A 1 380 ? -39.789 26.413 23.078 1.00 47.81 380 PHE A O 1
ATOM 2899 N N . GLY A 1 381 ? -39.996 24.436 24.103 1.00 47.00 381 GLY A N 1
ATOM 2900 C CA . GLY A 1 381 ? -41.465 24.382 24.023 1.00 47.00 381 GLY A CA 1
ATOM 2901 C C . GLY A 1 381 ? -42.069 23.824 22.725 1.00 47.00 381 GLY A C 1
ATOM 2902 O O . GLY A 1 381 ? -43.290 23.866 22.564 1.00 47.00 381 GLY A O 1
ATOM 2903 N N . ALA A 1 382 ? -41.264 23.268 21.816 1.00 47.09 382 ALA A N 1
ATOM 2904 C CA . ALA A 1 382 ? -41.764 22.516 20.662 1.00 47.09 382 ALA A CA 1
ATOM 2905 C C . ALA A 1 382 ? -42.149 21.072 21.059 1.00 47.09 382 ALA A C 1
ATOM 2907 O O . ALA A 1 382 ? -41.554 20.498 21.977 1.00 47.09 382 ALA A O 1
ATOM 2908 N N . LYS A 1 383 ? -43.162 20.491 20.394 1.00 46.31 383 LYS A N 1
ATOM 2909 C CA . LYS A 1 383 ? -43.695 19.147 20.698 1.00 46.31 383 LYS A CA 1
ATOM 2910 C C . LYS A 1 383 ? -43.070 18.045 19.854 1.00 46.31 383 LYS A C 1
ATOM 2912 O O . LYS A 1 383 ? -43.080 18.187 18.612 1.00 46.31 383 LYS A O 1
#

Foldseek 3Di:
DDDDQAPNEDAKWWFWWQAALVLDTDIDIGGDHDAAQQKWKWFWDEFDDDVVSVCQSNVVVVQHDPRAADTFLTKGFTDDHHNNHDQDDGGFIKHAGFFQDAPCPDPCNVVVNRVPGPRTATQARGQDPVRDTHHHRRMGMDMGGNSRIGGDDPPDDRHVCSLCSYLVCVLVVCCVVVVVLAAAAEEEQEDDDSNRLNNVVSSVVSNYAYEYHYLDPVSVVSPPPPDHDHDDDDDDDDDPDAHADQKDWDFACDDDPPDDQDDGGFTKIFGQFQDAPCPDPCNVLVNRVPGPRTATQAQGADPVRDGRRHPRDPDDDGDNVRMDTDDPPQDRVNVRVLRVLCVVPVSVCVVVVNLDAPHDDDDDDDDPSSVSNVVVSVVVHHD

Sequence (383 aa):
MEKAPEEQHPVKAFGWAARDSSGLLSPFKFSRRATGDKDVRFKVLYCGICHSDLHKIKNEWGSSKYPLVPGHEIVGEVTEVGNEVKKVKVGDKVGVGCVVGACHSCENCNNDLEIYCPQTILTYDHIYHDGTITYGGYSDTMVANERYIIRFPENLPLDASAPLLCAGITLYSPLKYYGLAEPGKHIGIVGLGGLGHVGVKFAKAFGAKVTVISTSGNRRQGCKVQSSLLWDMPLRPSQDQKRVGHEIVGEVTEVGNEVKKVKVGDKVGVGCVVGACHSCENCNNDLEIYCPQTILTYDHIYHDGTITYGGYSDTMVANERYIIRFPENLPLDASAPLLCAGITLYSPLKYYGLAEPGKHIGIVGLGGLGHVGVKFAKAFGAK